Protein AF-0000000079915679 (afdb_homodimer)

Radius of gyration: 26.75 Å; Cα contacts (8 Å, |Δi|>4): 1419; chains: 2; bounding box: 52×82×60 Å

Secondary structure (DSSP, 8-state):
--EE--TT--EEGGG--EEESS--SEE--HHHHHH-TTTT--HHHHHHHHHHHHHHHHHTTEEEEEE---BTTT--HHHHHHHHTT-TT-EEEEEEEB--SS---GGGTBSGGGGHHHHTSPPPPHHHHHHHHHHHT-STTS-----EEEEE--TT-S-HHHHHHHHHHHHHHHHH---EEEE--GGGTTHHHHIIIIIIIT---GGGEEEETGGG---HHHHHHHHHTTPEEEE--TT--SSS-HHHHHHHHHHHHHTT-GGGEEE-----SEETTB-GGGGGG-TT-STTHIIIIIHHHHHTTT--HHHHHIIIIIHHHHHHH-----/--EE--TT--EEGGG--EEESS--SEE--HHHHHH-TTTT--HHHHHHHHHHHHHHHHHTTEEEEEE---BTTT--HHHHHHHHTT-TT-EEEEEEEB--SS---GGGTBSGGGGHHHHTSPPPPHHHHHHHHHHHT-STTS-----EEEEE--TT-S-HHHHHHHHHHHHHHHHH---EEEE--GGGTTHHHHIIIIIIIT---GGGEEEETGGG---HHHHHHHHHTTPEEEE--TT--SSS-HHHHHHHHHHHHHTT-GGGEEE-----SEETTB-GGGGGG-TT-STTHIIIIIHHHHHTTT--HHHHHIIIIIHHHHHHH-----

Organism: NCBI:txid1990687

InterPro domains:
  IPR001559 Phosphotriesterase [PF02126] (3-324)
  IPR001559 Phosphotriesterase [PS51347] (2-329)
  IPR001559 Phosphotriesterase [PTHR10819] (2-325)
  IPR032466 Metal-dependent hydrolase [SSF51556] (2-325)

Foldseek 3Di:
DDWFFFLVGTDALQQQWFEQEFAAAEFDDQVCCVVPVVVVPDLVVSLVLSLVQVVVLVVLVGQEYEHAQEAVGPDDSVSVSSNCVSPVRHTYAYEYFYEDAAADPPVQCCHFQNCCVVVVHHGHRVSLVQRLCLAPQRDDPSRGHHQAYEYEHEDVADYVRRLVRLLSRLNSCLVRVRAYEYHYYVVNPNVVVNCVRNPVPSNDQQLRYEHAPQLVDLPLVSVVVSVVSNHAYELAAQLPDDSHHNCSSLVSVLVCVVVPRLLRYAYHNRAYSYHPPDDPVCVVVRVQRGGCNCVPPSVVVSVVVPQDPVSVCSHRRVSSSCSSPVSPND/DDWFFFLVGTDALQQQWFEQEFAAAEFDDQVCCVVPVVVVPDLVVSLVLSLVQVVVLVVLVGQEYEHAQEAVGPDDSVSVSSNCVSPVRHTYAYEYFYEDAAADPPVQCCHFQNCCVVVVHHGHRVSLVQRLCQAPQRDDPSRGHHQAYEYEHEDVADHVRRLVRLLSRLNSCLVRLRAYEYEYYVVNPNVVVNCVRNPVPSNDQQLRYEHAPQLVDLPLVSVVVSVVSNHAYELAAQLPDDSHHNCSSLVSVLVCVVVPRLLRYAYHNRAYSYHPPDDPVCVVVRVQRGGCNCVPPSVVVSVVVPCDPVSVCSHRRVSSSCSSPVSPND

Solvent-accessible surface area (backbone atoms only — not comparable to full-atom values): 33092 Å² total; per-residue (Å²): 132,39,77,40,35,14,58,90,45,71,40,51,42,83,66,35,50,38,33,33,71,32,31,38,61,58,38,37,45,44,43,53,45,69,44,54,42,69,84,75,61,49,70,67,58,50,41,51,50,37,42,54,56,50,49,56,37,39,75,72,57,37,24,23,38,25,27,68,42,17,39,67,29,32,45,55,64,74,62,51,41,60,33,44,73,73,33,87,70,44,46,43,26,34,30,31,46,45,49,38,59,44,60,65,61,59,49,51,61,51,33,28,58,62,38,19,78,84,68,74,43,90,37,71,52,62,61,25,59,52,38,41,38,21,44,76,66,17,41,56,90,70,61,34,24,30,40,32,34,32,33,34,33,35,83,79,32,85,33,73,32,24,45,52,47,45,51,30,48,40,53,28,24,66,74,68,38,43,28,38,39,32,43,40,24,51,91,70,52,36,61,59,55,49,46,46,52,32,26,71,68,63,62,44,61,40,62,40,30,34,40,29,35,45,41,73,45,74,54,59,66,60,52,45,54,46,43,72,65,38,27,26,37,18,40,21,43,48,36,64,57,80,93,42,48,67,64,54,40,49,48,40,52,43,51,43,41,74,73,65,41,29,73,35,29,36,43,25,31,55,22,53,68,39,56,52,37,46,43,74,86,53,49,73,77,37,80,45,46,36,85,56,33,50,74,72,49,48,49,60,54,36,44,78,65,69,49,44,71,68,43,50,43,22,19,26,29,49,33,58,36,50,45,69,45,64,46,72,71,121,135,39,77,39,35,14,58,89,46,70,40,51,42,85,67,37,48,40,33,33,70,31,31,38,60,58,38,37,45,46,43,53,46,68,44,53,42,71,83,74,61,49,68,67,57,53,41,53,50,38,40,55,56,51,48,56,37,40,73,73,57,35,24,23,38,25,26,68,40,17,39,68,29,34,44,56,63,74,60,52,41,61,35,45,72,74,33,87,70,44,46,42,27,34,30,31,47,44,49,39,60,43,59,65,62,60,50,51,59,50,33,28,58,63,39,19,80,83,69,73,44,92,38,72,52,62,60,26,60,52,39,40,38,20,44,76,65,16,42,56,90,71,60,36,23,28,40,31,34,30,33,33,33,35,84,79,31,83,33,71,33,23,45,52,48,45,51,33,48,40,54,28,26,68,73,67,40,45,29,38,40,33,42,40,23,50,91,70,49,36,61,60,55,49,44,46,52,33,27,72,69,62,63,45,62,39,61,42,30,33,40,29,36,46,42,72,44,72,53,59,69,59,53,47,54,46,42,74,66,38,26,26,35,17,41,21,44,49,34,66,57,79,91,43,48,67,63,54,41,49,49,39,53,41,51,41,40,74,73,66,41,27,72,37,28,36,42,27,31,54,23,53,69,40,56,51,36,46,44,74,85,53,51,73,78,36,80,46,46,35,83,56,34,51,73,71,49,49,48,60,55,37,44,78,64,69,50,44,71,67,43,50,42,22,20,27,30,50,32,58,34,48,44,69,46,65,45,72,74,123

Nearest PDB structures (foldseek):
  4if2-assembly1_A  TM=9.763E-01  e=5.817E-46  Mycobacterium tuberculosis
  4re0-assembly1_A  TM=9.669E-01  e=1.046E-35  Vulcanisaeta moutnovskia 768-28
  6bhk-assembly1_A  TM=9.326E-01  e=3.306E-31  Brevundimonas diminuta
  4xd4-assembly1_G  TM=9.064E-01  e=1.103E-30  Brevundimonas diminuta
  4pbe-assembly1_G  TM=9.039E-01  e=1.897E-30  Brevundimonas diminuta

Sequence (660 aa):
MTQINTVRGPVDSADLGRTYMHEHVFVLTADVQQNYPDEWGSEDERVADAVAKLRALTQQGVRTIVDPTVVGLGRYIPRIRRVAEQLPDLNIVAATGLYTYDDVPFFFHYRGPALDAMVGAEVPDPMVDMFVKDIEVGIADTGVRAGLLKCAIDEPGLTPGVERVMRAVAKAHRRTGVPITVHTHPGSAAGVHVKRVMCDEEGVRPDRIVLGHSGDTTDVEHLTSLAEQGFILGMDRFGINLDTTFEARADTLVEMCRRGFAGQMVLSQDASCYIDWIDPNLMAALPQWHYLHIENDVLPYVRERGVTENMISEMLVEVPRRYFENASAYMTQINTVRGPVDSADLGRTYMHEHVFVLTADVQQNYPDEWGSEDERVADAVAKLRALTQQGVRTIVDPTVVGLGRYIPRIRRVAEQLPDLNIVAATGLYTYDDVPFFFHYRGPALDAMVGAEVPDPMVDMFVKDIEVGIADTGVRAGLLKCAIDEPGLTPGVERVMRAVAKAHRRTGVPITVHTHPGSAAGVHVKRVMCDEEGVRPDRIVLGHSGDTTDVEHLTSLAEQGFILGMDRFGINLDTTFEARADTLVEMCRRGFAGQMVLSQDASCYIDWIDPNLMAALPQWHYL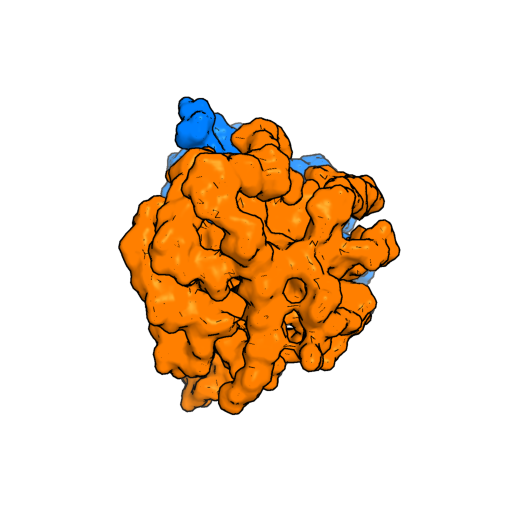HIENDVLPYVRERGVTENMISEMLVEVPRRYFENASAY

Structure (mmCIF, N/CA/C/O backbone):
data_AF-0000000079915679-model_v1
#
loop_
_entity.id
_entity.type
_entity.pdbx_description
1 polymer 'Phosphotriesterase-related protein'
#
loop_
_atom_site.group_PDB
_atom_site.id
_atom_site.type_symbol
_atom_site.label_atom_id
_atom_site.label_alt_id
_atom_site.label_comp_id
_atom_site.label_asym_id
_atom_site.label_entity_id
_atom_site.label_seq_id
_atom_site.pdbx_PDB_ins_code
_atom_site.Cartn_x
_atom_site.Cartn_y
_atom_site.Cartn_z
_atom_site.occupancy
_atom_site.B_iso_or_equiv
_atom_site.auth_seq_id
_atom_site.auth_comp_id
_atom_site.auth_asym_id
_atom_site.auth_atom_id
_atom_site.pdbx_PDB_model_num
ATOM 1 N N . MET A 1 1 ? 21.25 -32.156 -9.883 1 77.94 1 MET A N 1
ATOM 2 C CA . MET A 1 1 ? 19.953 -31.531 -9.617 1 77.94 1 MET A CA 1
ATOM 3 C C . MET A 1 1 ? 20.125 -30.266 -8.797 1 77.94 1 MET A C 1
ATOM 5 O O . MET A 1 1 ? 21.188 -30.031 -8.203 1 77.94 1 MET A O 1
ATOM 9 N N . THR A 1 2 ? 19.234 -29.312 -8.984 1 88.06 2 THR A N 1
ATOM 10 C CA . THR A 1 2 ? 19.344 -27.969 -8.445 1 88.06 2 THR A CA 1
ATOM 11 C C . THR A 1 2 ? 18.609 -27.844 -7.121 1 88.06 2 THR A C 1
ATOM 13 O O . THR A 1 2 ? 17.594 -28.516 -6.914 1 88.06 2 THR A O 1
ATOM 16 N N . GLN A 1 3 ? 19.188 -27.156 -6.176 1 94.88 3 GLN A N 1
ATOM 17 C CA . GLN A 1 3 ? 18.531 -26.875 -4.902 1 94.88 3 GLN A CA 1
ATOM 18 C C . GLN A 1 3 ? 17.562 -25.703 -5.039 1 94.88 3 GLN A C 1
ATOM 20 O O . GLN A 1 3 ? 17.891 -24.672 -5.617 1 94.88 3 GLN A O 1
ATOM 25 N N . ILE A 1 4 ? 16.359 -25.953 -4.547 1 96.94 4 ILE A N 1
ATOM 26 C CA . ILE A 1 4 ? 15.312 -24.953 -4.602 1 96.94 4 ILE A CA 1
ATOM 27 C C . ILE A 1 4 ? 14.977 -24.484 -3.189 1 96.94 4 ILE A C 1
ATOM 29 O O . ILE A 1 4 ? 14.672 -25.297 -2.314 1 96.94 4 ILE A O 1
ATOM 33 N N . ASN A 1 5 ? 14.992 -23.172 -2.977 1 97.81 5 ASN A N 1
ATOM 34 C CA . ASN A 1 5 ? 14.648 -22.609 -1.673 1 97.81 5 ASN A CA 1
ATOM 35 C C . ASN A 1 5 ? 13.164 -22.781 -1.362 1 97.81 5 ASN A C 1
ATOM 37 O O . ASN A 1 5 ? 12.312 -22.516 -2.211 1 97.81 5 ASN A O 1
ATOM 41 N N . THR A 1 6 ? 12.867 -23.297 -0.166 1 98.38 6 THR A N 1
ATOM 42 C CA . THR A 1 6 ? 11.508 -23.344 0.359 1 98.38 6 THR A CA 1
ATOM 43 C C . THR A 1 6 ? 11.445 -22.766 1.771 1 98.38 6 THR A C 1
ATOM 45 O O . THR A 1 6 ? 12.477 -22.453 2.357 1 98.38 6 THR A O 1
ATOM 48 N N . VAL A 1 7 ? 10.305 -22.656 2.314 1 98.69 7 VAL A N 1
ATOM 49 C CA . VAL A 1 7 ? 10.086 -22.047 3.623 1 98.69 7 VAL A CA 1
ATOM 50 C C . VAL A 1 7 ? 10.75 -22.891 4.703 1 98.69 7 VAL A C 1
ATOM 52 O O . VAL A 1 7 ? 11.234 -22.359 5.707 1 98.69 7 VAL A O 1
ATOM 55 N N . ARG A 1 8 ? 10.875 -24.188 4.477 1 97.88 8 ARG A N 1
ATOM 56 C CA . ARG A 1 8 ? 11.469 -25.078 5.473 1 97.88 8 ARG A CA 1
ATOM 57 C C . ARG A 1 8 ? 12.898 -25.453 5.09 1 97.88 8 ARG A C 1
ATOM 59 O O . ARG A 1 8 ? 13.461 -26.406 5.617 1 97.88 8 ARG A O 1
ATOM 66 N N . GLY A 1 9 ? 13.484 -24.734 4.156 1 97 9 GLY A N 1
ATOM 67 C CA . GLY A 1 9 ? 14.836 -25 3.703 1 97 9 GLY A CA 1
ATOM 68 C C . GLY A 1 9 ? 14.898 -25.516 2.275 1 97 9 GLY A C 1
ATOM 69 O O . GLY A 1 9 ? 13.859 -25.781 1.66 1 97 9 GLY A O 1
ATOM 70 N N . PRO A 1 10 ? 16.156 -25.656 1.738 1 97 10 PRO A N 1
ATOM 71 C CA . PRO A 1 10 ? 16.297 -26.078 0.342 1 97 10 PRO A CA 1
ATOM 72 C C . PRO A 1 10 ? 15.898 -27.531 0.122 1 97 10 PRO A C 1
ATOM 74 O O . PRO A 1 10 ? 16.094 -28.375 1.007 1 97 10 PRO A O 1
ATOM 77 N N . VAL A 1 11 ? 15.359 -27.766 -1.031 1 97.44 11 VAL A N 1
ATOM 78 C CA . VAL A 1 11 ? 15.039 -29.125 -1.445 1 97.44 11 VAL A CA 1
ATOM 79 C C . VAL A 1 11 ? 15.602 -29.391 -2.84 1 97.44 11 VAL A C 1
ATOM 81 O O . VAL A 1 11 ? 15.812 -28.453 -3.617 1 97.44 11 VAL A O 1
ATOM 84 N N . ASP A 1 12 ? 15.828 -30.641 -3.121 1 96.94 12 ASP A N 1
ATOM 85 C CA . ASP A 1 12 ? 16.25 -31.016 -4.465 1 96.94 12 ASP A CA 1
ATOM 86 C C . ASP A 1 12 ? 15.125 -30.844 -5.473 1 96.94 12 ASP A C 1
ATOM 88 O O . ASP A 1 12 ? 13.969 -31.156 -5.18 1 96.94 12 ASP A O 1
ATOM 92 N N . SER A 1 13 ? 15.453 -30.344 -6.648 1 96.19 13 SER A N 1
ATOM 93 C CA . SER A 1 13 ? 14.438 -30.156 -7.68 1 96.19 13 SER A CA 1
ATOM 94 C C . SER A 1 13 ? 13.695 -31.453 -7.98 1 96.19 13 SER A C 1
ATOM 96 O O . SER A 1 13 ? 12.516 -31.438 -8.328 1 96.19 13 SER A O 1
ATOM 98 N N . ALA A 1 14 ? 14.32 -32.562 -7.777 1 95.06 14 ALA A N 1
ATOM 99 C CA . ALA A 1 14 ? 13.711 -33.875 -8.008 1 95.06 14 ALA A CA 1
ATOM 100 C C . ALA A 1 14 ? 12.625 -34.156 -6.977 1 95.06 14 ALA A C 1
ATOM 102 O O . ALA A 1 14 ? 11.781 -35.031 -7.184 1 95.06 14 ALA A O 1
ATOM 103 N N . ASP A 1 15 ? 12.617 -33.375 -5.957 1 95.81 15 ASP A N 1
ATOM 104 C CA . ASP A 1 15 ? 11.703 -33.625 -4.852 1 95.81 15 ASP A CA 1
ATOM 105 C C . ASP A 1 15 ? 10.492 -32.688 -4.91 1 95.81 15 ASP A C 1
ATOM 107 O O . ASP A 1 15 ? 9.633 -32.719 -4.027 1 95.81 15 ASP A O 1
ATOM 111 N N . LEU A 1 16 ? 10.375 -31.891 -5.895 1 97.81 16 LEU A N 1
ATOM 112 C CA . LEU A 1 16 ? 9.242 -30.984 -6 1 97.81 16 LEU A CA 1
ATOM 113 C C . LEU A 1 16 ? 7.941 -31.734 -6.215 1 97.81 16 LEU A C 1
ATOM 115 O O . LEU A 1 16 ? 6.898 -31.344 -5.688 1 97.81 16 LEU A O 1
ATOM 119 N N . GLY A 1 17 ? 8.023 -32.844 -7.074 1 98.25 17 GLY A N 1
ATOM 120 C CA . GLY A 1 17 ? 6.816 -33.625 -7.367 1 98.25 17 GLY A CA 1
ATOM 121 C C . GLY A 1 17 ? 5.738 -32.781 -8.031 1 98.25 17 GLY A C 1
ATOM 122 O O . GLY A 1 17 ? 6.039 -31.859 -8.797 1 98.25 17 GLY A O 1
ATOM 123 N N . ARG A 1 18 ? 4.445 -33.25 -7.855 1 98.62 18 ARG A N 1
ATOM 124 C CA . ARG A 1 18 ? 3.316 -32.469 -8.367 1 98.62 18 ARG A CA 1
ATOM 125 C C . ARG A 1 18 ? 3.273 -31.094 -7.734 1 98.62 18 ARG A C 1
ATOM 127 O O . ARG A 1 18 ? 3.199 -30.969 -6.508 1 98.62 18 ARG A O 1
ATOM 134 N N . THR A 1 19 ? 3.396 -30.078 -8.594 1 98.88 19 THR A N 1
ATOM 135 C CA . THR A 1 19 ? 3.566 -28.703 -8.133 1 98.88 19 THR A CA 1
ATOM 136 C C . THR A 1 19 ? 2.459 -27.797 -8.688 1 98.88 19 THR A C 1
ATOM 138 O O . THR A 1 19 ? 2.189 -27.812 -9.891 1 98.88 19 THR A O 1
ATOM 141 N N . TYR A 1 20 ? 1.763 -27.062 -7.762 1 98.88 20 TYR A N 1
ATOM 142 C CA . TYR A 1 20 ? 0.942 -25.922 -8.18 1 98.88 20 TYR A CA 1
ATOM 143 C C . TYR A 1 20 ? 1.751 -24.641 -8.172 1 98.88 20 TYR A C 1
ATOM 145 O O . TYR A 1 20 ? 2.156 -24.156 -7.113 1 98.88 20 TYR A O 1
ATOM 153 N N . MET A 1 21 ? 1.934 -24.062 -9.336 1 98.81 21 MET A N 1
ATOM 154 C CA . MET A 1 21 ? 2.953 -23.047 -9.57 1 98.81 21 MET A CA 1
ATOM 155 C C . MET A 1 21 ? 2.453 -21.656 -9.148 1 98.81 21 MET A C 1
ATOM 157 O O . MET A 1 21 ? 3.205 -20.688 -9.188 1 98.81 21 MET A O 1
ATOM 161 N N . HIS A 1 22 ? 1.221 -21.484 -8.742 1 98.94 22 HIS A N 1
ATOM 162 C CA . HIS A 1 22 ? 0.649 -20.188 -8.383 1 98.94 22 HIS A CA 1
ATOM 163 C C . HIS A 1 22 ? -0.475 -20.359 -7.363 1 98.94 22 HIS A C 1
ATOM 165 O O . HIS A 1 22 ? -1.653 -20.344 -7.73 1 98.94 22 HIS A O 1
ATOM 171 N N . GLU A 1 23 ? -0.13 -20.422 -6.133 1 98.88 23 GLU A N 1
ATOM 172 C CA . GLU A 1 23 ? -1.078 -20.438 -5.023 1 98.88 23 GLU A CA 1
ATOM 173 C C . GLU A 1 23 ? -0.668 -19.453 -3.932 1 98.88 23 GLU A C 1
ATOM 175 O O . GLU A 1 23 ? 0.486 -19.016 -3.877 1 98.88 23 GLU A O 1
ATOM 180 N N . HIS A 1 24 ? -1.615 -19.062 -3.158 1 98.88 24 HIS A N 1
ATOM 181 C CA . HIS A 1 24 ? -1.339 -18.219 -1.994 1 98.88 24 HIS A CA 1
ATOM 182 C C . HIS A 1 24 ? -1.825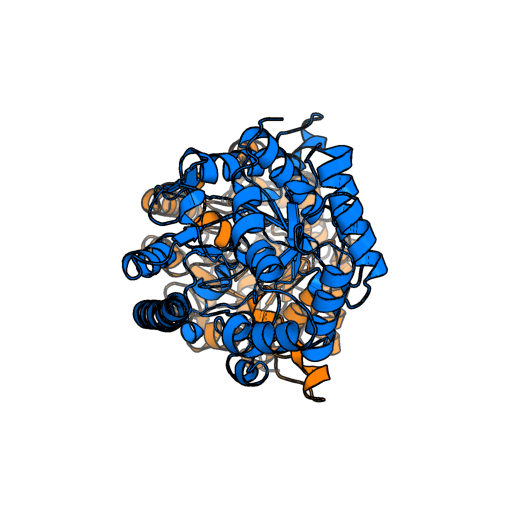 -18.891 -0.711 1 98.88 24 HIS A C 1
ATOM 184 O O . HIS A 1 24 ? -2.832 -19.609 -0.719 1 98.88 24 HIS A O 1
ATOM 190 N N . VAL A 1 25 ? -1.065 -18.688 0.38 1 98.88 25 VAL A N 1
ATOM 191 C CA . VAL A 1 25 ? -1.603 -19.078 1.681 1 98.88 25 VAL A CA 1
ATOM 192 C C . VAL A 1 25 ? -2.463 -17.938 2.24 1 98.88 25 VAL A C 1
ATOM 194 O O . VAL A 1 25 ? -3.668 -18.109 2.436 1 98.88 25 VAL A O 1
ATOM 197 N N . PHE A 1 26 ? -1.809 -16.812 2.412 1 98.75 26 PHE A N 1
ATOM 198 C CA . PHE A 1 26 ? -2.523 -15.633 2.883 1 98.75 26 PHE A CA 1
ATOM 199 C C . PHE A 1 26 ? -2.215 -14.43 2.002 1 98.75 26 PHE A C 1
ATOM 201 O O . PHE A 1 26 ? -1.052 -14.148 1.71 1 98.75 26 PHE A O 1
ATOM 208 N N . VAL A 1 27 ? -3.227 -13.711 1.528 1 98.56 27 VAL A N 1
ATOM 209 C CA . VAL A 1 27 ? -3.107 -12.43 0.843 1 98.56 27 VAL A CA 1
ATOM 210 C C . VAL A 1 27 ? -3.76 -11.328 1.681 1 98.56 27 VAL A C 1
ATOM 212 O O . VAL A 1 27 ? -4.957 -11.391 1.972 1 98.56 27 VAL A O 1
ATOM 215 N N . LEU A 1 28 ? -2.973 -10.422 2.096 1 98.19 28 LEU A N 1
ATOM 216 C CA . LEU A 1 28 ? -3.445 -9.398 3.023 1 98.19 28 LEU A CA 1
ATOM 217 C C . LEU A 1 28 ? -2.98 -8.016 2.588 1 98.19 28 LEU A C 1
ATOM 219 O O . LEU A 1 28 ? -2.049 -7.887 1.791 1 98.19 28 LEU A O 1
ATOM 223 N N . THR A 1 29 ? -3.652 -7.039 3.064 1 97.94 29 THR A N 1
ATOM 224 C CA . THR A 1 29 ? -3.258 -5.641 2.938 1 97.94 29 THR A CA 1
ATOM 225 C C . THR A 1 29 ? -2.682 -5.121 4.25 1 97.94 29 THR A C 1
ATOM 227 O O . THR A 1 29 ? -3.43 -4.727 5.148 1 97.94 29 THR A O 1
ATOM 230 N N . ALA A 1 30 ? -1.382 -5.031 4.27 1 96.25 30 ALA A N 1
ATOM 231 C CA . ALA A 1 30 ? -0.655 -4.902 5.531 1 96.25 30 ALA A CA 1
ATOM 232 C C . ALA A 1 30 ? -1.127 -3.682 6.316 1 96.25 30 ALA A C 1
ATOM 234 O O . ALA A 1 30 ? -1.429 -3.779 7.508 1 96.25 30 ALA A O 1
ATOM 235 N N . ASP A 1 31 ? -1.267 -2.535 5.652 1 96.75 31 ASP A N 1
ATOM 236 C CA . ASP A 1 31 ? -1.609 -1.289 6.332 1 96.75 31 ASP A CA 1
ATOM 237 C C . ASP A 1 31 ? -3.045 -1.323 6.852 1 96.75 31 ASP A C 1
ATOM 239 O O . ASP A 1 31 ? -3.332 -0.801 7.93 1 96.75 31 ASP A O 1
ATOM 243 N N . VAL A 1 32 ? -3.922 -1.96 6.102 1 97.75 32 VAL A N 1
ATOM 244 C CA . VAL A 1 32 ? -5.312 -2.086 6.527 1 97.75 32 VAL A CA 1
ATOM 245 C C . VAL A 1 32 ? -5.402 -3.045 7.711 1 97.75 32 VAL A C 1
ATOM 247 O O . VAL A 1 32 ? -6.094 -2.764 8.695 1 97.75 32 VAL A O 1
ATOM 250 N N . GLN A 1 33 ? -4.648 -4.121 7.664 1 96.5 33 GLN A N 1
ATOM 251 C CA . GLN A 1 33 ? -4.703 -5.109 8.734 1 96.5 33 GLN A CA 1
ATOM 252 C C . GLN A 1 33 ? -4.156 -4.539 10.039 1 96.5 33 GLN A C 1
ATOM 254 O O . GLN A 1 33 ? -4.625 -4.891 11.125 1 96.5 33 GLN A O 1
ATOM 259 N N . GLN A 1 34 ? -3.203 -3.654 9.953 1 94.75 34 GLN A N 1
ATOM 260 C CA . GLN A 1 34 ? -2.629 -3.002 11.125 1 94.75 34 GLN A CA 1
ATOM 261 C C . GLN A 1 34 ? -3.652 -2.102 11.812 1 94.75 34 GLN A C 1
ATOM 263 O O . GLN A 1 34 ? -3.623 -1.938 13.031 1 94.75 34 GLN A O 1
ATOM 268 N N . ASN A 1 35 ? -4.594 -1.567 11.078 1 97.38 35 ASN A N 1
ATOM 269 C CA . ASN A 1 35 ? -5.516 -0.557 11.594 1 97.38 35 ASN A CA 1
ATOM 270 C C . ASN A 1 35 ? -6.91 -1.129 11.812 1 97.38 35 ASN A C 1
ATOM 272 O O . ASN A 1 35 ? -7.652 -0.651 12.672 1 97.38 35 ASN A O 1
ATOM 276 N N . TYR A 1 36 ? -7.25 -2.123 11.008 1 97.5 36 TYR A N 1
ATOM 277 C CA . TYR A 1 36 ? -8.562 -2.758 11.062 1 97.5 36 TYR A CA 1
ATOM 278 C C . TYR A 1 36 ? -8.438 -4.277 11.062 1 97.5 36 TYR A C 1
ATOM 280 O O . TYR A 1 36 ? -8.844 -4.938 10.102 1 97.5 36 TYR A O 1
ATOM 288 N N . PRO A 1 37 ? -8.047 -4.852 12.172 1 94.62 37 PRO A N 1
ATOM 289 C CA . PRO A 1 37 ? -7.727 -6.281 12.211 1 94.62 37 PRO A CA 1
ATOM 290 C C . PRO A 1 37 ? -8.961 -7.156 12.406 1 94.62 37 PRO A C 1
ATOM 292 O O . PRO A 1 37 ? -8.859 -8.383 12.391 1 94.62 37 PRO A O 1
ATOM 295 N N . ASP A 1 38 ? -10.117 -6.605 12.469 1 93.69 38 ASP A N 1
ATOM 296 C CA . ASP A 1 38 ? -11.297 -7.336 12.945 1 93.69 38 ASP A CA 1
ATOM 297 C C . ASP A 1 38 ? -11.648 -8.484 12 1 93.69 38 ASP A C 1
ATOM 299 O O . ASP A 1 38 ? -11.953 -9.586 12.445 1 93.69 38 ASP A O 1
ATOM 303 N N . GLU A 1 39 ? -11.555 -8.242 10.75 1 93.5 39 GLU A N 1
ATOM 304 C CA . GLU A 1 39 ? -11.977 -9.258 9.789 1 93.5 39 GLU A CA 1
ATOM 305 C C . GLU A 1 39 ? -11.023 -10.453 9.797 1 93.5 39 GLU A C 1
ATOM 307 O O . GLU A 1 39 ? -11.453 -11.594 9.633 1 93.5 39 GLU A O 1
ATOM 312 N N . TRP A 1 40 ? -9.719 -10.242 9.945 1 95.38 40 TRP A N 1
ATOM 313 C CA . TRP A 1 40 ? -8.727 -11.312 10.031 1 95.38 40 TRP A CA 1
ATOM 314 C C . TRP A 1 40 ? -9.031 -12.25 11.195 1 95.38 40 TRP A C 1
ATOM 316 O O . TRP A 1 40 ? -8.969 -13.469 11.047 1 95.38 40 TRP A O 1
ATOM 326 N N . GLY A 1 41 ? -9.344 -11.641 12.352 1 93.94 41 GLY A N 1
ATOM 327 C CA . GLY A 1 41 ? -9.688 -12.414 13.523 1 93.94 41 GLY A CA 1
ATOM 328 C C . GLY A 1 41 ? -8.477 -12.992 14.234 1 93.94 41 GLY A C 1
ATOM 329 O O . GLY A 1 41 ? -7.52 -12.273 14.523 1 93.94 41 GLY A O 1
ATOM 330 N N . SER A 1 42 ? -8.469 -14.289 14.438 1 96.12 42 SER A N 1
ATOM 331 C CA . SER A 1 42 ? -7.441 -14.953 15.234 1 96.12 42 SER A CA 1
ATOM 332 C C . SER A 1 42 ? -6.348 -15.531 14.344 1 96.12 42 SER A C 1
ATOM 334 O O . SER A 1 42 ? -6.621 -16.344 13.461 1 96.12 42 SER A O 1
ATOM 336 N N . GLU A 1 43 ? -5.133 -15.156 14.68 1 97 43 GLU A N 1
ATOM 337 C CA . GLU A 1 43 ? -3.969 -15.695 13.977 1 97 43 GLU A CA 1
ATOM 338 C C . GLU A 1 43 ? -3.928 -17.219 14.078 1 97 43 GLU A C 1
ATOM 340 O O . GLU A 1 43 ? -3.703 -17.906 13.078 1 97 43 GLU A O 1
ATOM 345 N N . ASP A 1 44 ? -4.215 -17.734 15.227 1 98.12 44 ASP A N 1
ATOM 346 C CA . ASP A 1 44 ? -4.168 -19.188 15.445 1 98.12 44 ASP A CA 1
ATOM 347 C C . ASP A 1 44 ? -5.242 -19.906 14.633 1 98.12 44 ASP A C 1
ATOM 349 O O . ASP A 1 44 ? -4.996 -20.969 14.078 1 98.12 44 ASP A O 1
ATOM 353 N N . GLU A 1 45 ? -6.406 -19.266 14.547 1 98.12 45 GLU A N 1
ATOM 354 C CA . GLU A 1 45 ? -7.488 -19.875 13.781 1 98.12 45 GLU A CA 1
ATOM 355 C C . GLU A 1 45 ? -7.188 -19.844 12.289 1 98.12 45 GLU A C 1
ATOM 357 O O . GLU A 1 45 ? -7.508 -20.781 11.562 1 98.12 45 GLU A O 1
ATOM 362 N N . ARG A 1 46 ? -6.578 -18.75 11.867 1 98.38 46 ARG A N 1
ATOM 363 C CA . ARG A 1 46 ? -6.203 -18.625 10.461 1 98.38 46 ARG A CA 1
ATOM 364 C C . ARG A 1 46 ? -5.137 -19.656 10.086 1 98.38 46 ARG A C 1
ATOM 366 O O . ARG A 1 46 ? -5.219 -20.281 9.031 1 98.38 46 ARG A O 1
ATOM 373 N N . VAL A 1 47 ? -4.188 -19.844 10.953 1 98.75 47 VAL A N 1
ATOM 374 C CA . VAL A 1 47 ? -3.125 -20.812 10.711 1 98.75 47 VAL A CA 1
ATOM 375 C C . VAL A 1 47 ? -3.709 -22.219 10.711 1 98.75 47 VAL A C 1
ATOM 377 O O . VAL A 1 47 ? -3.406 -23.031 9.82 1 98.75 47 VAL A O 1
ATOM 380 N N . ALA A 1 48 ? -4.586 -22.516 11.664 1 98.75 48 ALA A N 1
ATOM 381 C CA . ALA A 1 48 ? -5.207 -23.828 11.734 1 98.75 48 ALA A CA 1
ATOM 382 C C . ALA A 1 48 ? -6.027 -24.125 10.484 1 98.75 48 ALA A C 1
ATOM 384 O O . ALA A 1 48 ? -5.996 -25.234 9.961 1 98.75 48 ALA A O 1
ATOM 385 N N . ASP A 1 49 ? -6.703 -23.141 10.031 1 98.62 49 ASP A N 1
ATOM 386 C CA . ASP A 1 49 ? -7.5 -23.281 8.812 1 98.62 49 ASP A CA 1
ATOM 387 C C . ASP A 1 49 ? -6.609 -23.547 7.605 1 98.62 49 ASP A C 1
ATOM 389 O O . ASP A 1 49 ? -6.922 -24.406 6.77 1 98.62 49 ASP A O 1
ATOM 393 N N . ALA A 1 50 ? -5.52 -22.844 7.523 1 98.88 50 ALA A N 1
ATOM 394 C CA . ALA A 1 50 ? -4.582 -23.016 6.418 1 98.88 50 ALA A CA 1
ATOM 395 C C . ALA A 1 50 ? -3.979 -24.422 6.434 1 98.88 50 ALA A C 1
ATOM 397 O O . ALA A 1 50 ? -3.883 -25.078 5.391 1 98.88 50 ALA A O 1
ATOM 398 N N . VAL A 1 51 ? -3.617 -24.844 7.598 1 98.88 51 VAL A N 1
ATOM 399 C CA . VAL A 1 51 ? -3.039 -26.188 7.734 1 98.88 51 VAL A CA 1
ATOM 400 C C . VAL A 1 51 ? -4.047 -27.234 7.27 1 98.88 51 VAL A C 1
ATOM 402 O O . VAL A 1 51 ? -3.691 -28.156 6.531 1 98.88 51 VAL A O 1
ATOM 405 N N . ALA A 1 52 ? -5.289 -27.078 7.645 1 98.81 52 ALA A N 1
ATOM 406 C CA . ALA A 1 52 ? -6.328 -28.031 7.262 1 98.81 52 ALA A CA 1
ATOM 407 C C . ALA A 1 52 ? -6.516 -28.047 5.746 1 98.81 52 ALA A C 1
ATOM 409 O O . ALA A 1 52 ? -6.574 -29.125 5.141 1 98.81 52 ALA A O 1
ATOM 410 N N . LYS A 1 53 ? -6.59 -26.938 5.125 1 98.69 53 LYS A N 1
ATOM 411 C CA . LYS A 1 53 ? -6.809 -26.828 3.686 1 98.69 53 LYS A CA 1
ATOM 412 C C . LYS A 1 53 ? -5.625 -27.406 2.906 1 98.69 53 LYS A C 1
ATOM 414 O O . LYS A 1 53 ? -5.812 -28.125 1.931 1 98.69 53 LYS A O 1
ATOM 419 N N . LEU A 1 54 ? -4.434 -27.109 3.348 1 98.88 54 LEU A N 1
ATOM 420 C CA . LEU A 1 54 ? -3.24 -27.562 2.637 1 98.88 54 LEU A CA 1
ATOM 421 C C . LEU A 1 54 ? -2.982 -29.047 2.879 1 98.88 54 LEU A C 1
ATOM 423 O O . LEU A 1 54 ? -2.428 -29.734 2.018 1 98.88 54 LEU A O 1
ATOM 427 N N . ARG A 1 55 ? -3.375 -29.516 4.062 1 98.69 55 ARG A N 1
ATOM 428 C CA . ARG A 1 55 ? -3.305 -30.953 4.293 1 98.69 55 ARG A CA 1
ATOM 429 C C . ARG A 1 55 ? -4.191 -31.703 3.305 1 98.69 55 ARG A C 1
ATOM 431 O O . ARG A 1 55 ? -3.801 -32.75 2.789 1 98.69 55 ARG A O 1
ATOM 438 N N . ALA A 1 56 ? -5.383 -31.203 3.096 1 98.62 56 ALA A N 1
ATOM 439 C CA . ALA A 1 56 ? -6.262 -31.797 2.096 1 98.62 56 ALA A CA 1
ATOM 440 C C . ALA A 1 56 ? -5.605 -31.797 0.719 1 98.62 56 ALA A C 1
ATOM 442 O O . ALA A 1 56 ? -5.773 -32.75 -0.05 1 98.62 56 ALA A O 1
ATOM 443 N N . LEU A 1 57 ? -4.902 -30.812 0.418 1 98.69 57 LEU A N 1
ATOM 444 C CA . LEU A 1 57 ? -4.203 -30.703 -0.858 1 98.69 57 LEU A CA 1
ATOM 445 C C . LEU A 1 57 ? -3.125 -31.781 -0.97 1 98.69 57 LEU A C 1
ATOM 447 O O . LEU A 1 57 ? -2.967 -32.406 -2.025 1 98.69 57 LEU A O 1
ATOM 451 N N . THR A 1 58 ? -2.357 -32.031 0.115 1 98.19 58 THR A N 1
ATOM 452 C CA . THR A 1 58 ? -1.321 -33.062 0.111 1 98.19 58 THR A CA 1
ATOM 453 C C . THR A 1 58 ? -1.932 -34.438 -0.088 1 98.19 58 THR A C 1
ATOM 455 O O . THR A 1 58 ? -1.316 -35.312 -0.705 1 98.19 58 THR A O 1
ATOM 458 N N . GLN A 1 59 ? -3.113 -34.594 0.354 1 97.94 59 GLN A N 1
ATOM 459 C CA . GLN A 1 59 ? -3.805 -35.875 0.192 1 97.94 59 GLN A CA 1
ATOM 460 C C . GLN A 1 59 ? -4.156 -36.125 -1.271 1 97.94 59 GLN A C 1
ATOM 462 O O . GLN A 1 59 ? -4.375 -37.281 -1.675 1 97.94 59 GLN A O 1
ATOM 467 N N . GLN A 1 60 ? -4.133 -35.031 -2.059 1 97.62 60 GLN A N 1
ATOM 468 C CA . GLN A 1 60 ? -4.352 -35.188 -3.494 1 97.62 60 GLN A CA 1
ATOM 469 C C . GLN A 1 60 ? -3.037 -35.438 -4.227 1 97.62 60 GLN A C 1
ATOM 471 O O . GLN A 1 60 ? -3.014 -35.531 -5.457 1 97.62 60 GLN A O 1
ATOM 476 N N . GLY A 1 61 ? -1.987 -35.5 -3.473 1 97.56 61 GLY A N 1
ATOM 477 C CA . GLY A 1 61 ? -0.71 -35.875 -4.062 1 97.56 61 GLY A CA 1
ATOM 478 C C . GLY A 1 61 ? 0.159 -34.656 -4.398 1 97.56 61 GLY A C 1
ATOM 479 O O . GLY A 1 61 ? 1.241 -34.812 -4.973 1 97.56 61 GLY A O 1
ATOM 480 N N . VAL A 1 62 ? -0.312 -33.5 -4.121 1 98.75 62 VAL A N 1
ATOM 481 C CA . VAL A 1 62 ? 0.496 -32.312 -4.352 1 98.75 62 VAL A CA 1
ATOM 482 C C . VAL A 1 62 ? 1.631 -32.25 -3.334 1 98.75 62 VAL A C 1
ATOM 484 O O . VAL A 1 62 ? 1.405 -32.438 -2.133 1 98.75 62 VAL A O 1
ATOM 487 N N . ARG A 1 63 ? 2.822 -32 -3.795 1 98.62 63 ARG A N 1
ATOM 488 C CA . ARG A 1 63 ? 3.996 -32 -2.928 1 98.62 63 ARG A CA 1
ATOM 489 C C . ARG A 1 63 ? 4.574 -30.609 -2.768 1 98.62 63 ARG A C 1
ATOM 491 O O . ARG A 1 63 ? 5.332 -30.344 -1.83 1 98.62 63 ARG A O 1
ATOM 498 N N . THR A 1 64 ? 4.234 -29.703 -3.695 1 98.88 64 THR A N 1
ATOM 499 C CA . THR A 1 64 ? 4.812 -28.375 -3.672 1 98.88 64 THR A CA 1
ATOM 500 C C . THR A 1 64 ? 3.789 -27.328 -4.117 1 98.88 64 THR A C 1
ATOM 502 O O . THR A 1 64 ? 3.043 -27.562 -5.074 1 98.88 64 THR A O 1
ATOM 505 N N . ILE A 1 65 ? 3.705 -26.25 -3.4 1 98.94 65 ILE A N 1
ATOM 506 C CA . ILE A 1 65 ? 3.045 -25.062 -3.928 1 98.94 65 ILE A CA 1
ATOM 507 C C . ILE A 1 65 ? 4.047 -23.906 -4.012 1 98.94 65 ILE A C 1
ATOM 509 O O . ILE A 1 65 ? 4.934 -23.781 -3.16 1 98.94 65 ILE A O 1
ATOM 513 N N . VAL A 1 66 ? 3.928 -23.125 -5.078 1 98.88 66 VAL A N 1
ATOM 514 C CA . VAL A 1 66 ? 4.641 -21.859 -5.215 1 98.88 66 VAL A CA 1
ATOM 515 C C . VAL A 1 66 ? 3.738 -20.719 -4.781 1 98.88 66 VAL A C 1
ATOM 517 O O . VAL A 1 66 ? 2.611 -20.578 -5.266 1 98.88 66 VAL A O 1
ATOM 520 N N . ASP A 1 67 ? 4.184 -19.953 -3.809 1 98.94 67 ASP A N 1
ATOM 521 C CA . ASP A 1 67 ? 3.439 -18.828 -3.236 1 98.94 67 ASP A CA 1
ATOM 522 C C . ASP A 1 67 ? 4.07 -17.5 -3.619 1 98.94 67 ASP A C 1
ATOM 524 O O . ASP A 1 67 ? 4.934 -16.984 -2.902 1 98.94 67 ASP A O 1
ATOM 528 N N . PRO A 1 68 ? 3.572 -16.891 -4.719 1 98.81 68 PRO A N 1
ATOM 529 C CA . PRO A 1 68 ? 4.188 -15.641 -5.184 1 98.81 68 PRO A CA 1
ATOM 530 C C . PRO A 1 68 ? 3.682 -14.414 -4.422 1 98.81 68 PRO A C 1
ATOM 532 O O . PRO A 1 68 ? 3.475 -13.352 -5.02 1 98.81 68 PRO A O 1
ATOM 535 N N . THR A 1 69 ? 3.371 -14.586 -3.115 1 98.88 69 THR A N 1
ATOM 536 C CA . THR A 1 69 ? 3.008 -13.453 -2.264 1 98.88 69 THR A CA 1
ATOM 537 C C . THR A 1 69 ? 4.238 -12.625 -1.912 1 98.88 69 THR A C 1
ATOM 539 O O . THR A 1 69 ? 5.188 -13.133 -1.309 1 98.88 69 THR A O 1
ATOM 542 N N . VAL A 1 70 ? 4.242 -11.391 -2.293 1 98.88 70 VAL A N 1
ATOM 543 C CA . VAL A 1 70 ? 5.391 -10.516 -2.105 1 98.88 70 VAL A CA 1
ATOM 544 C C . VAL A 1 70 ? 4.938 -9.188 -1.492 1 98.88 70 VAL A C 1
ATOM 546 O O . VAL A 1 70 ? 3.795 -9.062 -1.046 1 98.88 70 VAL A O 1
ATOM 549 N N . VAL A 1 71 ? 5.875 -8.227 -1.325 1 98.62 71 VAL A N 1
ATOM 550 C CA . VAL A 1 71 ? 5.512 -6.875 -0.926 1 98.62 71 VAL A CA 1
ATOM 551 C C . VAL A 1 71 ? 4.395 -6.352 -1.828 1 98.62 71 VAL A C 1
ATOM 553 O O . VAL A 1 71 ? 4.469 -6.477 -3.053 1 98.62 71 VAL A O 1
ATOM 556 N N . GLY A 1 72 ? 3.439 -5.832 -1.225 1 98.06 72 GLY A N 1
ATOM 557 C CA . GLY A 1 72 ? 2.244 -5.426 -1.949 1 98.06 72 GLY A CA 1
ATOM 558 C C . GLY A 1 72 ? 1.093 -6.402 -1.791 1 98.06 72 GLY A C 1
ATOM 559 O O . GLY A 1 72 ? -0.058 -6.062 -2.076 1 98.06 72 GLY A O 1
ATOM 560 N N . LEU A 1 73 ? 1.425 -7.629 -1.286 1 98.62 73 LEU A N 1
ATOM 561 C CA . LEU A 1 73 ? 0.4 -8.656 -1.139 1 98.62 73 LEU A CA 1
ATOM 562 C C . LEU A 1 73 ? 0.342 -9.164 0.298 1 98.62 73 LEU A C 1
ATOM 564 O O . LEU A 1 73 ? -0.272 -10.195 0.572 1 98.62 73 LEU A O 1
ATOM 568 N N . GLY A 1 74 ? 1.025 -8.5 1.177 1 98.19 74 GLY A N 1
ATOM 569 C CA . GLY A 1 74 ? 0.947 -8.852 2.586 1 98.19 74 GLY A CA 1
ATOM 570 C C . GLY A 1 74 ? 1.86 -10.008 2.965 1 98.19 74 GLY A C 1
ATOM 571 O O . GLY A 1 74 ? 1.54 -10.789 3.859 1 98.19 74 GLY A O 1
ATOM 572 N N . ARG A 1 75 ? 2.988 -10.148 2.283 1 98.69 75 ARG A N 1
ATOM 573 C CA . ARG A 1 75 ? 3.953 -11.188 2.629 1 98.69 75 ARG A CA 1
ATOM 574 C C . ARG A 1 75 ? 4.363 -11.094 4.094 1 98.69 75 ARG A C 1
ATOM 576 O O . ARG A 1 75 ? 4.715 -10.016 4.574 1 98.69 75 ARG A O 1
ATOM 583 N N . TYR A 1 76 ? 4.297 -12.172 4.828 1 98.25 76 TYR A N 1
ATOM 584 C CA . TYR A 1 76 ? 4.738 -12.305 6.211 1 98.25 76 TYR A CA 1
ATOM 585 C C . TYR A 1 76 ? 5.207 -13.719 6.504 1 98.25 76 TYR A C 1
ATOM 587 O O . TYR A 1 76 ? 4.418 -14.57 6.934 1 98.25 76 TYR A O 1
ATOM 595 N N . ILE A 1 77 ? 6.508 -13.945 6.445 1 98.62 77 ILE A N 1
ATOM 596 C CA . ILE A 1 77 ? 7.113 -15.273 6.375 1 98.62 77 ILE A CA 1
ATOM 597 C C . ILE A 1 77 ? 6.953 -15.984 7.715 1 98.62 77 ILE A C 1
ATOM 599 O O . ILE A 1 77 ? 6.738 -17.203 7.762 1 98.62 77 ILE A O 1
ATOM 603 N N . PRO A 1 78 ? 7.035 -15.281 8.922 1 98.12 78 PRO A N 1
ATOM 604 C CA . PRO A 1 78 ? 6.832 -15.992 10.188 1 98.12 78 PRO A CA 1
ATOM 605 C C . PRO A 1 78 ? 5.508 -16.75 10.227 1 98.12 78 PRO A C 1
ATOM 607 O O . PRO A 1 78 ? 5.449 -17.875 10.75 1 98.12 78 PRO A O 1
ATOM 610 N N . ARG A 1 79 ? 4.477 -16.203 9.695 1 98.19 79 ARG A N 1
ATOM 611 C CA . ARG A 1 79 ? 3.168 -16.859 9.641 1 98.19 79 ARG A CA 1
ATOM 612 C C . ARG A 1 79 ? 3.193 -18.062 8.703 1 98.19 79 ARG A C 1
ATOM 614 O O . ARG A 1 79 ? 2.629 -19.109 9.016 1 98.19 79 ARG A O 1
ATOM 621 N N . ILE A 1 80 ? 3.828 -17.938 7.539 1 98.81 80 ILE A N 1
ATOM 622 C CA . ILE A 1 80 ? 3.922 -19.016 6.566 1 98.81 80 ILE A CA 1
ATOM 623 C C . ILE A 1 80 ? 4.742 -20.172 7.152 1 98.81 80 ILE A C 1
ATOM 625 O O . ILE A 1 80 ? 4.426 -21.344 6.93 1 98.81 80 ILE A O 1
ATOM 629 N N . ARG A 1 81 ? 5.785 -19.781 7.891 1 98.44 81 ARG A N 1
ATOM 630 C CA . ARG A 1 81 ? 6.605 -20.797 8.547 1 98.44 81 ARG A CA 1
ATOM 631 C C . ARG A 1 81 ? 5.789 -21.594 9.547 1 98.44 81 ARG A C 1
ATOM 633 O O . ARG A 1 81 ? 5.945 -22.828 9.641 1 98.44 81 ARG A O 1
ATOM 640 N N . ARG A 1 82 ? 4.922 -20.953 10.297 1 98.56 82 ARG A N 1
ATOM 641 C CA . ARG A 1 82 ? 4.051 -21.625 11.25 1 98.56 82 ARG A CA 1
ATOM 642 C C . ARG A 1 82 ? 3.178 -22.672 10.547 1 98.56 82 ARG A C 1
ATOM 644 O O . ARG A 1 82 ? 2.957 -23.766 11.07 1 98.56 82 ARG A O 1
ATOM 651 N N . VAL A 1 83 ? 2.717 -22.297 9.367 1 98.88 83 VAL A N 1
ATOM 652 C CA . VAL A 1 83 ? 1.891 -23.203 8.586 1 98.88 83 VAL A CA 1
ATOM 653 C C . VAL A 1 83 ? 2.746 -24.359 8.055 1 98.88 83 VAL A C 1
ATOM 655 O O . VAL A 1 83 ? 2.408 -25.531 8.242 1 98.88 83 VAL A O 1
ATOM 658 N N . ALA A 1 84 ? 3.879 -24.062 7.484 1 98.69 84 ALA A N 1
ATOM 659 C CA . ALA A 1 84 ? 4.75 -25.031 6.82 1 98.69 84 ALA A CA 1
ATOM 660 C C . ALA A 1 84 ? 5.27 -26.062 7.812 1 98.69 84 ALA A C 1
ATOM 662 O O . ALA A 1 84 ? 5.422 -27.234 7.469 1 98.69 84 ALA A O 1
ATOM 663 N N . GLU A 1 85 ? 5.555 -25.656 9.016 1 98.06 85 GLU A N 1
ATOM 664 C CA . GLU A 1 85 ? 6.105 -26.531 10.039 1 98.06 85 GLU A CA 1
ATOM 665 C C . GLU A 1 85 ? 5.117 -27.641 10.398 1 98.06 85 GLU A C 1
ATOM 667 O O . GLU A 1 85 ? 5.516 -28.719 10.859 1 98.06 85 GLU A O 1
ATOM 672 N N . GLN A 1 86 ? 3.895 -27.406 10.133 1 98.56 86 GLN A N 1
ATOM 673 C CA . GLN A 1 86 ? 2.867 -28.375 10.477 1 98.56 86 GLN A CA 1
ATOM 674 C C . GLN A 1 86 ? 2.527 -29.266 9.289 1 98.56 86 GLN A C 1
ATOM 676 O O . GLN A 1 86 ? 1.692 -30.172 9.398 1 98.56 86 GLN A O 1
ATOM 681 N N . LEU A 1 87 ? 3.162 -29.031 8.188 1 98.44 87 LEU A N 1
ATOM 682 C CA . LEU A 1 87 ? 2.914 -29.781 6.961 1 98.44 87 LEU A CA 1
ATOM 683 C C . LEU A 1 87 ? 4.215 -30.328 6.387 1 98.44 87 LEU A C 1
ATOM 685 O O . LEU A 1 87 ? 4.676 -29.875 5.336 1 98.44 87 LEU A O 1
ATOM 689 N N . PRO A 1 88 ? 4.758 -31.359 6.961 1 96.06 88 PRO A N 1
ATOM 690 C CA . PRO A 1 88 ? 6.066 -31.859 6.543 1 96.06 88 PRO A CA 1
ATOM 691 C C . PRO A 1 88 ? 6.059 -32.406 5.125 1 96.06 88 PRO A C 1
ATOM 693 O O . PRO A 1 88 ? 7.113 -32.531 4.488 1 96.06 88 PRO A O 1
ATOM 696 N N . ASP A 1 89 ? 4.914 -32.688 4.59 1 96.69 89 ASP A N 1
ATOM 697 C CA . ASP A 1 89 ? 4.832 -33.344 3.281 1 96.69 89 ASP A CA 1
ATOM 698 C C . ASP A 1 89 ? 4.594 -32.312 2.176 1 96.69 89 ASP A C 1
ATOM 700 O O . ASP A 1 89 ? 4.422 -32.688 1.011 1 96.69 89 ASP A O 1
ATOM 704 N N . LEU A 1 90 ? 4.578 -31.078 2.52 1 98.75 90 LEU A N 1
ATOM 705 C CA . LEU A 1 90 ? 4.309 -30.031 1.542 1 98.75 90 LEU A CA 1
ATOM 706 C C . LEU A 1 90 ? 5.438 -29 1.513 1 98.75 90 LEU A C 1
ATOM 708 O O . LEU A 1 90 ? 5.738 -28.375 2.529 1 98.75 90 LEU A O 1
ATOM 712 N N . ASN A 1 91 ? 6.078 -28.859 0.344 1 98.75 91 ASN A N 1
ATOM 713 C CA . ASN A 1 91 ? 7.02 -27.766 0.133 1 98.75 91 ASN A CA 1
ATOM 714 C C . ASN A 1 91 ? 6.297 -26.469 -0.238 1 98.75 91 ASN A C 1
ATOM 716 O O . ASN A 1 91 ? 5.375 -26.484 -1.055 1 98.75 91 ASN A O 1
ATOM 720 N N . ILE A 1 92 ? 6.656 -25.406 0.392 1 98.94 92 ILE A N 1
ATOM 721 C CA . ILE A 1 92 ? 6.172 -24.078 0.011 1 98.94 92 ILE A CA 1
ATOM 722 C C . ILE A 1 92 ? 7.34 -23.219 -0.47 1 98.94 92 ILE A C 1
ATOM 724 O O . ILE A 1 92 ? 8.273 -22.953 0.29 1 98.94 92 ILE A O 1
ATOM 728 N N . VAL A 1 93 ? 7.344 -22.844 -1.724 1 98.88 93 VAL A N 1
ATOM 729 C CA . VAL A 1 93 ? 8.352 -21.938 -2.275 1 98.88 93 VAL A CA 1
ATOM 730 C C . VAL A 1 93 ? 7.891 -20.484 -2.133 1 98.88 93 VAL A C 1
ATOM 732 O O . VAL A 1 93 ? 6.895 -20.094 -2.736 1 98.88 93 VAL A O 1
ATOM 735 N N . ALA A 1 94 ? 8.594 -19.734 -1.309 1 98.88 94 ALA A N 1
ATOM 736 C CA . ALA A 1 94 ? 8.266 -18.312 -1.117 1 98.88 94 ALA A CA 1
ATOM 737 C C . ALA A 1 94 ? 8.914 -17.453 -2.197 1 98.88 94 ALA A C 1
ATOM 739 O O . ALA A 1 94 ? 9.914 -17.859 -2.803 1 98.88 94 ALA A O 1
ATOM 740 N N . ALA A 1 95 ? 8.352 -16.281 -2.404 1 98.94 95 ALA A N 1
ATOM 741 C CA . ALA A 1 95 ? 8.812 -15.398 -3.469 1 98.94 95 ALA A CA 1
ATOM 742 C C . ALA A 1 95 ? 9.312 -14.07 -2.898 1 98.94 95 ALA A C 1
ATOM 744 O O . ALA A 1 95 ? 9.086 -13.766 -1.728 1 98.94 95 ALA A O 1
ATOM 745 N N . THR A 1 96 ? 10.094 -13.367 -3.67 1 98.94 96 THR A N 1
ATOM 746 C CA . THR A 1 96 ? 10.414 -11.961 -3.465 1 98.94 96 THR A CA 1
ATOM 747 C C . THR A 1 96 ? 10.055 -11.141 -4.703 1 98.94 96 THR A C 1
ATOM 749 O O . THR A 1 96 ? 9.758 -11.703 -5.758 1 98.94 96 THR A O 1
ATOM 752 N N . GLY A 1 97 ? 10.016 -9.883 -4.574 1 98.88 97 GLY A N 1
ATOM 753 C CA . GLY A 1 97 ? 9.539 -8.953 -5.586 1 98.88 97 GLY A CA 1
ATOM 754 C C . GLY A 1 97 ? 8.586 -7.91 -5.039 1 98.88 97 GLY A C 1
ATOM 755 O O . GLY A 1 97 ? 8.578 -7.633 -3.84 1 98.88 97 GLY A O 1
ATOM 756 N N . LEU A 1 98 ? 7.867 -7.305 -5.93 1 98.88 98 LEU A N 1
ATOM 757 C CA . LEU A 1 98 ? 6.906 -6.266 -5.578 1 98.88 98 LEU A CA 1
ATOM 758 C C . LEU A 1 98 ? 5.695 -6.312 -6.504 1 98.88 98 LEU A C 1
ATOM 760 O O . LEU A 1 98 ? 5.844 -6.477 -7.715 1 98.88 98 LEU A O 1
ATOM 764 N N . TYR A 1 99 ? 4.586 -6.258 -5.879 1 98.69 99 TYR A N 1
ATOM 765 C CA . TYR A 1 99 ? 3.314 -6.336 -6.594 1 98.69 99 TYR A CA 1
ATOM 766 C C . TYR A 1 99 ? 2.615 -4.98 -6.609 1 98.69 99 TYR A C 1
ATOM 768 O O . TYR A 1 99 ? 2.242 -4.457 -5.559 1 98.69 99 TYR A O 1
ATOM 776 N N . THR A 1 100 ? 2.449 -4.371 -7.777 1 97.81 100 THR A N 1
ATOM 777 C CA . THR A 1 100 ? 1.717 -3.127 -7.973 1 97.81 100 THR A CA 1
ATOM 778 C C . THR A 1 100 ? 1.096 -3.076 -9.367 1 97.81 100 THR A C 1
ATOM 780 O O . THR A 1 100 ? 1.657 -3.617 -10.32 1 97.81 100 THR A O 1
ATOM 783 N N . TYR A 1 101 ? -0.052 -2.383 -9.477 1 96.62 101 TYR A N 1
ATOM 784 C CA . TYR A 1 101 ? -0.677 -2.172 -10.781 1 96.62 101 TYR A CA 1
ATOM 785 C C . TYR A 1 101 ? -0.316 -0.803 -11.344 1 96.62 101 TYR A C 1
ATOM 787 O O . TYR A 1 101 ? -0.587 -0.513 -12.508 1 96.62 101 TYR A O 1
ATOM 795 N N . ASP A 1 102 ? 0.288 0.044 -10.484 1 94.62 102 ASP A N 1
ATOM 796 C CA . ASP A 1 102 ? 0.444 1.429 -10.914 1 94.62 102 ASP A CA 1
ATOM 797 C C . ASP A 1 102 ? 1.796 1.991 -10.484 1 94.62 102 ASP A C 1
ATOM 799 O O . ASP A 1 102 ? 2.756 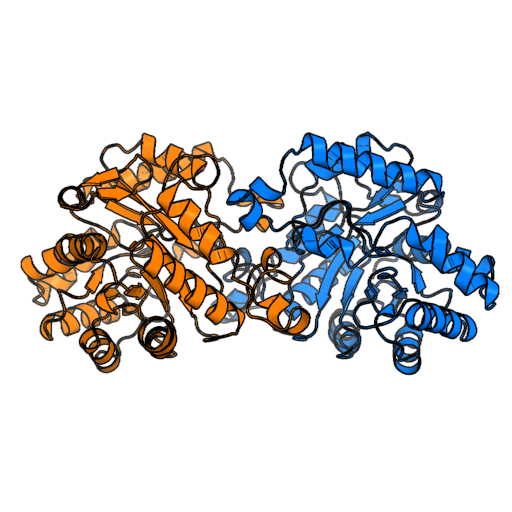1.982 -11.258 1 94.62 102 ASP A O 1
ATOM 803 N N . ASP A 1 103 ? 1.887 2.326 -9.195 1 95 103 ASP A N 1
ATOM 804 C CA . ASP A 1 103 ? 3.104 2.98 -8.727 1 95 103 ASP A CA 1
ATOM 805 C C . ASP A 1 103 ? 3.777 2.166 -7.621 1 95 103 ASP A C 1
ATOM 807 O O . ASP A 1 103 ? 3.15 1.293 -7.016 1 95 103 ASP A O 1
ATOM 811 N N . VAL A 1 104 ? 5.059 2.447 -7.406 1 97.25 104 VAL A N 1
ATOM 812 C CA . VAL A 1 104 ? 5.801 1.803 -6.328 1 97.25 104 VAL A CA 1
ATOM 813 C C . VAL A 1 104 ? 5.348 2.365 -4.98 1 97.25 104 VAL A C 1
ATOM 815 O O . VAL A 1 104 ? 4.832 3.482 -4.91 1 97.25 104 VAL A O 1
ATOM 818 N N . PRO A 1 105 ? 5.52 1.584 -3.873 1 97.12 105 PRO A N 1
ATOM 819 C CA . PRO A 1 105 ? 5.25 2.123 -2.537 1 97.12 105 PRO A CA 1
ATOM 820 C C . PRO A 1 105 ? 6.047 3.393 -2.242 1 97.12 105 PRO A C 1
ATOM 822 O O . PRO A 1 105 ? 7.129 3.588 -2.797 1 97.12 105 PRO A O 1
ATOM 825 N N . PHE A 1 106 ? 5.555 4.199 -1.32 1 96.81 106 PHE A N 1
ATOM 826 C CA . PHE A 1 106 ? 6.145 5.492 -0.995 1 96.81 106 PHE A CA 1
ATOM 827 C C . PHE A 1 106 ? 7.582 5.328 -0.522 1 96.81 106 PHE A C 1
ATOM 829 O O . PHE A 1 106 ? 8.422 6.199 -0.758 1 96.81 106 PHE A O 1
ATOM 836 N N . PHE A 1 107 ? 7.969 4.23 0.029 1 97.88 107 PHE A N 1
ATOM 837 C CA . PHE A 1 107 ? 9.32 3.924 0.472 1 97.88 107 PHE A CA 1
ATOM 838 C C . PHE A 1 107 ? 10.328 4.156 -0.653 1 97.88 107 PHE A C 1
ATOM 840 O O . PHE A 1 107 ? 11.469 4.535 -0.402 1 97.88 107 PHE A O 1
ATOM 847 N N . PHE A 1 108 ? 9.844 4.035 -1.918 1 97.5 108 PHE A N 1
ATOM 848 C CA . PHE A 1 108 ? 10.766 4.043 -3.049 1 97.5 108 PHE A CA 1
ATOM 849 C C . PHE A 1 108 ? 10.688 5.363 -3.807 1 97.5 108 PHE A C 1
ATOM 851 O O . PHE A 1 108 ? 11.359 5.547 -4.82 1 97.5 108 PHE A O 1
ATOM 858 N N . HIS A 1 109 ? 9.898 6.316 -3.369 1 93.62 109 HIS A N 1
ATOM 859 C CA . HIS A 1 109 ? 9.609 7.527 -4.129 1 93.62 109 HIS A CA 1
ATOM 860 C C . HIS A 1 109 ? 10.844 8.422 -4.23 1 93.62 109 HIS A C 1
ATOM 862 O O . HIS A 1 109 ? 11.047 9.086 -5.242 1 93.62 109 HIS A O 1
ATOM 868 N N . TYR A 1 110 ? 11.617 8.516 -3.25 1 93.06 110 TYR A N 1
ATOM 869 C CA . TYR A 1 110 ? 12.789 9.383 -3.27 1 93.06 110 TYR A CA 1
ATOM 870 C C . TYR A 1 110 ? 14.062 8.586 -3.002 1 93.06 110 TYR A C 1
ATOM 872 O O . TYR A 1 110 ? 14.898 8.984 -2.189 1 93.06 110 TYR A O 1
ATOM 880 N N . ARG A 1 111 ? 14.102 7.418 -3.693 1 94.69 111 ARG A N 1
ATOM 881 C CA . ARG A 1 111 ? 15.25 6.523 -3.658 1 94.69 111 ARG A CA 1
ATOM 882 C C . ARG A 1 111 ? 15.586 6.004 -5.051 1 94.69 111 ARG A C 1
ATOM 884 O O . ARG A 1 111 ? 14.695 5.863 -5.895 1 94.69 111 ARG A O 1
ATOM 891 N N . GLY A 1 112 ? 16.859 5.676 -5.266 1 94.69 112 GLY A N 1
ATOM 892 C CA . GLY A 1 112 ? 17.266 5.016 -6.496 1 94.69 112 GLY A CA 1
ATOM 893 C C . GLY A 1 112 ? 17 5.852 -7.734 1 94.69 112 GLY A C 1
ATOM 894 O O . GLY A 1 112 ? 17.375 7.023 -7.793 1 94.69 112 GLY A O 1
ATOM 895 N N . PRO A 1 113 ? 16.344 5.215 -8.734 1 93.5 113 PRO A N 1
ATOM 896 C CA . PRO A 1 113 ? 16.141 5.871 -10.031 1 93.5 113 PRO A CA 1
ATOM 897 C C . PRO A 1 113 ? 15.398 7.199 -9.906 1 93.5 113 PRO A C 1
ATOM 899 O O . PRO A 1 113 ? 15.523 8.062 -10.773 1 93.5 113 PRO A O 1
ATOM 902 N N . ALA A 1 114 ? 14.648 7.359 -8.859 1 88.94 114 ALA A N 1
ATOM 903 C CA . ALA A 1 114 ? 13.93 8.609 -8.648 1 88.94 114 ALA A CA 1
ATOM 904 C C . ALA A 1 114 ? 14.898 9.773 -8.484 1 88.94 114 ALA A C 1
ATOM 906 O O . ALA A 1 114 ? 14.508 10.938 -8.625 1 88.94 114 ALA A O 1
ATOM 907 N N . LEU A 1 115 ? 16.109 9.555 -8.188 1 90.56 115 LEU A N 1
ATOM 908 C CA . LEU A 1 115 ? 17.125 10.57 -7.91 1 90.56 115 LEU A CA 1
ATOM 909 C C . LEU A 1 115 ? 17.984 10.828 -9.141 1 90.56 115 LEU A C 1
ATOM 911 O O . LEU A 1 115 ? 18.875 11.68 -9.117 1 90.56 115 LEU A O 1
ATOM 915 N N . ASP A 1 116 ? 17.719 10.094 -10.219 1 91.56 116 ASP A N 1
ATOM 916 C CA . ASP A 1 116 ? 18.578 10.164 -11.398 1 91.56 116 ASP A CA 1
ATOM 917 C C . ASP A 1 116 ? 18.766 11.609 -11.852 1 91.56 116 ASP A C 1
ATOM 919 O O . ASP A 1 116 ? 19.891 12.055 -12.094 1 91.56 116 ASP A O 1
ATOM 923 N N . ALA A 1 117 ? 17.625 12.391 -11.906 1 87.44 117 ALA A N 1
ATOM 924 C CA . ALA A 1 117 ? 17.688 13.766 -12.406 1 87.44 117 ALA A CA 1
ATOM 925 C C . ALA A 1 117 ? 18.469 14.664 -11.453 1 87.44 117 ALA A C 1
ATOM 927 O O . ALA A 1 117 ? 19.25 15.508 -11.891 1 87.44 117 ALA A O 1
ATOM 928 N N . MET A 1 118 ? 18.312 14.492 -10.227 1 82.94 118 MET A N 1
ATOM 929 C CA . MET A 1 118 ? 18.953 15.305 -9.211 1 82.94 118 MET A CA 1
ATOM 930 C C . MET A 1 118 ? 20.453 15.039 -9.172 1 82.94 118 MET A C 1
ATOM 932 O O . MET A 1 118 ? 21.25 15.969 -9.023 1 82.94 118 MET A O 1
ATOM 936 N N . VAL A 1 119 ? 20.797 13.734 -9.375 1 86.56 119 VAL A N 1
ATOM 937 C CA . VAL A 1 119 ? 22.188 13.312 -9.242 1 86.56 119 VAL A CA 1
ATOM 938 C C . VAL A 1 119 ? 22.906 13.438 -10.594 1 86.56 119 VAL A C 1
ATOM 940 O O . VAL A 1 119 ? 24.125 13.508 -10.656 1 86.56 119 VAL A O 1
ATOM 943 N N . GLY A 1 120 ? 22.234 13.477 -11.695 1 89.44 120 GLY A N 1
ATOM 944 C CA . GLY A 1 120 ? 22.781 13.539 -13.039 1 89.44 120 GLY A CA 1
ATOM 945 C C . GLY A 1 120 ? 23.406 12.234 -13.484 1 89.44 120 GLY A C 1
ATOM 946 O O . GLY A 1 120 ? 24.328 12.234 -14.312 1 89.44 120 GLY A O 1
ATOM 947 N N . ALA A 1 121 ? 23.109 11.18 -12.789 1 92.38 121 ALA A N 1
ATOM 948 C CA . ALA A 1 121 ? 23.609 9.844 -13.086 1 92.38 121 ALA A CA 1
ATOM 949 C C . ALA A 1 121 ? 22.578 8.773 -12.734 1 92.38 121 ALA A C 1
ATOM 951 O O . ALA A 1 121 ? 21.562 9.07 -12.102 1 92.38 121 ALA A O 1
ATOM 952 N N . GLU A 1 122 ? 22.734 7.617 -13.336 1 92.56 122 GLU A N 1
ATOM 953 C CA . GLU A 1 122 ? 21.891 6.492 -12.969 1 92.56 122 GLU A CA 1
ATOM 954 C C . GLU A 1 122 ? 22.188 6 -11.555 1 92.56 122 GLU A C 1
ATOM 956 O O . GLU A 1 122 ? 23.312 5.582 -11.266 1 92.56 122 GLU A O 1
ATOM 961 N N . VAL A 1 123 ? 21.172 6.133 -10.719 1 93.25 123 VAL A N 1
ATOM 962 C CA . VAL A 1 123 ? 21.297 5.633 -9.359 1 93.25 123 VAL A CA 1
ATOM 963 C C . VAL A 1 123 ? 20.703 4.234 -9.258 1 93.25 123 VAL A C 1
ATOM 965 O O . VAL A 1 123 ? 19.547 4.016 -9.656 1 93.25 123 VAL A O 1
ATOM 968 N N . PRO A 1 124 ? 21.422 3.285 -8.766 1 95.31 124 PRO A N 1
ATOM 969 C CA . PRO A 1 124 ? 20.906 1.915 -8.68 1 95.31 124 PRO A CA 1
ATOM 970 C C . PRO A 1 124 ? 19.625 1.815 -7.855 1 95.31 124 PRO A C 1
ATOM 972 O O . PRO A 1 124 ? 19.484 2.502 -6.844 1 95.31 124 PRO A O 1
ATOM 975 N N . ASP A 1 125 ? 18.75 1.03 -8.32 1 97.38 125 ASP A N 1
ATOM 976 C CA . ASP A 1 125 ? 17.5 0.815 -7.609 1 97.38 125 ASP A CA 1
ATOM 977 C C . ASP A 1 125 ? 17.703 -0.066 -6.379 1 97.38 125 ASP A C 1
ATOM 979 O O . ASP A 1 125 ? 18.172 -1.204 -6.496 1 97.38 125 ASP A O 1
ATOM 983 N N . PRO A 1 126 ? 17.344 0.388 -5.211 1 97.38 126 PRO A N 1
ATOM 984 C CA . PRO A 1 126 ? 17.547 -0.423 -4.008 1 97.38 126 PRO A CA 1
ATOM 985 C C . PRO A 1 126 ? 16.734 -1.722 -4.027 1 97.38 126 PRO A C 1
ATOM 987 O O . PRO A 1 126 ? 17.078 -2.672 -3.316 1 97.38 126 PRO A O 1
ATOM 990 N N . MET A 1 127 ? 15.695 -1.819 -4.836 1 98.56 127 MET A N 1
ATOM 991 C CA . MET A 1 127 ? 14.875 -3.025 -4.914 1 98.56 127 MET A CA 1
ATOM 992 C C . MET A 1 127 ? 15.719 -4.23 -5.312 1 98.56 127 MET A C 1
ATOM 994 O O . MET A 1 127 ? 15.484 -5.344 -4.836 1 98.56 127 MET A O 1
ATOM 998 N N . VAL A 1 128 ? 16.672 -4.02 -6.219 1 98.69 128 VAL A N 1
ATOM 999 C CA . VAL A 1 128 ? 17.484 -5.125 -6.711 1 98.69 128 VAL A CA 1
ATOM 1000 C C . VAL A 1 128 ? 18.219 -5.777 -5.547 1 98.69 128 VAL A C 1
ATOM 1002 O O . VAL A 1 128 ? 18.141 -6.992 -5.355 1 98.69 128 VAL A O 1
ATOM 1005 N N . ASP A 1 129 ? 18.891 -4.938 -4.75 1 98.44 129 ASP A N 1
ATOM 1006 C CA . ASP A 1 129 ? 19.641 -5.461 -3.607 1 98.44 129 ASP A CA 1
ATOM 1007 C C . ASP A 1 129 ? 18.703 -6.082 -2.578 1 98.44 129 ASP A C 1
ATOM 1009 O O . ASP A 1 129 ? 19.047 -7.07 -1.931 1 98.44 129 ASP A O 1
ATOM 1013 N N . MET A 1 130 ? 17.594 -5.512 -2.41 1 98.62 130 MET A N 1
ATOM 1014 C CA . MET A 1 130 ? 16.594 -6.043 -1.482 1 98.62 130 MET A CA 1
ATOM 1015 C C . MET A 1 130 ? 16.141 -7.434 -1.907 1 98.62 130 MET A C 1
ATOM 1017 O O . MET A 1 130 ? 16.109 -8.359 -1.091 1 98.62 130 MET A O 1
ATOM 1021 N N . PHE A 1 131 ? 15.844 -7.602 -3.174 1 98.88 131 PHE A N 1
ATOM 1022 C CA . PHE A 1 131 ? 15.398 -8.891 -3.691 1 98.88 131 PHE A CA 1
ATOM 1023 C C . PHE A 1 131 ? 16.531 -9.914 -3.629 1 98.88 131 PHE A C 1
ATOM 1025 O O . PHE A 1 131 ? 16.312 -11.062 -3.242 1 98.88 131 PHE A O 1
ATOM 1032 N N . VAL A 1 132 ? 17.688 -9.5 -3.998 1 98.69 132 VAL A N 1
ATOM 1033 C CA . VAL A 1 132 ? 18.844 -10.391 -3.973 1 98.69 132 VAL A CA 1
ATOM 1034 C C . VAL A 1 132 ? 19.094 -10.867 -2.543 1 98.69 132 VAL A C 1
ATOM 1036 O O . VAL A 1 132 ? 19.375 -12.047 -2.316 1 98.69 132 VAL A O 1
ATOM 1039 N N . LYS A 1 133 ? 18.984 -9.945 -1.583 1 98.62 133 LYS A N 1
ATOM 1040 C CA . LYS A 1 133 ? 19.172 -10.32 -0.183 1 98.62 133 LYS A CA 1
ATOM 1041 C C . LYS A 1 133 ? 18.141 -11.375 0.239 1 98.62 133 LYS A C 1
ATOM 1043 O O . LYS A 1 133 ? 18.484 -12.328 0.939 1 98.62 133 LYS A O 1
ATOM 1048 N N . ASP A 1 134 ? 16.891 -11.203 -0.17 1 98.88 134 ASP A N 1
ATOM 1049 C CA . ASP A 1 134 ? 15.836 -12.172 0.129 1 98.88 134 ASP A CA 1
ATOM 1050 C C . ASP A 1 134 ? 16.219 -13.562 -0.373 1 98.88 134 ASP A C 1
ATOM 1052 O O . ASP A 1 134 ? 15.844 -14.57 0.234 1 98.88 134 ASP A O 1
ATOM 1056 N N . ILE A 1 135 ? 16.938 -13.625 -1.487 1 98.25 135 ILE A N 1
ATOM 1057 C CA . ILE A 1 135 ? 17.234 -14.875 -2.178 1 98.25 135 ILE A CA 1
ATOM 1058 C C . ILE A 1 135 ? 18.5 -15.5 -1.597 1 98.25 135 ILE A C 1
ATOM 1060 O O . ILE A 1 135 ? 18.547 -16.703 -1.347 1 98.25 135 ILE A O 1
ATOM 1064 N N . GLU A 1 136 ? 19.5 -14.719 -1.332 1 97.94 136 GLU A N 1
ATOM 1065 C CA . GLU A 1 136 ? 20.828 -15.242 -1.011 1 97.94 136 GLU A CA 1
ATOM 1066 C C . GLU A 1 136 ? 21.031 -15.328 0.499 1 97.94 136 GLU A C 1
ATOM 1068 O O . GLU A 1 136 ? 21.781 -16.172 0.977 1 97.94 136 GLU A O 1
ATOM 1073 N N . VAL A 1 137 ? 20.422 -14.414 1.251 1 98.06 137 VAL A N 1
ATOM 1074 C CA . VAL A 1 137 ? 20.641 -14.352 2.691 1 98.06 137 VAL A CA 1
ATOM 1075 C C . VAL A 1 137 ? 19.375 -14.805 3.426 1 98.06 137 VAL A C 1
ATOM 1077 O O . VAL A 1 137 ? 19.438 -15.703 4.27 1 98.06 137 VAL A O 1
ATOM 1080 N N . GLY A 1 138 ? 18.219 -14.188 3.09 1 98.38 138 GLY A N 1
ATOM 1081 C CA . GLY A 1 138 ? 16.953 -14.508 3.74 1 98.38 138 GLY A CA 1
ATOM 1082 C C . GLY A 1 138 ? 16.016 -13.328 3.83 1 98.38 138 GLY A C 1
ATOM 1083 O O . GLY A 1 138 ? 16.453 -12.172 3.83 1 98.38 138 GLY A O 1
ATOM 1084 N N . ILE A 1 139 ? 14.773 -13.617 3.957 1 98.38 139 ILE A N 1
ATOM 1085 C CA . ILE A 1 139 ? 13.734 -12.602 4.062 1 98.38 139 ILE A CA 1
ATOM 1086 C C . ILE A 1 139 ? 13.656 -12.094 5.504 1 98.38 139 ILE A C 1
ATOM 1088 O O . ILE A 1 139 ? 13.43 -12.875 6.43 1 98.38 139 ILE A O 1
ATOM 1092 N N . ALA A 1 140 ? 13.797 -10.789 5.613 1 95.81 140 ALA A N 1
ATOM 1093 C CA . ALA A 1 140 ? 13.828 -10.18 6.941 1 95.81 140 ALA A CA 1
ATOM 1094 C C . ALA A 1 140 ? 14.82 -10.906 7.852 1 95.81 140 ALA A C 1
ATOM 1096 O O . ALA A 1 140 ? 15.984 -11.078 7.496 1 95.81 140 ALA A O 1
ATOM 1097 N N . ASP A 1 141 ? 14.367 -11.391 9.031 1 94.69 141 ASP A N 1
ATOM 1098 C CA . ASP A 1 141 ? 15.266 -12.078 9.953 1 94.69 141 ASP A CA 1
ATOM 1099 C C . ASP A 1 141 ? 14.836 -13.531 10.148 1 94.69 141 ASP A C 1
ATOM 1101 O O . ASP A 1 141 ? 15.156 -14.141 11.172 1 94.69 141 ASP A O 1
ATOM 1105 N N . THR A 1 142 ? 14.195 -14.094 9.125 1 97.25 142 THR A N 1
ATOM 1106 C CA . THR A 1 142 ? 13.617 -15.422 9.305 1 97.25 142 THR A CA 1
ATOM 1107 C C . THR A 1 142 ? 14.602 -16.5 8.883 1 97.25 142 THR A C 1
ATOM 1109 O O . THR A 1 142 ? 14.438 -17.672 9.25 1 97.25 142 THR A O 1
ATOM 1112 N N . GLY A 1 143 ? 15.57 -16.141 7.988 1 97.12 143 GLY A N 1
ATOM 1113 C CA . GLY A 1 143 ? 16.469 -17.109 7.395 1 97.12 143 GLY A CA 1
ATOM 1114 C C . GLY A 1 143 ? 15.844 -17.859 6.219 1 97.12 143 GLY A C 1
ATOM 1115 O O . GLY A 1 143 ? 16.531 -18.578 5.496 1 97.12 143 GLY A O 1
ATOM 1116 N N . VAL A 1 144 ? 14.594 -17.734 6.02 1 98.62 144 VAL A N 1
ATOM 1117 C CA . VAL A 1 144 ? 13.93 -18.328 4.855 1 98.62 144 VAL A CA 1
ATOM 1118 C C . VAL A 1 144 ? 14.328 -17.547 3.598 1 98.62 144 VAL A C 1
ATOM 1120 O O . VAL A 1 144 ? 14.273 -16.328 3.57 1 98.62 144 VAL A O 1
ATOM 1123 N N . ARG A 1 145 ? 14.734 -18.297 2.57 1 98.5 145 ARG A N 1
ATOM 1124 C CA . ARG A 1 145 ? 15.18 -17.672 1.328 1 98.5 145 ARG A CA 1
ATOM 1125 C C . ARG A 1 145 ? 14.125 -17.828 0.232 1 98.5 145 ARG A C 1
ATOM 1127 O O . ARG A 1 145 ? 13.477 -18.875 0.137 1 98.5 145 ARG A O 1
ATOM 1134 N N . ALA A 1 146 ? 13.945 -16.797 -0.572 1 98.81 146 ALA A N 1
ATOM 1135 C CA . ALA A 1 146 ? 12.984 -16.828 -1.677 1 98.81 146 ALA A CA 1
ATOM 1136 C C . ALA A 1 146 ? 13.469 -17.75 -2.795 1 98.81 146 ALA A C 1
ATOM 1138 O O . ALA A 1 146 ? 14.664 -17.812 -3.082 1 98.81 146 ALA A O 1
ATOM 1139 N N . GLY A 1 147 ? 12.516 -18.391 -3.447 1 98.38 147 GLY A N 1
ATOM 1140 C CA . GLY A 1 147 ? 12.859 -19.297 -4.527 1 98.38 147 GLY A CA 1
ATOM 1141 C C . GLY A 1 147 ? 12.461 -18.781 -5.895 1 98.38 147 GLY A C 1
ATOM 1142 O O . GLY A 1 147 ? 12.766 -19.391 -6.914 1 98.38 147 GLY A O 1
ATOM 1143 N N . LEU A 1 148 ? 11.781 -17.656 -5.953 1 98.44 148 LEU A N 1
ATOM 1144 C CA . LEU A 1 148 ? 11.398 -17.062 -7.227 1 98.44 148 LEU A CA 1
ATOM 1145 C C . LEU A 1 148 ? 11.172 -15.562 -7.074 1 98.44 148 LEU A C 1
ATOM 1147 O O . LEU A 1 148 ? 11.094 -15.055 -5.953 1 98.44 148 LEU A O 1
ATOM 1151 N N . LEU A 1 149 ? 11.07 -14.875 -8.227 1 98.88 149 LEU A N 1
ATOM 1152 C CA . LEU A 1 149 ? 10.789 -13.445 -8.305 1 98.88 149 LEU A CA 1
ATOM 1153 C C . LEU A 1 149 ? 9.398 -13.195 -8.883 1 98.88 149 LEU A C 1
ATOM 1155 O O . LEU A 1 149 ? 8.969 -13.906 -9.797 1 98.88 149 LEU A O 1
ATOM 1159 N N . LYS A 1 150 ? 8.703 -12.156 -8.344 1 98.94 150 LYS A N 1
ATOM 1160 C CA . LYS A 1 150 ? 7.34 -11.836 -8.766 1 98.94 150 LYS A CA 1
ATOM 1161 C C . LYS A 1 150 ? 7.184 -10.344 -9.039 1 98.94 150 LYS A C 1
ATOM 1163 O O . LYS A 1 150 ? 7.691 -9.516 -8.273 1 98.94 150 LYS A O 1
ATOM 1168 N N . CYS A 1 151 ? 6.57 -9.969 -10.125 1 98.88 151 CYS A N 1
ATOM 1169 C CA . CYS A 1 151 ? 6.047 -8.633 -10.383 1 98.88 151 CYS A CA 1
ATOM 1170 C C . CYS A 1 151 ? 4.734 -8.703 -11.156 1 98.88 151 CYS A C 1
ATOM 1172 O O . CYS A 1 151 ? 4.199 -9.789 -11.391 1 98.88 151 CYS A O 1
ATOM 1174 N N . ALA A 1 152 ? 4.164 -7.57 -11.461 1 98.81 152 ALA A N 1
ATOM 1175 C CA . ALA A 1 152 ? 2.844 -7.57 -12.086 1 98.81 152 ALA A CA 1
ATOM 1176 C C . ALA A 1 152 ? 2.75 -6.5 -13.164 1 98.81 152 ALA A C 1
ATOM 1178 O O . ALA A 1 152 ? 3.359 -5.434 -13.055 1 98.81 152 ALA A O 1
ATOM 1179 N N . ILE A 1 153 ? 2.072 -6.77 -14.203 1 98.69 153 ILE A N 1
ATOM 1180 C CA . ILE A 1 153 ? 1.552 -5.816 -15.18 1 98.69 153 ILE A CA 1
ATOM 1181 C C . ILE A 1 153 ? 0.09 -6.137 -15.484 1 98.69 153 ILE A C 1
ATOM 1183 O O . ILE A 1 153 ? -0.217 -7.191 -16.047 1 98.69 153 ILE A O 1
ATOM 1187 N N . ASP A 1 154 ? -0.769 -5.285 -15.039 1 97.5 154 ASP A N 1
ATOM 1188 C CA . ASP A 1 154 ? -2.205 -5.504 -15.188 1 97.5 154 ASP A CA 1
ATOM 1189 C C . ASP A 1 154 ? -2.805 -4.539 -16.203 1 97.5 154 ASP A C 1
ATOM 1191 O O . ASP A 1 154 ? -2.107 -4.07 -17.109 1 97.5 154 ASP A O 1
ATOM 1195 N N . GLU A 1 155 ? -4.043 -4.32 -16.141 1 95.06 155 GLU A N 1
ATOM 1196 C CA . GLU A 1 155 ? -4.844 -3.613 -17.141 1 95.06 155 GLU A CA 1
ATOM 1197 C C . GLU A 1 155 ? -4.301 -2.209 -17.391 1 95.06 155 GLU A C 1
ATOM 1199 O O . GLU A 1 155 ? -4.273 -1.741 -18.531 1 95.06 155 GLU A O 1
ATOM 1204 N N . PRO A 1 156 ? -3.766 -1.479 -16.375 1 94.25 156 PRO A N 1
ATOM 1205 C CA . PRO A 1 156 ? -3.258 -0.127 -16.625 1 94.25 156 PRO A CA 1
ATOM 1206 C C . PRO A 1 156 ? -2.01 -0.117 -17.5 1 94.25 156 PRO A C 1
ATOM 1208 O O . PRO A 1 156 ? -1.645 0.927 -18.047 1 94.25 156 PRO A O 1
ATOM 1211 N N . GLY A 1 157 ? -1.383 -1.267 -17.578 1 96.69 157 GLY A N 1
ATOM 1212 C CA . GLY A 1 157 ? -0.261 -1.382 -18.5 1 96.69 157 GLY A CA 1
ATOM 1213 C C . GLY A 1 157 ? 1.063 -0.984 -17.875 1 96.69 157 GLY A C 1
ATOM 1214 O O . GLY A 1 157 ? 1.25 -1.113 -16.656 1 96.69 157 GLY A O 1
ATOM 1215 N N . LEU A 1 158 ? 1.983 -0.663 -18.734 1 97.94 158 LEU A N 1
ATOM 1216 C CA . LEU A 1 158 ? 3.363 -0.438 -18.312 1 97.94 158 LEU A CA 1
ATOM 1217 C C . LEU A 1 158 ? 3.545 0.98 -17.781 1 97.94 158 LEU A C 1
ATOM 1219 O O . LEU A 1 158 ? 4.25 1.788 -18.391 1 97.94 158 LEU A O 1
ATOM 1223 N N . THR A 1 159 ? 2.945 1.319 -16.625 1 96.5 159 THR A N 1
ATOM 1224 C CA . THR A 1 159 ? 3.199 2.592 -15.953 1 96.5 159 THR A CA 1
ATOM 1225 C C . THR A 1 159 ? 4.656 2.689 -15.508 1 96.5 159 THR A C 1
ATOM 1227 O O . THR A 1 159 ? 5.359 1.68 -15.445 1 96.5 159 THR A O 1
ATOM 1230 N N . PRO A 1 160 ? 5.141 3.881 -15.164 1 96.12 160 PRO A N 1
ATOM 1231 C CA . PRO A 1 160 ? 6.531 4.016 -14.727 1 96.12 160 PRO A CA 1
ATOM 1232 C C . PRO A 1 160 ? 6.855 3.162 -13.5 1 96.12 160 PRO A C 1
ATOM 1234 O O . PRO A 1 160 ? 7.934 2.566 -13.43 1 96.12 160 PRO A O 1
ATOM 1237 N N . GLY A 1 161 ? 5.902 3.113 -12.562 1 97.25 161 GLY A N 1
ATOM 1238 C CA . GLY A 1 161 ? 6.113 2.277 -11.391 1 97.25 161 GLY A CA 1
ATOM 1239 C C . GLY A 1 161 ? 6.199 0.799 -11.719 1 97.25 161 GLY A C 1
ATOM 1240 O O . GLY A 1 161 ? 7.066 0.093 -11.211 1 97.25 161 GLY A O 1
ATOM 1241 N N . VAL A 1 162 ? 5.352 0.349 -12.602 1 98.44 162 VAL A N 1
ATOM 1242 C CA . VAL A 1 162 ? 5.332 -1.047 -13.023 1 98.44 162 VAL A CA 1
ATOM 1243 C C . VAL A 1 162 ? 6.633 -1.384 -13.75 1 98.44 162 VAL A C 1
ATOM 1245 O O . VAL A 1 162 ? 7.254 -2.414 -13.477 1 98.44 162 VAL A O 1
ATOM 1248 N N . GLU A 1 163 ? 7.027 -0.509 -14.633 1 98.5 163 GLU A N 1
ATOM 1249 C CA . GLU A 1 163 ? 8.273 -0.738 -15.359 1 98.5 163 GLU A CA 1
ATOM 1250 C C . GLU A 1 163 ? 9.469 -0.797 -14.414 1 98.5 163 GLU A C 1
ATOM 1252 O O . GLU A 1 163 ? 10.359 -1.634 -14.586 1 98.5 163 GLU A O 1
ATOM 1257 N N . ARG A 1 164 ? 9.492 0.133 -13.461 1 98.31 164 ARG A N 1
ATOM 1258 C CA . ARG A 1 164 ? 10.578 0.163 -12.492 1 98.31 164 ARG A CA 1
ATOM 1259 C C . ARG A 1 164 ? 10.695 -1.171 -11.758 1 98.31 164 ARG A C 1
ATOM 1261 O O . ARG A 1 164 ? 11.797 -1.71 -11.617 1 98.31 164 ARG A O 1
ATOM 1268 N N . VAL A 1 165 ? 9.602 -1.732 -11.344 1 98.88 165 VAL A N 1
ATOM 1269 C CA . VAL A 1 165 ? 9.602 -3 -10.625 1 98.88 165 VAL A CA 1
ATOM 1270 C C . VAL A 1 165 ? 10.047 -4.125 -11.555 1 98.88 165 VAL A C 1
ATOM 1272 O O . VAL A 1 165 ? 10.844 -4.98 -11.172 1 98.88 165 VAL A O 1
ATOM 1275 N N . MET A 1 166 ? 9.516 -4.117 -12.789 1 98.81 166 MET A N 1
ATOM 1276 C CA . MET A 1 166 ? 9.852 -5.156 -13.758 1 98.81 166 MET A CA 1
ATOM 1277 C C . MET A 1 166 ? 11.352 -5.199 -14.016 1 98.81 166 MET A C 1
ATOM 1279 O O . MET A 1 166 ? 11.945 -6.277 -14.07 1 98.81 166 MET A O 1
ATOM 1283 N N . ARG A 1 167 ? 11.953 -4.078 -14.148 1 98.69 167 ARG A N 1
ATOM 1284 C CA . ARG A 1 167 ? 13.383 -4.004 -14.398 1 98.69 167 ARG A CA 1
ATOM 1285 C C . ARG A 1 167 ? 14.18 -4.473 -13.18 1 98.69 167 ARG A C 1
ATOM 1287 O O . ARG A 1 167 ? 15.195 -5.156 -13.32 1 98.69 167 ARG A O 1
ATOM 1294 N N . ALA A 1 168 ? 13.734 -4.078 -11.984 1 98.88 168 ALA A N 1
ATOM 1295 C CA . ALA A 1 168 ? 14.406 -4.523 -10.766 1 98.88 168 ALA A CA 1
ATOM 1296 C C . ALA A 1 168 ? 14.352 -6.043 -10.633 1 98.88 168 ALA A C 1
ATOM 1298 O O . ALA A 1 168 ? 15.336 -6.676 -10.258 1 98.88 168 ALA A O 1
ATOM 1299 N N . VAL A 1 169 ? 13.234 -6.625 -10.953 1 98.88 169 VAL A N 1
ATOM 1300 C CA . VAL A 1 169 ? 13.047 -8.07 -10.906 1 98.88 169 VAL A CA 1
ATOM 1301 C C . VAL A 1 169 ? 13.969 -8.742 -11.914 1 98.88 169 VAL A C 1
ATOM 1303 O O . VAL A 1 169 ? 14.633 -9.734 -11.594 1 98.88 169 VAL A O 1
ATOM 1306 N N . ALA A 1 170 ? 14 -8.18 -13.117 1 98.75 170 ALA A N 1
ATOM 1307 C CA . ALA A 1 170 ? 14.867 -8.727 -14.156 1 98.75 170 ALA A CA 1
ATOM 1308 C C . ALA A 1 170 ? 16.328 -8.695 -13.727 1 98.75 170 ALA A C 1
ATOM 1310 O O . ALA A 1 170 ? 17.062 -9.68 -13.891 1 98.75 170 ALA A O 1
ATOM 1311 N N . LYS A 1 171 ? 16.766 -7.617 -13.172 1 98.31 171 LYS A N 1
ATOM 1312 C CA . LYS A 1 171 ? 18.141 -7.465 -12.727 1 98.31 171 LYS A CA 1
ATOM 1313 C C . LYS A 1 171 ? 18.469 -8.43 -11.586 1 98.31 171 LYS A C 1
ATOM 1315 O O . LYS A 1 171 ? 19.562 -8.992 -11.539 1 98.31 171 LYS A O 1
ATOM 1320 N N . ALA A 1 172 ? 17.547 -8.578 -10.656 1 98.5 172 ALA A N 1
ATOM 1321 C CA . ALA A 1 172 ? 17.734 -9.539 -9.57 1 98.5 172 ALA A CA 1
ATOM 1322 C C . ALA A 1 172 ? 17.859 -10.961 -10.109 1 98.5 172 ALA A C 1
ATOM 1324 O O . ALA A 1 172 ? 18.688 -11.742 -9.633 1 98.5 172 ALA A O 1
ATOM 1325 N N . HIS A 1 173 ? 17.078 -11.281 -11.102 1 98.38 173 HIS A N 1
ATOM 1326 C CA . HIS A 1 173 ? 17.172 -12.578 -11.766 1 98.38 173 HIS A CA 1
ATOM 1327 C C . HIS A 1 173 ? 18.547 -12.781 -12.383 1 98.38 173 HIS A C 1
ATOM 1329 O O . HIS A 1 173 ? 19.156 -13.844 -12.219 1 98.38 173 HIS A O 1
ATOM 1335 N N . ARG A 1 174 ? 19 -11.82 -13.055 1 97 174 ARG A N 1
ATOM 1336 C CA . ARG A 1 174 ? 20.281 -11.938 -13.734 1 97 174 ARG A CA 1
ATOM 1337 C C . ARG A 1 174 ? 21.406 -12.172 -12.727 1 97 174 ARG A C 1
ATOM 1339 O O . ARG A 1 174 ? 22.375 -12.867 -13.031 1 97 174 ARG A O 1
ATOM 1346 N N . ARG A 1 175 ? 21.234 -11.68 -11.57 1 96.31 175 ARG A N 1
ATOM 1347 C CA . ARG A 1 175 ? 22.266 -11.789 -10.547 1 96.31 175 ARG A CA 1
ATOM 1348 C C . ARG A 1 175 ? 22.156 -13.125 -9.812 1 96.31 175 ARG A C 1
ATOM 1350 O O . ARG A 1 175 ? 23.172 -13.664 -9.352 1 96.31 175 ARG A O 1
ATOM 1357 N N . THR A 1 176 ? 20.969 -13.633 -9.68 1 96.44 176 THR A N 1
ATOM 1358 C CA . THR A 1 176 ? 20.781 -14.734 -8.742 1 96.44 176 THR A CA 1
ATOM 1359 C C . THR A 1 176 ? 20.406 -16.016 -9.484 1 96.44 176 THR A C 1
ATOM 1361 O O . THR A 1 176 ? 20.531 -17.109 -8.93 1 96.44 176 THR A O 1
ATOM 1364 N N . GLY A 1 177 ? 19.781 -15.859 -10.719 1 95.56 177 GLY A N 1
ATOM 1365 C CA . GLY A 1 177 ? 19.359 -17 -11.508 1 95.56 177 GLY A CA 1
ATOM 1366 C C . GLY A 1 177 ? 17.984 -17.516 -11.125 1 95.56 177 GLY A C 1
ATOM 1367 O O . GLY A 1 177 ? 17.422 -18.391 -11.805 1 95.56 177 GLY A O 1
ATOM 1368 N N . VAL A 1 178 ? 17.469 -17.047 -10.023 1 96.25 178 VAL A N 1
ATOM 1369 C CA . VAL A 1 178 ? 16.141 -17.5 -9.609 1 96.25 178 VAL A CA 1
ATOM 1370 C C . VAL A 1 178 ? 15.094 -17.078 -10.641 1 96.25 178 VAL A C 1
ATOM 1372 O O . VAL A 1 178 ? 15.156 -15.961 -11.164 1 96.25 178 VAL A O 1
ATOM 1375 N N . PRO A 1 179 ? 14.133 -17.938 -10.977 1 98 179 PRO A N 1
ATOM 1376 C CA . PRO A 1 179 ? 13.211 -17.641 -12.078 1 98 179 PRO A CA 1
ATOM 1377 C C . PRO A 1 179 ? 12.141 -16.625 -11.703 1 98 179 PRO A C 1
ATOM 1379 O O . PRO A 1 179 ? 12.086 -16.172 -10.555 1 98 179 PRO A O 1
ATOM 1382 N N . ILE A 1 180 ? 11.32 -16.219 -12.734 1 98.75 180 ILE A N 1
ATOM 1383 C CA . ILE A 1 180 ? 10.406 -15.094 -12.578 1 98.75 180 ILE A CA 1
ATOM 1384 C C . ILE A 1 180 ? 8.977 -15.547 -12.883 1 98.75 180 ILE A C 1
ATOM 1386 O O . ILE A 1 180 ? 8.75 -16.312 -13.812 1 98.75 180 ILE A O 1
ATOM 1390 N N . THR A 1 181 ? 8.031 -15.109 -12.094 1 98.88 181 THR A N 1
ATOM 1391 C CA . THR A 1 181 ? 6.617 -15.125 -12.438 1 98.88 181 THR A CA 1
ATOM 1392 C C . THR A 1 181 ? 6.074 -13.703 -12.57 1 98.88 181 THR A C 1
ATOM 1394 O O . THR A 1 181 ? 6.297 -12.867 -11.688 1 98.88 181 THR A O 1
ATOM 1397 N N . VAL A 1 182 ? 5.398 -13.422 -13.68 1 98.94 182 VAL A N 1
ATOM 1398 C CA . VAL A 1 182 ? 4.801 -12.117 -13.898 1 98.94 182 VAL A CA 1
ATOM 1399 C C . VAL A 1 182 ? 3.277 -12.242 -13.938 1 98.94 182 VAL A C 1
ATOM 1401 O O . VAL A 1 182 ? 2.732 -12.992 -14.75 1 98.94 182 VAL A O 1
ATOM 1404 N N . HIS A 1 183 ? 2.596 -11.602 -13.031 1 98.88 183 HIS A N 1
ATOM 1405 C CA . HIS A 1 183 ? 1.162 -11.398 -13.203 1 98.88 183 HIS A CA 1
ATOM 1406 C C . HIS A 1 183 ? 0.869 -10.586 -14.461 1 98.88 183 HIS A C 1
ATOM 1408 O O . HIS A 1 183 ? 1.381 -9.477 -14.625 1 98.88 183 HIS A O 1
ATOM 1414 N N . THR A 1 184 ? 0.046 -11.133 -15.328 1 98.31 184 THR A N 1
ATOM 1415 C CA . THR A 1 184 ? -0.27 -10.422 -16.562 1 98.31 184 THR A CA 1
ATOM 1416 C C . THR A 1 184 ? -1.779 -10.266 -16.734 1 98.31 184 THR A C 1
ATOM 1418 O O . THR A 1 184 ? -2.555 -10.914 -16.016 1 98.31 184 THR A O 1
ATOM 1421 N N . HIS A 1 185 ? -2.127 -9.375 -17.625 1 97.25 185 HIS A N 1
ATOM 1422 C CA . HIS A 1 185 ? -3.494 -9.164 -18.078 1 97.25 185 HIS A CA 1
ATOM 1423 C C . HIS A 1 185 ? -3.643 -9.539 -19.562 1 97.25 185 HIS A C 1
ATOM 1425 O O . HIS A 1 185 ? -3.521 -8.688 -20.438 1 97.25 185 HIS A O 1
ATOM 1431 N N . PRO A 1 186 ? -4.027 -10.742 -19.828 1 94.88 186 PRO A N 1
ATOM 1432 C CA . PRO A 1 186 ? -4.078 -11.203 -21.203 1 94.88 186 PRO A CA 1
ATOM 1433 C C . PRO A 1 186 ? -5.039 -10.383 -22.062 1 94.88 186 PRO A C 1
ATOM 1435 O O . PRO A 1 186 ? -4.812 -10.219 -23.266 1 94.88 186 PRO A O 1
ATOM 1438 N N . GLY A 1 187 ? -6.062 -9.812 -21.438 1 92.81 187 GLY A N 1
ATOM 1439 C CA . GLY A 1 187 ? -7.031 -9.008 -22.172 1 92.81 187 GLY A CA 1
ATOM 1440 C C . GLY A 1 187 ? -6.414 -7.797 -22.844 1 92.81 187 GLY A C 1
ATOM 1441 O O . GLY A 1 187 ? -6.887 -7.359 -23.891 1 92.81 187 GLY A O 1
ATOM 1442 N N . SER A 1 188 ? -5.336 -7.262 -22.281 1 94.06 188 SER A N 1
ATOM 1443 C CA . SER A 1 188 ? -4.645 -6.109 -22.859 1 94.06 188 SER A CA 1
ATOM 1444 C C . SER A 1 188 ? -3.33 -6.523 -23.516 1 94.06 188 SER A C 1
ATOM 1446 O O . SER A 1 188 ? -2.486 -5.676 -23.812 1 94.06 188 SER A O 1
ATOM 1448 N N . ALA A 1 189 ? -3.102 -7.812 -23.656 1 93.81 189 ALA A N 1
ATOM 1449 C CA . ALA A 1 189 ? -1.885 -8.367 -24.25 1 93.81 189 ALA A CA 1
ATOM 1450 C C . ALA A 1 189 ? -0.642 -7.84 -23.531 1 93.81 189 ALA A C 1
ATOM 1452 O O . ALA A 1 189 ? 0.333 -7.453 -24.172 1 93.81 189 ALA A O 1
ATOM 1453 N N . ALA A 1 190 ? -0.696 -7.816 -22.234 1 92.56 190 ALA A N 1
ATOM 1454 C CA . ALA A 1 190 ? 0.375 -7.238 -21.422 1 92.56 190 ALA A CA 1
ATOM 1455 C C . ALA A 1 190 ? 1.674 -8.023 -21.594 1 92.56 190 ALA A C 1
ATOM 1457 O O . ALA A 1 190 ? 2.76 -7.496 -21.344 1 92.56 190 ALA A O 1
ATOM 1458 N N . GLY A 1 191 ? 1.622 -9.266 -22.094 1 93.25 191 GLY A N 1
ATOM 1459 C CA . GLY A 1 191 ? 2.797 -10.094 -22.312 1 93.25 191 GLY A CA 1
ATOM 1460 C C . GLY A 1 191 ? 3.797 -9.461 -23.266 1 93.25 191 GLY A C 1
ATOM 1461 O O . GLY A 1 191 ? 5 -9.719 -23.172 1 93.25 191 GLY A O 1
ATOM 1462 N N . VAL A 1 192 ? 3.334 -8.648 -24.141 1 94.81 192 VAL A N 1
ATOM 1463 C CA . VAL A 1 192 ? 4.199 -7.992 -25.109 1 94.81 192 VAL A CA 1
ATOM 1464 C C . VAL A 1 192 ? 5.164 -7.047 -24.391 1 94.81 192 VAL A C 1
ATOM 1466 O O . VAL A 1 192 ? 6.316 -6.898 -24.812 1 94.81 192 VAL A O 1
ATOM 1469 N N . HIS A 1 193 ? 4.668 -6.434 -23.328 1 97.56 193 HIS A N 1
ATOM 1470 C CA . HIS A 1 193 ? 5.516 -5.539 -22.547 1 97.56 193 HIS A CA 1
ATOM 1471 C C . HIS A 1 193 ? 6.562 -6.32 -21.766 1 97.56 193 HIS A C 1
ATOM 1473 O O . HIS A 1 193 ? 7.684 -5.848 -21.578 1 97.56 193 HIS A O 1
ATOM 1479 N N . VAL A 1 194 ? 6.172 -7.496 -21.281 1 98.62 194 VAL A N 1
ATOM 1480 C CA . VAL A 1 194 ? 7.117 -8.359 -20.594 1 98.62 194 VAL A CA 1
ATOM 1481 C C . VAL A 1 194 ? 8.25 -8.75 -21.531 1 98.62 194 VAL A C 1
ATOM 1483 O O . VAL A 1 194 ? 9.43 -8.656 -21.172 1 98.62 194 VAL A O 1
ATOM 1486 N N . LYS A 1 195 ? 7.922 -9.133 -22.766 1 98.25 195 LYS A N 1
ATOM 1487 C CA . LYS A 1 195 ? 8.914 -9.484 -23.766 1 98.25 195 LYS A CA 1
ATOM 1488 C C . LYS A 1 195 ? 9.867 -8.32 -24.031 1 98.25 195 LYS A C 1
ATOM 1490 O O . LYS A 1 195 ? 11.094 -8.492 -24.016 1 98.25 195 LYS A O 1
ATOM 1495 N N . ARG A 1 196 ? 9.359 -7.207 -24.203 1 98.38 196 ARG A N 1
ATOM 1496 C CA . ARG A 1 196 ? 10.18 -6.047 -24.531 1 98.38 196 ARG A CA 1
ATOM 1497 C C . ARG A 1 196 ? 11.094 -5.672 -23.375 1 98.38 196 ARG A C 1
ATOM 1499 O O . ARG A 1 196 ? 12.312 -5.598 -23.531 1 98.38 196 ARG A O 1
ATOM 1506 N N . VAL A 1 197 ? 10.523 -5.523 -22.188 1 98.69 197 VAL A N 1
ATOM 1507 C CA . VAL A 1 197 ? 11.266 -4.949 -21.062 1 98.69 197 VAL A CA 1
ATOM 1508 C C . VAL A 1 197 ? 12.195 -6.004 -20.469 1 98.69 197 VAL A C 1
ATOM 1510 O O . VAL A 1 197 ? 13.398 -5.773 -20.328 1 98.69 197 VAL A O 1
ATOM 1513 N N . MET A 1 198 ? 11.703 -7.188 -20.219 1 98.69 198 MET A N 1
ATOM 1514 C CA . MET A 1 198 ? 12.492 -8.164 -19.453 1 98.69 198 MET A CA 1
ATOM 1515 C C . MET A 1 198 ? 13.398 -8.961 -20.391 1 98.69 198 MET A C 1
ATOM 1517 O O . MET A 1 198 ? 14.547 -9.234 -20.047 1 98.69 198 MET A O 1
ATOM 1521 N N . CYS A 1 199 ? 12.883 -9.258 -21.562 1 98.19 199 CYS A N 1
ATOM 1522 C CA . CYS A 1 199 ? 13.664 -10.109 -22.438 1 98.19 199 CYS A CA 1
ATOM 1523 C C . CYS A 1 199 ? 14.547 -9.281 -23.359 1 98.19 199 CYS A C 1
ATOM 1525 O O . CYS A 1 199 ? 15.773 -9.375 -23.312 1 98.19 199 CYS A O 1
ATOM 1527 N N . ASP A 1 200 ? 13.945 -8.406 -24.172 1 98.5 200 ASP A N 1
ATOM 1528 C CA . ASP A 1 200 ? 14.68 -7.684 -25.203 1 98.5 200 ASP A CA 1
ATOM 1529 C C . ASP A 1 200 ? 15.633 -6.66 -24.594 1 98.5 200 ASP A C 1
ATOM 1531 O O . ASP A 1 200 ? 16.766 -6.496 -25.062 1 98.5 200 ASP A O 1
ATOM 1535 N N . GLU A 1 201 ? 15.234 -5.992 -23.547 1 98.5 201 GLU A N 1
ATOM 1536 C CA . GLU A 1 201 ? 16.031 -4.891 -23.016 1 98.5 201 GLU A CA 1
ATOM 1537 C C . GLU A 1 201 ? 16.891 -5.348 -21.844 1 98.5 201 GLU A C 1
ATOM 1539 O O . GLU A 1 201 ? 18.047 -4.965 -21.734 1 98.5 201 GLU A O 1
ATOM 1544 N N . GLU A 1 202 ? 16.359 -6.219 -20.969 1 98.06 202 GLU A N 1
ATOM 1545 C CA . GLU A 1 202 ? 17.094 -6.598 -19.766 1 98.06 202 GLU A CA 1
ATOM 1546 C C . GLU A 1 202 ? 17.781 -7.949 -19.938 1 98.06 202 GLU A C 1
ATOM 1548 O O . GLU A 1 202 ? 18.547 -8.383 -19.078 1 98.06 202 GLU A O 1
ATOM 1553 N N . GLY A 1 203 ? 17.406 -8.703 -20.953 1 97.38 203 GLY A N 1
ATOM 1554 C CA . GLY A 1 203 ? 18.188 -9.875 -21.328 1 97.38 203 GLY A CA 1
ATOM 1555 C C . GLY A 1 203 ? 17.719 -11.148 -20.641 1 97.38 203 GLY A C 1
ATOM 1556 O O . GLY A 1 203 ? 18.438 -12.141 -20.594 1 97.38 203 GLY A O 1
ATOM 1557 N N . VAL A 1 204 ? 16.547 -11.172 -20.125 1 98 204 VAL A N 1
ATOM 1558 C CA . VAL A 1 204 ? 16.016 -12.375 -19.484 1 98 204 VAL A CA 1
ATOM 1559 C C . VAL A 1 204 ? 15.523 -13.352 -20.547 1 98 204 VAL A C 1
ATOM 1561 O O . VAL A 1 204 ? 14.836 -12.953 -21.484 1 98 204 VAL A O 1
ATOM 1564 N N . ARG A 1 205 ? 15.898 -14.617 -20.438 1 97.38 205 ARG A N 1
ATOM 1565 C CA . ARG A 1 205 ? 15.359 -15.633 -21.344 1 97.38 205 ARG A CA 1
ATOM 1566 C C . ARG A 1 205 ? 13.875 -15.859 -21.078 1 97.38 205 ARG A C 1
ATOM 1568 O O . ARG A 1 205 ? 13.453 -15.984 -19.938 1 97.38 205 ARG A O 1
ATOM 1575 N N . PRO A 1 206 ? 13.141 -16 -22.109 1 97.56 206 PRO A N 1
ATOM 1576 C CA . PRO A 1 206 ? 11.695 -16.172 -21.938 1 97.56 206 PRO A CA 1
ATOM 1577 C C . PRO A 1 206 ? 11.344 -17.453 -21.172 1 97.56 206 PRO A C 1
ATOM 1579 O O . PRO A 1 206 ? 10.352 -17.484 -20.438 1 97.56 206 PRO A O 1
ATOM 1582 N N . ASP A 1 207 ? 12.141 -18.5 -21.281 1 96.69 207 ASP A N 1
ATOM 1583 C CA . ASP A 1 207 ? 11.82 -19.781 -20.656 1 96.69 207 ASP A CA 1
ATOM 1584 C C . ASP A 1 207 ? 12.047 -19.719 -19.141 1 96.69 207 ASP A C 1
ATOM 1586 O O . ASP A 1 207 ? 11.758 -20.703 -18.438 1 96.69 207 ASP A O 1
ATOM 1590 N N . ARG A 1 208 ? 12.477 -18.562 -18.656 1 97.62 208 ARG A N 1
ATOM 1591 C CA . ARG A 1 208 ? 12.656 -18.359 -17.219 1 97.62 208 ARG A CA 1
ATOM 1592 C C . ARG A 1 208 ? 11.5 -17.562 -16.625 1 97.62 208 ARG A C 1
ATOM 1594 O O . ARG A 1 208 ? 11.508 -17.219 -15.445 1 97.62 208 ARG A O 1
ATOM 1601 N N . ILE A 1 209 ? 10.547 -17.266 -17.453 1 98.62 209 ILE A N 1
ATOM 1602 C CA . ILE A 1 209 ? 9.43 -16.422 -17.031 1 98.62 209 ILE A CA 1
ATOM 1603 C C . ILE A 1 209 ? 8.117 -17.188 -17.219 1 98.62 209 ILE A C 1
ATOM 1605 O O . ILE A 1 209 ? 7.812 -17.641 -18.312 1 98.62 209 ILE A O 1
ATOM 1609 N N . VAL A 1 210 ? 7.395 -17.359 -16.141 1 98.81 210 VAL A N 1
ATOM 1610 C CA . VAL A 1 210 ? 5.988 -17.734 -16.25 1 98.81 210 VAL A CA 1
ATOM 1611 C C . VAL A 1 210 ? 5.133 -16.484 -16.438 1 98.81 210 VAL A C 1
ATOM 1613 O O . VAL A 1 210 ? 5.184 -15.555 -15.633 1 98.81 210 VAL A O 1
ATOM 1616 N N . LEU A 1 211 ? 4.414 -16.422 -17.578 1 98.81 211 LEU A N 1
ATOM 1617 C CA . LEU A 1 211 ? 3.391 -15.398 -17.75 1 98.81 211 LEU A CA 1
ATOM 1618 C C . LEU A 1 211 ? 2.092 -15.812 -17.062 1 98.81 211 LEU A C 1
ATOM 1620 O O . LEU A 1 211 ? 1.287 -16.547 -17.641 1 98.81 211 LEU A O 1
ATOM 1624 N N . GLY A 1 212 ? 1.938 -15.281 -15.859 1 98.69 212 GLY A N 1
ATOM 1625 C CA . GLY A 1 212 ? 0.769 -15.633 -15.07 1 98.69 212 GLY A CA 1
ATOM 1626 C C . GLY A 1 212 ? -0.537 -15.211 -15.719 1 98.69 212 GLY A C 1
ATOM 1627 O O . GLY A 1 212 ? -0.579 -14.227 -16.469 1 98.69 212 GLY A O 1
ATOM 1628 N N . HIS A 1 213 ? -1.558 -15.992 -15.531 1 98 213 HIS A N 1
ATOM 1629 C CA . HIS A 1 213 ? -2.951 -15.758 -15.883 1 98 213 HIS A CA 1
ATOM 1630 C C . HIS A 1 213 ? -3.148 -15.797 -17.391 1 98 213 HIS A C 1
ATOM 1632 O O . HIS A 1 213 ? -4.117 -15.242 -17.922 1 98 213 HIS A O 1
ATOM 1638 N N . SER A 1 214 ? -2.238 -16.422 -18.062 1 97.5 214 SER A N 1
ATOM 1639 C CA . SER A 1 214 ? -2.398 -16.625 -19.5 1 97.5 214 SER A CA 1
ATOM 1640 C C . SER A 1 214 ? -3.721 -17.312 -19.812 1 97.5 214 SER A C 1
ATOM 1642 O O . SER A 1 214 ? -4.332 -17.047 -20.844 1 97.5 214 SER A O 1
ATOM 1644 N N . GLY A 1 215 ? -4.148 -18.109 -18.922 1 95.81 215 GLY A N 1
ATOM 1645 C CA . GLY A 1 215 ? -5.367 -18.875 -19.109 1 95.81 215 GLY A CA 1
ATOM 1646 C C . GLY A 1 215 ? -6.629 -18.047 -18.969 1 95.81 215 GLY A C 1
ATOM 1647 O O . GLY A 1 215 ? -7.738 -18.562 -19.109 1 95.81 215 GLY A O 1
ATOM 1648 N N . ASP A 1 216 ? -6.496 -16.75 -18.734 1 96.75 216 ASP A N 1
ATOM 1649 C CA . ASP A 1 216 ? -7.664 -15.891 -18.594 1 96.75 216 ASP A CA 1
ATOM 1650 C C . ASP A 1 216 ? -8.188 -15.438 -19.953 1 96.75 216 ASP A C 1
ATOM 1652 O O . ASP A 1 216 ? -9.188 -14.719 -20.031 1 96.75 216 ASP A O 1
ATOM 1656 N N . THR A 1 217 ? -7.594 -15.844 -21.047 1 96.44 217 THR A N 1
ATOM 1657 C CA . THR A 1 217 ? -8.078 -15.562 -22.391 1 96.44 217 THR A CA 1
ATOM 1658 C C . THR A 1 217 ? -8.297 -16.859 -23.172 1 96.44 217 THR A C 1
ATOM 1660 O O . THR A 1 217 ? -7.684 -17.875 -22.859 1 96.44 217 THR A O 1
ATOM 1663 N N . THR A 1 218 ? -9.188 -16.766 -24.094 1 97 218 THR A N 1
ATOM 1664 C CA . THR A 1 218 ? -9.422 -17.906 -24.984 1 97 218 THR A CA 1
ATOM 1665 C C . THR A 1 218 ? -8.711 -17.703 -26.328 1 97 218 THR A C 1
ATOM 1667 O O . THR A 1 218 ? -8.891 -18.484 -27.25 1 97 218 THR A O 1
ATOM 1670 N N . ASP A 1 219 ? -7.926 -16.656 -26.406 1 97.19 219 ASP A N 1
ATOM 1671 C CA . ASP A 1 219 ? -7.203 -16.328 -27.625 1 97.19 219 ASP A CA 1
ATOM 1672 C C . ASP A 1 219 ? -5.996 -17.25 -27.812 1 97.19 219 ASP A C 1
ATOM 1674 O O . ASP A 1 219 ? -4.867 -16.859 -27.5 1 97.19 219 ASP A O 1
ATOM 1678 N N . VAL A 1 220 ? -6.207 -18.375 -28.406 1 97.81 220 VAL A N 1
ATOM 1679 C CA . VAL A 1 220 ? -5.18 -19.406 -28.516 1 97.81 220 VAL A CA 1
ATOM 1680 C C . VAL A 1 220 ? -4.078 -18.938 -29.453 1 97.81 220 VAL A C 1
ATOM 1682 O O . VAL A 1 220 ? -2.932 -19.391 -29.359 1 97.81 220 VAL A O 1
ATOM 1685 N N . GLU A 1 221 ? -4.441 -18.031 -30.406 1 97.94 221 GLU A N 1
ATOM 1686 C CA . GLU A 1 221 ? -3.402 -17.484 -31.281 1 97.94 221 GLU A CA 1
ATOM 1687 C C . GLU A 1 221 ? -2.412 -16.625 -30.5 1 97.94 221 GLU A C 1
ATOM 1689 O O . GLU A 1 221 ? -1.201 -16.734 -30.703 1 97.94 221 GLU A O 1
ATOM 1694 N N . HIS A 1 222 ? -2.992 -15.852 -29.625 1 97.44 222 HIS A N 1
ATOM 1695 C CA . HIS A 1 222 ? -2.146 -15.039 -28.766 1 97.44 222 HIS A CA 1
ATOM 1696 C C . HIS A 1 222 ? -1.278 -15.914 -27.859 1 97.44 222 HIS A C 1
ATOM 1698 O O . HIS A 1 222 ? -0.069 -15.695 -27.766 1 97.44 222 HIS A O 1
ATOM 1704 N N . LEU A 1 223 ? -1.849 -16.891 -27.266 1 98.25 223 LEU A N 1
ATOM 1705 C CA . LEU A 1 223 ? -1.127 -17.781 -26.375 1 98.25 223 LEU A CA 1
ATOM 1706 C C . LEU A 1 223 ? -0.048 -18.547 -27.141 1 98.25 223 LEU A C 1
ATOM 1708 O O . LEU A 1 223 ? 1.064 -18.719 -26.641 1 98.25 223 LEU A O 1
ATOM 1712 N N . THR A 1 224 ? -0.385 -18.938 -28.344 1 98.44 224 THR A N 1
ATOM 1713 C CA . THR A 1 224 ? 0.575 -19.641 -29.188 1 98.44 224 THR A CA 1
ATOM 1714 C C . THR A 1 224 ? 1.782 -18.766 -29.484 1 98.44 224 THR A C 1
ATOM 1716 O O . THR A 1 224 ? 2.926 -19.219 -29.406 1 98.44 224 THR A O 1
ATOM 1719 N N . SER A 1 225 ? 1.487 -17.547 -29.797 1 97.94 225 SER A N 1
ATOM 1720 C CA . SER A 1 225 ? 2.57 -16.609 -30.094 1 97.94 225 SER A CA 1
ATOM 1721 C C . SER A 1 225 ? 3.512 -16.438 -28.906 1 97.94 225 SER A C 1
ATOM 1723 O O . SER A 1 225 ? 4.73 -16.391 -29.078 1 97.94 225 SER A O 1
ATOM 1725 N N . LEU A 1 226 ? 3.031 -16.391 -27.703 1 98 226 LEU A N 1
ATOM 1726 C CA . LEU A 1 226 ? 3.838 -16.266 -26.5 1 98 226 LEU A CA 1
ATOM 1727 C C . LEU A 1 226 ? 4.645 -17.531 -26.25 1 98 226 LEU A C 1
ATOM 1729 O O . LEU A 1 226 ? 5.824 -17.469 -25.906 1 98 226 LEU A O 1
ATOM 1733 N N . ALA A 1 227 ? 4.023 -18.641 -26.453 1 98.19 227 ALA A N 1
ATOM 1734 C CA . ALA A 1 227 ? 4.707 -19.922 -26.281 1 98.19 227 ALA A CA 1
ATOM 1735 C C . ALA A 1 227 ? 5.848 -20.062 -27.281 1 98.19 227 ALA A C 1
ATOM 1737 O O . ALA A 1 227 ? 6.93 -20.547 -26.938 1 98.19 227 ALA A O 1
ATOM 1738 N N . GLU A 1 228 ? 5.57 -19.672 -28.484 1 98.19 228 GLU A N 1
ATOM 1739 C CA . GLU A 1 228 ? 6.574 -19.781 -29.531 1 98.19 228 GLU A CA 1
ATOM 1740 C C . GLU A 1 228 ? 7.777 -18.891 -29.234 1 98.19 228 GLU A C 1
ATOM 1742 O O . GLU A 1 228 ? 8.891 -19.172 -29.672 1 98.19 228 GLU A O 1
ATOM 1747 N N . GLN A 1 229 ? 7.547 -17.859 -28.484 1 97.62 229 GLN A N 1
ATOM 1748 C CA . GLN A 1 229 ? 8.633 -16.984 -28.078 1 97.62 229 GLN A CA 1
ATOM 1749 C C . GLN A 1 229 ? 9.43 -17.578 -26.922 1 97.62 229 GLN A C 1
ATOM 1751 O O . GLN A 1 229 ? 10.461 -17.031 -26.531 1 97.62 229 GLN A O 1
ATOM 1756 N N . GLY A 1 230 ? 8.938 -18.609 -26.328 1 97.62 230 GLY A N 1
ATOM 1757 C CA . GLY A 1 230 ? 9.703 -19.359 -25.344 1 97.62 230 GLY A CA 1
ATOM 1758 C C . GLY A 1 230 ? 9.156 -19.219 -23.938 1 97.62 230 GLY A C 1
ATOM 1759 O O . GLY A 1 230 ? 9.641 -19.875 -23.016 1 97.62 230 GLY A O 1
ATOM 1760 N N . PHE A 1 231 ? 8.078 -18.438 -23.766 1 98.56 231 PHE A N 1
ATOM 1761 C CA . PHE A 1 231 ? 7.535 -18.203 -22.438 1 98.56 231 PHE A CA 1
ATOM 1762 C C . PHE A 1 231 ? 6.832 -19.453 -21.922 1 98.56 231 PHE A C 1
ATOM 1764 O O . PHE A 1 231 ? 6.387 -20.297 -22.703 1 98.56 231 PHE A O 1
ATOM 1771 N N . ILE A 1 232 ? 6.809 -19.594 -20.609 1 98.75 232 ILE A N 1
ATOM 1772 C CA . ILE A 1 232 ? 5.918 -20.547 -19.969 1 98.75 232 ILE A CA 1
ATOM 1773 C C . ILE A 1 232 ? 4.574 -19.891 -19.672 1 98.75 232 ILE A C 1
ATOM 1775 O O . ILE A 1 232 ? 4.527 -18.766 -19.141 1 98.75 232 ILE A O 1
ATOM 1779 N N . LEU A 1 233 ? 3.5 -20.562 -20.062 1 98.81 233 LEU A N 1
ATOM 1780 C CA . LEU A 1 233 ? 2.168 -20 -19.875 1 98.81 233 LEU A CA 1
ATOM 1781 C C . LEU A 1 233 ? 1.546 -20.484 -18.578 1 98.81 233 LEU A C 1
ATOM 1783 O O . LEU A 1 233 ? 1.44 -21.688 -18.344 1 98.81 233 LEU A O 1
ATOM 1787 N N . GLY A 1 234 ? 1.14 -19.5 -17.734 1 98.81 234 GLY A N 1
ATOM 1788 C CA . GLY A 1 234 ? 0.425 -19.828 -16.516 1 98.81 234 GLY A CA 1
ATOM 1789 C C . GLY A 1 234 ? -1.062 -20.047 -16.734 1 98.81 234 GLY A C 1
ATOM 1790 O O . GLY A 1 234 ? -1.823 -19.078 -16.797 1 98.81 234 GLY A O 1
ATOM 1791 N N . MET A 1 235 ? -1.447 -21.281 -16.875 1 98.69 235 MET A N 1
ATOM 1792 C CA . MET A 1 235 ? -2.859 -21.641 -16.797 1 98.69 235 MET A CA 1
ATOM 1793 C C . MET A 1 235 ? -3.287 -21.844 -15.344 1 98.69 235 MET A C 1
ATOM 1795 O O . MET A 1 235 ? -3.562 -22.969 -14.922 1 98.69 235 MET A O 1
ATOM 1799 N N . ASP A 1 236 ? -3.373 -20.656 -14.648 1 98.62 236 ASP A N 1
ATOM 1800 C CA . ASP A 1 236 ? -3.178 -20.766 -13.203 1 98.62 236 ASP A CA 1
ATOM 1801 C C . ASP A 1 236 ? -4.297 -20.062 -12.445 1 98.62 236 ASP A C 1
ATOM 1803 O O . ASP A 1 236 ? -4.113 -19.656 -11.297 1 98.62 236 ASP A O 1
ATOM 1807 N N . ARG A 1 237 ? -5.496 -19.906 -13.039 1 98.19 237 ARG A N 1
ATOM 1808 C CA . ARG A 1 237 ? -6.621 -19.328 -12.312 1 98.19 237 ARG A CA 1
ATOM 1809 C C . ARG A 1 237 ? -7.871 -20.188 -12.461 1 98.19 237 ARG A C 1
ATOM 1811 O O . ARG A 1 237 ? -8.984 -19.672 -12.547 1 98.19 237 ARG A O 1
ATOM 1818 N N . PHE A 1 238 ? -7.609 -21.453 -12.555 1 98.19 238 PHE A N 1
ATOM 1819 C CA . PHE A 1 238 ? -8.773 -22.328 -12.555 1 98.19 238 PHE A CA 1
ATOM 1820 C C . PHE A 1 238 ? -9.609 -22.109 -11.297 1 98.19 238 PHE A C 1
ATOM 1822 O O . PHE A 1 238 ? -9.07 -22.062 -10.188 1 98.19 238 PHE A O 1
ATOM 1829 N N . GLY A 1 239 ? -10.891 -22.016 -11.445 1 97.06 239 GLY A N 1
ATOM 1830 C CA . GLY A 1 239 ? -11.797 -21.781 -10.344 1 97.06 239 GLY A CA 1
ATOM 1831 C C . GLY A 1 239 ? -12.297 -20.344 -10.273 1 97.06 239 GLY A C 1
ATOM 1832 O O . GLY A 1 239 ? -13.305 -20.062 -9.617 1 97.06 239 GLY A O 1
ATOM 1833 N N . ILE A 1 240 ? -11.547 -19.422 -10.883 1 95.38 240 ILE A N 1
ATOM 1834 C CA . ILE A 1 240 ? -12.008 -18.031 -10.992 1 95.38 240 ILE A CA 1
ATOM 1835 C C . ILE A 1 240 ? -12.734 -17.828 -12.32 1 95.38 240 ILE A C 1
ATOM 1837 O O . ILE A 1 240 ? -12.117 -17.438 -13.312 1 95.38 240 ILE A O 1
ATOM 1841 N N . ASN A 1 241 ? -14.031 -18.078 -12.32 1 91 241 ASN A N 1
ATOM 1842 C CA . ASN A 1 241 ? -14.836 -18.047 -13.539 1 91 241 ASN A CA 1
ATOM 1843 C C . ASN A 1 241 ? -15.648 -16.766 -13.648 1 91 241 ASN A C 1
ATOM 1845 O O . ASN A 1 241 ? -16.875 -16.812 -13.711 1 91 241 ASN A O 1
ATOM 1849 N N . LEU A 1 242 ? -15.016 -15.625 -13.609 1 81.5 242 LEU A N 1
ATOM 1850 C CA . LEU A 1 242 ? -15.703 -14.336 -13.68 1 81.5 242 LEU A CA 1
ATOM 1851 C C . LEU A 1 242 ? -15.789 -13.844 -15.117 1 81.5 242 LEU A C 1
ATOM 1853 O O . LEU A 1 242 ? -16.891 -13.633 -15.641 1 81.5 242 LEU A O 1
ATOM 1857 N N . ASP A 1 243 ? -14.703 -13.75 -15.797 1 80.25 243 ASP A N 1
ATOM 1858 C CA . ASP A 1 243 ? -14.672 -13.242 -17.172 1 80.25 243 ASP A CA 1
ATOM 1859 C C . ASP A 1 243 ? -14.602 -14.383 -18.172 1 80.25 243 ASP A C 1
ATOM 1861 O O . ASP A 1 243 ? -14.633 -14.156 -19.391 1 80.25 243 ASP A O 1
ATOM 1865 N N . THR A 1 244 ? -14.438 -15.547 -17.672 1 88.75 244 THR A N 1
ATOM 1866 C CA . THR A 1 244 ? -14.398 -16.781 -18.469 1 88.75 244 THR A CA 1
ATOM 1867 C C . THR A 1 244 ? -15.078 -17.922 -17.719 1 88.75 244 THR A C 1
ATOM 1869 O O . THR A 1 244 ? -15.266 -17.844 -16.5 1 88.75 244 THR A O 1
ATOM 1872 N N . THR A 1 245 ? -15.555 -18.891 -18.453 1 94.56 245 THR A N 1
ATOM 1873 C CA . THR A 1 245 ? -16.188 -20.031 -17.828 1 94.56 245 THR A CA 1
ATOM 1874 C C . THR A 1 245 ? -15.172 -21.156 -17.594 1 94.56 245 THR A C 1
ATOM 1876 O O . THR A 1 245 ? -14.07 -21.125 -18.156 1 94.56 245 THR A O 1
ATOM 1879 N N . PHE A 1 246 ? -15.594 -22.094 -16.766 1 96.94 246 PHE A N 1
ATOM 1880 C CA . PHE A 1 246 ? -14.773 -23.281 -16.547 1 96.94 246 PHE A CA 1
ATOM 1881 C C . PHE A 1 246 ? -14.469 -23.984 -17.859 1 96.94 246 PHE A C 1
ATOM 1883 O O . PHE A 1 246 ? -13.312 -24.281 -18.156 1 96.94 246 PHE A O 1
ATOM 1890 N N . GLU A 1 247 ? -15.5 -24.141 -18.609 1 97.81 247 GLU A N 1
ATOM 1891 C CA . GLU A 1 247 ? -15.375 -24.891 -19.859 1 97.81 247 GLU A CA 1
ATOM 1892 C C . GLU A 1 247 ? -14.453 -24.156 -20.844 1 97.81 247 GLU A C 1
ATOM 1894 O O . GLU A 1 247 ? -13.594 -24.781 -21.453 1 97.81 247 GLU A O 1
ATOM 1899 N N . ALA A 1 248 ? -14.617 -22.875 -20.969 1 97.69 248 ALA A N 1
ATOM 1900 C CA . ALA A 1 248 ? -13.812 -22.094 -21.906 1 97.69 248 ALA A CA 1
ATOM 1901 C C . ALA A 1 248 ? -12.336 -22.141 -21.516 1 97.69 248 ALA A C 1
ATOM 1903 O O . ALA A 1 248 ? -11.461 -22.297 -22.391 1 97.69 248 ALA A O 1
ATOM 1904 N N . ARG A 1 249 ? -12.062 -21.984 -20.25 1 97.56 249 ARG A N 1
ATOM 1905 C CA . ARG A 1 249 ? -10.695 -22.047 -19.75 1 97.56 249 ARG A CA 1
ATOM 1906 C C . ARG A 1 249 ? -10.086 -23.422 -19.984 1 97.56 249 ARG A C 1
ATOM 1908 O O . ARG A 1 249 ? -8.953 -23.531 -20.469 1 97.56 249 ARG A O 1
ATOM 1915 N N . ALA A 1 250 ? -10.852 -24.438 -19.641 1 98.5 250 ALA A N 1
ATOM 1916 C CA . ALA A 1 250 ? -10.375 -25.812 -19.797 1 98.5 250 ALA A CA 1
ATOM 1917 C C . ALA A 1 250 ? -10.188 -26.172 -21.266 1 98.5 250 ALA A C 1
ATOM 1919 O O . ALA A 1 250 ? -9.227 -26.859 -21.625 1 98.5 250 ALA A O 1
ATOM 1920 N N . ASP A 1 251 ? -11.117 -25.719 -22.094 1 98.69 251 ASP A N 1
ATOM 1921 C CA . ASP A 1 251 ? -11.016 -25.984 -23.516 1 98.69 251 ASP A CA 1
ATOM 1922 C C . ASP A 1 251 ? -9.789 -25.297 -24.125 1 98.69 251 ASP A C 1
ATOM 1924 O O . ASP A 1 251 ? -9.172 -25.812 -25.047 1 98.69 251 ASP A O 1
ATOM 1928 N N . THR A 1 252 ? -9.484 -24.125 -23.656 1 98.56 252 THR A N 1
ATOM 1929 C CA . THR A 1 252 ? -8.273 -23.438 -24.078 1 98.56 252 THR A CA 1
ATOM 1930 C C . THR A 1 252 ? -7.035 -24.25 -23.734 1 98.56 252 THR A C 1
ATOM 1932 O O . THR A 1 252 ? -6.121 -24.375 -24.547 1 98.56 252 THR A O 1
ATOM 1935 N N . LEU A 1 253 ? -7.008 -24.797 -22.562 1 98.81 253 LEU A N 1
ATOM 1936 C CA . LEU A 1 253 ? -5.918 -25.672 -22.156 1 98.81 253 LEU A CA 1
ATOM 1937 C C . LEU A 1 253 ? -5.816 -26.875 -23.094 1 98.81 253 LEU A C 1
ATOM 1939 O O . LEU A 1 253 ? -4.719 -27.234 -23.531 1 98.81 253 LEU A O 1
ATOM 1943 N N . VAL A 1 254 ? -6.957 -27.5 -23.391 1 98.88 254 VAL A N 1
ATOM 1944 C CA . VAL A 1 254 ? -7.008 -28.656 -24.281 1 98.88 254 VAL A CA 1
ATOM 1945 C C . VAL A 1 254 ? -6.43 -28.281 -25.641 1 98.88 254 VAL A C 1
ATOM 1947 O O . VAL A 1 254 ? -5.613 -29.031 -26.203 1 98.88 254 VAL A O 1
ATOM 1950 N N . GLU A 1 255 ? -6.84 -27.156 -26.141 1 98.88 255 GLU A N 1
ATOM 1951 C CA . GLU A 1 255 ? -6.379 -26.719 -27.453 1 98.88 255 GLU A CA 1
ATOM 1952 C C . GLU A 1 255 ? -4.871 -26.469 -27.453 1 98.88 255 GLU A C 1
ATOM 1954 O O . GLU A 1 255 ? -4.18 -26.828 -28.406 1 98.88 255 GLU A O 1
ATOM 1959 N N . MET A 1 256 ? -4.367 -25.844 -26.422 1 98.88 256 MET A N 1
ATOM 1960 C CA . MET A 1 256 ? -2.934 -25.594 -26.344 1 98.88 256 MET A CA 1
ATOM 1961 C C . MET A 1 256 ? -2.154 -26.906 -26.25 1 98.88 256 MET A C 1
ATOM 1963 O O . MET A 1 256 ? -1.05 -27 -26.781 1 98.88 256 MET A O 1
ATOM 1967 N N . CYS A 1 257 ? -2.707 -27.891 -25.562 1 98.81 257 CYS A N 1
ATOM 1968 C CA . CYS A 1 257 ? -2.104 -29.219 -25.547 1 98.81 257 CYS A CA 1
ATOM 1969 C C . CYS A 1 257 ? -2.084 -29.828 -26.953 1 98.81 257 CYS A C 1
ATOM 1971 O O . CYS A 1 257 ? -1.069 -30.391 -27.375 1 98.81 257 CYS A O 1
ATOM 1973 N N . ARG A 1 258 ? -3.203 -29.719 -27.609 1 98.56 258 ARG A N 1
ATOM 1974 C CA . ARG A 1 258 ? -3.299 -30.25 -28.969 1 98.56 258 ARG A CA 1
ATOM 1975 C C . ARG A 1 258 ? -2.236 -29.625 -29.859 1 98.56 258 ARG A C 1
ATOM 1977 O O . ARG A 1 258 ? -1.694 -30.297 -30.75 1 98.56 258 ARG A O 1
ATOM 1984 N N . ARG A 1 259 ? -1.928 -28.391 -29.578 1 98.38 259 ARG A N 1
ATOM 1985 C CA . ARG A 1 259 ? -0.963 -27.656 -30.391 1 98.38 259 ARG A CA 1
ATOM 1986 C C . ARG A 1 259 ? 0.467 -27.984 -29.969 1 98.38 259 ARG A C 1
ATOM 1988 O O . ARG A 1 259 ? 1.423 -27.469 -30.547 1 98.38 259 ARG A O 1
ATOM 1995 N N . GLY A 1 260 ? 0.648 -28.75 -28.938 1 98.44 260 GLY A N 1
ATOM 1996 C CA . GLY A 1 260 ? 1.96 -29.266 -28.578 1 98.44 260 GLY A CA 1
ATOM 1997 C C . GLY A 1 260 ? 2.645 -28.469 -27.484 1 98.44 260 GLY A C 1
ATOM 1998 O O . GLY A 1 260 ? 3.863 -28.562 -27.312 1 98.44 260 GLY A O 1
ATOM 1999 N N . PHE A 1 261 ? 1.876 -27.719 -26.719 1 98.75 261 PHE A N 1
ATOM 2000 C CA . PHE A 1 261 ? 2.516 -26.781 -25.797 1 98.75 261 PHE A CA 1
ATOM 2001 C C . PHE A 1 261 ? 2.393 -27.266 -24.359 1 98.75 261 PHE A C 1
ATOM 2003 O O . PHE A 1 261 ? 2.602 -26.5 -23.406 1 98.75 261 PHE A O 1
ATOM 2010 N N . ALA A 1 262 ? 2.062 -28.531 -24.109 1 98.69 262 ALA A N 1
ATOM 2011 C CA . ALA A 1 262 ? 1.96 -29.062 -22.75 1 98.69 262 ALA A CA 1
ATOM 2012 C C . ALA A 1 262 ? 3.266 -28.875 -21.984 1 98.69 262 ALA A C 1
ATOM 2014 O O . ALA A 1 262 ? 3.254 -28.656 -20.781 1 98.69 262 ALA A O 1
ATOM 2015 N N . GLY A 1 263 ? 4.371 -28.922 -22.734 1 98.44 263 GLY A N 1
ATOM 2016 C CA . GLY A 1 263 ? 5.68 -28.781 -22.109 1 98.44 263 GLY A CA 1
ATOM 2017 C C . GLY A 1 263 ? 6.051 -27.328 -21.812 1 98.44 263 GLY A C 1
ATOM 2018 O O . GLY A 1 263 ? 7.176 -27.047 -21.406 1 98.44 263 GLY A O 1
ATOM 2019 N N . GLN A 1 264 ? 5.09 -26.406 -22 1 98.5 264 GLN A N 1
ATOM 2020 C CA . GLN A 1 264 ? 5.336 -24.984 -21.766 1 98.5 264 GLN A CA 1
ATOM 2021 C C . GLN A 1 264 ? 4.176 -24.344 -21 1 98.5 264 GLN A C 1
ATOM 2023 O O . GLN A 1 264 ? 3.91 -23.156 -21.141 1 98.5 264 GLN A O 1
ATOM 2028 N N . MET A 1 265 ? 3.445 -25.156 -20.234 1 98.88 265 MET A N 1
ATOM 2029 C CA . MET A 1 265 ? 2.344 -24.641 -19.422 1 98.88 265 MET A CA 1
ATOM 2030 C C . MET A 1 265 ? 2.438 -25.156 -17.984 1 98.88 265 MET A C 1
ATOM 2032 O O . MET A 1 265 ? 2.965 -26.25 -17.75 1 98.88 265 MET A O 1
ATOM 2036 N N . VAL A 1 266 ? 1.986 -24.375 -17.078 1 98.94 266 VAL A N 1
ATOM 2037 C CA . VAL A 1 266 ? 1.821 -24.797 -15.695 1 98.94 266 VAL A CA 1
ATOM 2038 C C . VAL A 1 266 ? 0.368 -24.594 -15.266 1 98.94 266 VAL A C 1
ATOM 2040 O O . VAL A 1 266 ? -0.33 -23.734 -15.797 1 98.94 266 VAL A O 1
ATOM 2043 N N . LEU A 1 267 ? -0.076 -25.406 -14.336 1 98.75 267 LEU A N 1
ATOM 2044 C CA . LEU A 1 267 ? -1.453 -25.375 -13.852 1 98.75 267 LEU A CA 1
ATOM 2045 C C . LEU A 1 267 ? -1.51 -24.953 -12.391 1 98.75 267 LEU A C 1
ATOM 2047 O O . LEU A 1 267 ? -0.662 -25.359 -11.594 1 98.75 267 LEU A O 1
ATOM 2051 N N . SER A 1 268 ? -2.422 -24.125 -12.102 1 98.81 268 SER A N 1
ATOM 2052 C CA . SER A 1 268 ? -2.717 -23.734 -10.727 1 98.81 268 SER A CA 1
ATOM 2053 C C . SER A 1 268 ? -4.082 -23.078 -10.617 1 98.81 268 SER A C 1
ATOM 2055 O O . SER A 1 268 ? -4.875 -23.109 -11.562 1 98.81 268 SER A O 1
ATOM 2057 N N . GLN A 1 269 ? -4.449 -22.641 -9.43 1 98.38 269 GLN A N 1
ATOM 2058 C CA . GLN A 1 269 ? -5.77 -22.062 -9.188 1 98.38 269 GLN A CA 1
ATOM 2059 C C . GLN A 1 269 ? -5.664 -20.609 -8.75 1 98.38 269 GLN A C 1
ATOM 2061 O O . GLN A 1 269 ? -6.652 -19.875 -8.773 1 98.38 269 GLN A O 1
ATOM 2066 N N . ASP A 1 270 ? -4.477 -20.172 -8.383 1 98.5 270 ASP A N 1
ATOM 2067 C CA . ASP A 1 270 ? -4.324 -18.875 -7.727 1 98.5 270 ASP A CA 1
ATOM 2068 C C . ASP A 1 270 ? -5.27 -18.766 -6.531 1 98.5 270 ASP A C 1
ATOM 2070 O O . ASP A 1 270 ? -5.852 -17.703 -6.301 1 98.5 270 ASP A O 1
ATOM 2074 N N . ALA A 1 271 ? -5.484 -19.812 -5.844 1 98.06 271 ALA A N 1
ATOM 2075 C CA . ALA A 1 271 ? -6.336 -19.859 -4.656 1 98.06 271 ALA A CA 1
ATOM 2076 C C . ALA A 1 271 ? -5.559 -19.453 -3.41 1 98.06 271 ALA A C 1
ATOM 2078 O O . ALA A 1 271 ? -4.332 -19.344 -3.443 1 98.06 271 ALA A O 1
ATOM 2079 N N . SER A 1 272 ? -6.23 -19.188 -2.35 1 98.19 272 SER A N 1
ATOM 2080 C CA . SER A 1 272 ? -5.656 -18.844 -1.055 1 98.19 272 SER A CA 1
ATOM 2081 C C . SER A 1 272 ? -6.488 -19.406 0.09 1 98.19 272 SER A C 1
ATOM 2083 O O . SER A 1 272 ? -7.668 -19.719 -0.09 1 98.19 272 SER A O 1
ATOM 2085 N N . CYS A 1 273 ? -5.82 -19.609 1.193 1 97.69 273 CYS A N 1
ATOM 2086 C CA . CYS A 1 273 ? -6.566 -19.953 2.398 1 97.69 273 CYS A CA 1
ATOM 2087 C C . CYS A 1 273 ? -7.367 -18.75 2.902 1 97.69 273 CYS A C 1
ATOM 2089 O O . CYS A 1 273 ? -8.438 -18.922 3.492 1 97.69 273 CYS A O 1
ATOM 2091 N N . TYR A 1 274 ? -6.805 -17.625 2.689 1 97.25 274 TYR A N 1
ATOM 2092 C CA . TYR A 1 274 ? -7.473 -16.375 3.049 1 97.25 274 TYR A CA 1
ATOM 2093 C C . TYR A 1 274 ? -6.988 -15.227 2.174 1 97.25 274 TYR A C 1
ATOM 2095 O O . TYR A 1 274 ? -5.793 -15.117 1.893 1 97.25 274 TYR A O 1
ATOM 2103 N N . ILE A 1 275 ? -7.875 -14.422 1.687 1 97.38 275 ILE A N 1
ATOM 2104 C CA . ILE A 1 275 ? -7.586 -13.219 0.918 1 97.38 275 ILE A CA 1
ATOM 2105 C C . ILE A 1 275 ? -8.508 -12.086 1.375 1 97.38 275 ILE A C 1
ATOM 2107 O O . ILE A 1 275 ? -9.727 -12.25 1.431 1 97.38 275 ILE A O 1
ATOM 2111 N N . ASP A 1 276 ? -7.938 -10.906 1.709 1 97.12 276 ASP A N 1
ATOM 2112 C CA . ASP A 1 276 ? -8.758 -9.859 2.301 1 97.12 276 ASP A CA 1
ATOM 2113 C C . ASP A 1 276 ? -9.25 -8.883 1.238 1 97.12 276 ASP A C 1
ATOM 2115 O O . ASP A 1 276 ? -9.883 -7.871 1.56 1 97.12 276 ASP A O 1
ATOM 2119 N N . TRP A 1 277 ? -9 -9.219 -0.061 1 95.69 277 TRP A N 1
ATOM 2120 C CA . TRP A 1 277 ? -9.438 -8.359 -1.156 1 95.69 277 TRP A CA 1
ATOM 2121 C C . TRP A 1 277 ? -10.953 -8.422 -1.332 1 95.69 277 TRP A C 1
ATOM 2123 O O . TRP A 1 277 ? -11.555 -7.496 -1.881 1 95.69 277 TRP A O 1
ATOM 2133 N N . ILE A 1 278 ? -11.461 -9.547 -0.91 1 91.75 278 ILE A N 1
ATOM 2134 C CA . ILE A 1 278 ? -12.844 -9.859 -1.258 1 91.75 278 ILE A CA 1
ATOM 2135 C C . ILE A 1 278 ? -13.695 -9.898 0.007 1 91.75 278 ILE A C 1
ATOM 2137 O O . ILE A 1 278 ? -13.32 -10.523 1.001 1 91.75 278 ILE A O 1
ATOM 2141 N N . ASP A 1 279 ? -14.82 -9.25 -0.104 1 89.12 279 ASP A N 1
ATOM 2142 C CA . ASP A 1 279 ? -15.789 -9.398 0.979 1 89.12 279 ASP A CA 1
ATOM 2143 C C . ASP A 1 279 ? -16.094 -10.867 1.245 1 89.12 279 ASP A C 1
ATOM 2145 O O . ASP A 1 279 ? -16.422 -11.617 0.323 1 89.12 279 ASP A O 1
ATOM 2149 N N . PRO A 1 280 ? -15.961 -11.273 2.502 1 87.06 280 PRO A N 1
ATOM 2150 C CA . PRO A 1 280 ? -16.172 -12.688 2.814 1 87.06 280 PRO A CA 1
ATOM 2151 C C . PRO A 1 280 ? -17.547 -13.188 2.352 1 87.06 280 PRO A C 1
ATOM 2153 O O . PRO A 1 280 ? -17.688 -14.367 2.004 1 87.06 280 PRO A O 1
ATOM 2156 N N . ASN A 1 281 ? -18.5 -12.32 2.291 1 83.75 281 ASN A N 1
ATOM 2157 C CA . ASN A 1 281 ? -19.859 -12.695 1.896 1 83.75 281 ASN A CA 1
ATOM 2158 C C . ASN A 1 281 ? -19.938 -12.992 0.402 1 83.75 281 ASN A C 1
ATOM 2160 O O . ASN A 1 281 ? -20.906 -13.602 -0.059 1 83.75 281 ASN A O 1
ATOM 2164 N N . LEU A 1 282 ? -18.859 -12.625 -0.312 1 84.75 282 LEU A N 1
ATOM 2165 C CA . LEU A 1 282 ? -18.859 -12.812 -1.759 1 84.75 282 LEU A CA 1
ATOM 2166 C C . LEU A 1 282 ? -18.094 -14.078 -2.145 1 84.75 282 LEU A C 1
ATOM 2168 O O . LEU A 1 282 ? -18.156 -14.516 -3.295 1 84.75 282 LEU A O 1
ATOM 2172 N N . MET A 1 283 ? -17.453 -14.656 -1.209 1 84.75 283 MET A N 1
ATOM 2173 C CA . MET A 1 283 ? -16.641 -15.828 -1.503 1 84.75 283 MET A CA 1
ATOM 2174 C C . MET A 1 283 ? -17.516 -16.984 -1.965 1 84.75 283 MET A C 1
ATOM 2176 O O . MET A 1 283 ? -17.078 -17.828 -2.764 1 84.75 283 MET A O 1
ATOM 2180 N N . ALA A 1 284 ? -18.734 -16.938 -1.491 1 82.69 284 ALA A N 1
ATOM 2181 C CA . ALA A 1 284 ? -19.672 -18 -1.872 1 82.69 284 ALA A CA 1
ATOM 2182 C C . ALA A 1 284 ? -19.953 -17.969 -3.371 1 82.69 284 ALA A C 1
ATOM 2184 O O . ALA A 1 284 ? -20.359 -18.984 -3.955 1 82.69 284 ALA A O 1
ATOM 2185 N N . ALA A 1 285 ? -19.625 -16.828 -3.973 1 84.88 285 ALA A N 1
ATOM 2186 C CA . ALA A 1 285 ? -19.859 -16.672 -5.406 1 84.88 285 ALA A CA 1
ATOM 2187 C C . ALA A 1 285 ? -18.75 -17.312 -6.227 1 84.88 285 ALA A C 1
ATOM 2189 O O . ALA A 1 285 ? -18.859 -17.406 -7.449 1 84.88 285 ALA A O 1
ATOM 2190 N N . LEU A 1 286 ? -17.688 -17.828 -5.605 1 91.31 286 LEU A N 1
ATOM 2191 C CA . LEU A 1 286 ? -16.562 -18.484 -6.266 1 91.31 286 LEU A CA 1
ATOM 2192 C C . LEU A 1 286 ? -16.375 -19.906 -5.742 1 91.31 286 LEU A C 1
ATOM 2194 O O . LEU A 1 286 ? -15.32 -20.234 -5.207 1 91.31 286 LEU A O 1
ATOM 2198 N N . PRO A 1 287 ? -17.359 -20.734 -5.98 1 91.5 287 PRO A N 1
ATOM 2199 C CA . PRO A 1 287 ? -17.375 -22.047 -5.336 1 91.5 287 PRO A CA 1
ATOM 2200 C C . PRO A 1 287 ? -16.234 -22.953 -5.816 1 91.5 287 PRO A C 1
ATOM 2202 O O . PRO A 1 287 ? -15.828 -23.859 -5.098 1 91.5 287 PRO A O 1
ATOM 2205 N N . GLN A 1 288 ? -15.695 -22.672 -6.98 1 95.75 288 GLN A N 1
ATOM 2206 C CA . GLN A 1 288 ? -14.672 -23.547 -7.523 1 95.75 288 GLN A CA 1
ATOM 2207 C C . GLN A 1 288 ? -13.273 -23.016 -7.238 1 95.75 288 GLN A C 1
ATOM 2209 O O . GLN A 1 288 ? -12.273 -23.641 -7.582 1 95.75 288 GLN A O 1
ATOM 2214 N N . TRP A 1 289 ? -13.219 -21.875 -6.598 1 96.44 289 TRP A N 1
ATOM 2215 C CA . TRP A 1 289 ? -11.922 -21.266 -6.344 1 96.44 289 TRP A CA 1
ATOM 2216 C C . TRP A 1 289 ? -11.32 -21.781 -5.043 1 96.44 289 TRP A C 1
ATOM 2218 O O . TRP A 1 289 ? -11.391 -21.109 -4.012 1 96.44 289 TRP A O 1
ATOM 2228 N N . HIS A 1 290 ? -10.758 -22.906 -5.16 1 97.12 290 HIS A N 1
ATOM 2229 C CA . HIS A 1 290 ? -10.094 -23.562 -4.043 1 97.12 290 HIS A CA 1
ATOM 2230 C C . HIS A 1 290 ? -9 -24.516 -4.535 1 97.12 290 HIS A C 1
ATOM 2232 O O . HIS A 1 290 ? -8.961 -24.859 -5.715 1 97.12 290 HIS A O 1
ATOM 2238 N N . TYR A 1 291 ? -8.18 -25.062 -3.641 1 97.69 291 TYR A N 1
ATOM 2239 C CA . TYR A 1 291 ? -6.953 -25.797 -3.955 1 97.69 291 TYR A CA 1
ATOM 2240 C C . TYR A 1 291 ? -7.266 -27.125 -4.629 1 97.69 291 TYR A C 1
ATOM 2242 O O . TYR A 1 291 ? -6.418 -27.688 -5.324 1 97.69 291 TYR A O 1
ATOM 2250 N N . LEU A 1 292 ? -8.406 -27.625 -4.438 1 98.5 292 LEU A N 1
ATOM 2251 C CA . LEU A 1 292 ? -8.672 -29.016 -4.809 1 98.5 292 LEU A CA 1
ATOM 2252 C C . LEU A 1 292 ? -9.32 -29.094 -6.184 1 98.5 292 LEU A C 1
ATOM 2254 O O . LEU A 1 292 ? -9.57 -30.188 -6.699 1 98.5 292 LEU A O 1
ATOM 2258 N N . HIS A 1 293 ? -9.516 -27.984 -6.777 1 98.62 293 HIS A N 1
ATOM 2259 C CA . HIS A 1 293 ? -10.328 -27.875 -7.98 1 98.62 293 HIS A CA 1
ATOM 2260 C C . HIS A 1 293 ? -9.672 -28.562 -9.164 1 98.62 293 HIS A C 1
ATOM 2262 O O . HIS A 1 293 ? -10.344 -29.219 -9.961 1 98.62 293 HIS A O 1
ATOM 2268 N N . ILE A 1 294 ? -8.367 -28.438 -9.336 1 98.69 294 ILE A N 1
ATOM 2269 C CA . ILE A 1 294 ? -7.668 -29.016 -10.484 1 98.69 294 ILE A CA 1
ATOM 2270 C C . ILE A 1 294 ? -7.867 -30.531 -10.5 1 98.69 294 ILE A C 1
ATOM 2272 O O . ILE A 1 294 ? -8.289 -31.094 -11.508 1 98.69 294 ILE A O 1
ATOM 2276 N N . GLU A 1 295 ? -7.641 -31.188 -9.375 1 98.5 295 GLU A N 1
ATOM 2277 C CA . GLU A 1 295 ? -7.785 -32.625 -9.289 1 98.5 295 GLU A CA 1
ATOM 2278 C C . GLU A 1 295 ? -9.242 -33.062 -9.43 1 98.5 295 GLU A C 1
ATOM 2280 O O . GLU A 1 295 ? -9.555 -34.031 -10.125 1 98.5 295 GLU A O 1
ATOM 2285 N N . ASN A 1 296 ? -10.102 -32.281 -8.812 1 98.44 296 ASN A N 1
ATOM 2286 C CA . ASN A 1 296 ? -11.492 -32.688 -8.703 1 98.44 296 ASN A CA 1
ATOM 2287 C C . ASN A 1 296 ? -12.25 -32.469 -10.008 1 98.44 296 ASN A C 1
ATOM 2289 O O . ASN A 1 296 ? -13.141 -33.25 -10.352 1 98.44 296 ASN A O 1
ATOM 2293 N N . ASP A 1 297 ? -11.867 -31.406 -10.719 1 98.44 297 ASP A N 1
ATOM 2294 C CA . ASP A 1 297 ? -12.758 -31.016 -11.805 1 98.44 297 ASP A CA 1
ATOM 2295 C C . ASP A 1 297 ? -11.977 -30.828 -13.109 1 98.44 297 ASP A C 1
ATOM 2297 O O . ASP A 1 297 ? -12.414 -31.297 -14.164 1 98.44 297 ASP A O 1
ATOM 2301 N N . VAL A 1 298 ? -10.852 -30.219 -13.047 1 98.75 298 VAL A N 1
ATOM 2302 C CA . VAL A 1 298 ? -10.141 -29.828 -14.258 1 98.75 298 VAL A CA 1
ATOM 2303 C C . VAL A 1 298 ? -9.555 -31.062 -14.945 1 98.75 298 VAL A C 1
ATOM 2305 O O . VAL A 1 298 ? -9.766 -31.266 -16.141 1 98.75 298 VAL A O 1
ATOM 2308 N N . LEU A 1 299 ? -8.828 -31.906 -14.164 1 98.75 299 LEU A N 1
ATOM 2309 C CA . LEU A 1 299 ? -8.117 -33.062 -14.75 1 98.75 299 LEU A CA 1
ATOM 2310 C C . LEU A 1 299 ? -9.102 -34.031 -15.352 1 98.75 299 LEU A C 1
ATOM 2312 O O . LEU A 1 299 ? -8.914 -34.5 -16.484 1 98.75 299 LEU A O 1
ATOM 2316 N N . PRO A 1 300 ? -10.219 -34.375 -14.633 1 98.75 300 PRO A N 1
ATOM 2317 C CA . PRO A 1 300 ? -11.203 -35.25 -15.273 1 98.75 300 PRO A CA 1
ATOM 2318 C C . PRO A 1 300 ? -11.734 -34.688 -16.578 1 98.75 300 PRO A C 1
ATOM 2320 O O . PRO A 1 300 ? -11.875 -35.406 -17.578 1 98.75 300 PRO A O 1
ATOM 2323 N N . TYR A 1 301 ? -11.961 -33.406 -16.641 1 98.75 301 TYR A N 1
ATOM 2324 C CA . TYR A 1 301 ? -12.523 -32.719 -17.812 1 98.75 301 TYR A CA 1
ATOM 2325 C C . TYR A 1 301 ? -11.562 -32.812 -19 1 98.75 301 TYR A C 1
ATOM 2327 O O . TYR A 1 301 ? -11.953 -33.188 -20.109 1 98.75 301 TYR A O 1
ATOM 2335 N N . VAL A 1 302 ? -10.336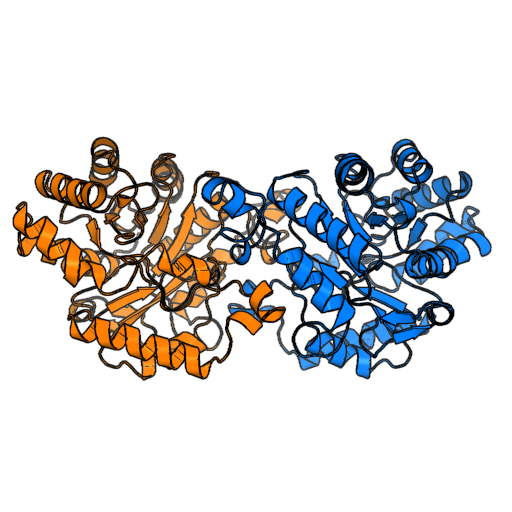 -32.5 -18.766 1 98.81 302 VAL A N 1
ATOM 2336 C CA . VAL A 1 302 ? -9.398 -32.406 -19.891 1 98.81 302 VAL A CA 1
ATOM 2337 C C . VAL A 1 302 ? -8.984 -33.781 -20.344 1 98.81 302 VAL A C 1
ATOM 2339 O O . VAL A 1 302 ? -8.711 -34 -21.531 1 98.81 302 VAL A O 1
ATOM 2342 N N . ARG A 1 303 ? -8.953 -34.812 -19.422 1 98.56 303 ARG A N 1
ATOM 2343 C CA . ARG A 1 303 ? -8.695 -36.219 -19.781 1 98.56 303 ARG A CA 1
ATOM 2344 C C . ARG A 1 303 ? -9.711 -36.719 -20.797 1 98.56 303 ARG A C 1
ATOM 2346 O O . ARG A 1 303 ? -9.352 -37.344 -21.781 1 98.56 303 ARG A O 1
ATOM 2353 N N . GLU A 1 304 ? -10.891 -36.406 -20.547 1 98.56 304 GLU A N 1
ATOM 2354 C CA . GLU A 1 304 ? -11.984 -36.844 -21.406 1 98.56 304 GLU A CA 1
ATOM 2355 C C . GLU A 1 304 ? -11.859 -36.219 -22.797 1 98.56 304 GLU A C 1
ATOM 2357 O O . GLU A 1 304 ? -12.508 -36.656 -23.75 1 98.56 304 GLU A O 1
ATOM 2362 N N . ARG A 1 305 ? -11 -35.25 -22.891 1 98.5 305 ARG A N 1
ATOM 2363 C CA . ARG A 1 305 ? -10.906 -34.5 -24.141 1 98.5 305 ARG A CA 1
ATOM 2364 C C . ARG A 1 305 ? -9.523 -34.656 -24.766 1 98.5 305 ARG A C 1
ATOM 2366 O O . ARG A 1 305 ? -9.102 -33.812 -25.562 1 98.5 305 ARG A O 1
ATOM 2373 N N . GLY A 1 306 ? -8.828 -35.594 -24.312 1 98.12 306 GLY A N 1
ATOM 2374 C CA . GLY A 1 306 ? -7.652 -36 -25.062 1 98.12 306 GLY A CA 1
ATOM 2375 C C . GLY A 1 306 ? -6.352 -35.562 -24.422 1 98.12 306 GLY A C 1
ATOM 2376 O O . GLY A 1 306 ? -5.27 -35.844 -24.953 1 98.12 306 GLY A O 1
ATOM 2377 N N . VAL A 1 307 ? -6.367 -34.906 -23.344 1 98.81 307 VAL A N 1
ATOM 2378 C CA . VAL A 1 307 ? -5.129 -34.562 -22.641 1 98.81 307 VAL A CA 1
ATOM 2379 C C . VAL A 1 307 ? -4.59 -35.812 -21.922 1 98.81 307 VAL A C 1
ATOM 2381 O O . VAL A 1 307 ? -5.242 -36.344 -21.016 1 98.81 307 VAL A O 1
ATOM 2384 N N . THR A 1 308 ? -3.426 -36.219 -22.281 1 98.75 308 THR A N 1
ATOM 2385 C CA . THR A 1 308 ? -2.879 -37.5 -21.797 1 98.75 308 THR A CA 1
ATOM 2386 C C . THR A 1 308 ? -2.225 -37.312 -20.438 1 98.75 308 THR A C 1
ATOM 2388 O O . THR A 1 308 ? -1.921 -36.188 -20.016 1 98.75 308 THR A O 1
ATOM 2391 N N . GLU A 1 309 ? -1.969 -38.469 -19.828 1 98.56 309 GLU A N 1
ATOM 2392 C CA . GLU A 1 309 ? -1.276 -38.469 -18.547 1 98.56 309 GLU A CA 1
ATOM 2393 C C . GLU A 1 309 ? 0.135 -37.906 -18.688 1 98.56 309 GLU A C 1
ATOM 2395 O O . GLU A 1 309 ? 0.642 -37.219 -17.781 1 98.56 309 GLU A O 1
ATOM 2400 N N . ASN A 1 310 ? 0.718 -38.156 -19.812 1 98.69 310 ASN A N 1
ATOM 2401 C CA . ASN A 1 310 ? 2.035 -37.594 -20.062 1 98.69 310 ASN A CA 1
ATOM 2402 C C . ASN A 1 310 ? 1.984 -36.062 -20.125 1 98.69 310 ASN A C 1
ATOM 2404 O O . ASN A 1 310 ? 2.844 -35.406 -19.547 1 98.69 310 ASN A O 1
ATOM 2408 N N . MET A 1 311 ? 1.005 -35.531 -20.812 1 98.81 311 MET A N 1
ATOM 2409 C CA . MET A 1 311 ? 0.834 -34.094 -20.891 1 98.81 311 MET A CA 1
ATOM 2410 C C . MET A 1 311 ? 0.557 -33.469 -19.516 1 98.81 311 MET A C 1
ATOM 2412 O O . MET A 1 311 ? 1.093 -32.438 -19.188 1 98.81 311 MET A O 1
ATOM 2416 N N . ILE A 1 312 ? -0.25 -34.125 -18.766 1 98.88 312 ILE A N 1
ATOM 2417 C CA . ILE A 1 312 ? -0.568 -33.688 -17.406 1 98.88 312 ILE A CA 1
ATOM 2418 C C . ILE A 1 312 ? 0.697 -33.688 -16.547 1 98.88 312 ILE A C 1
ATOM 2420 O O . ILE A 1 312 ? 0.964 -32.75 -15.82 1 98.88 312 ILE A O 1
ATOM 2424 N N . SER A 1 313 ? 1.471 -34.75 -16.688 1 98.75 313 SER A N 1
ATOM 2425 C CA . SER A 1 313 ? 2.736 -34.844 -15.969 1 98.75 313 SER A CA 1
ATOM 2426 C C . SER A 1 313 ? 3.688 -33.719 -16.391 1 98.75 313 SER A C 1
ATOM 2428 O O . SER A 1 313 ? 4.422 -33.188 -15.555 1 98.75 313 SER A O 1
ATOM 2430 N N . GLU A 1 314 ? 3.721 -33.406 -17.625 1 98.69 314 GLU A N 1
ATOM 2431 C CA . GLU A 1 314 ? 4.52 -32.25 -18.078 1 98.69 314 GLU A CA 1
ATOM 2432 C C . GLU A 1 314 ? 4.137 -30.984 -17.344 1 98.69 314 GLU A C 1
ATOM 2434 O O . GLU A 1 314 ? 5 -30.297 -16.781 1 98.69 314 GLU A O 1
ATOM 2439 N N . MET A 1 315 ? 2.895 -30.703 -17.266 1 98.88 315 MET A N 1
ATOM 2440 C CA . MET A 1 315 ? 2.4 -29.422 -16.766 1 98.88 315 MET A CA 1
ATOM 2441 C C . MET A 1 315 ? 2.51 -29.344 -15.242 1 98.88 315 MET A C 1
ATOM 2443 O O . MET A 1 315 ? 2.703 -28.266 -14.68 1 98.88 315 MET A O 1
ATOM 2447 N N . LEU A 1 316 ? 2.49 -30.484 -14.594 1 98.88 316 LEU A N 1
ATOM 2448 C CA . LEU A 1 316 ? 2.395 -30.469 -13.141 1 98.88 316 LEU A CA 1
ATOM 2449 C C . LEU A 1 316 ? 3.723 -30.875 -12.5 1 98.88 316 LEU A C 1
ATOM 2451 O O . LEU A 1 316 ? 3.932 -30.656 -11.305 1 98.88 316 LEU A O 1
ATOM 2455 N N . VAL A 1 317 ? 4.613 -31.469 -13.297 1 98.75 317 VAL A N 1
ATOM 2456 C CA . VAL A 1 317 ? 5.824 -32 -12.672 1 98.75 317 VAL A CA 1
ATOM 2457 C C . VAL A 1 317 ? 7.051 -31.516 -13.445 1 98.75 317 VAL A C 1
ATOM 2459 O O . VAL A 1 317 ? 7.91 -30.828 -12.891 1 98.75 317 VAL A O 1
ATOM 2462 N N . GLU A 1 318 ? 7.07 -31.781 -14.719 1 98.38 318 GLU A N 1
ATOM 2463 C CA . GLU A 1 318 ? 8.305 -31.578 -15.477 1 98.38 318 GLU A CA 1
ATOM 2464 C C . GLU A 1 318 ? 8.555 -30.094 -15.742 1 98.38 318 GLU A C 1
ATOM 2466 O O . GLU A 1 318 ? 9.688 -29.625 -15.586 1 98.38 318 GLU A O 1
ATOM 2471 N N . VAL A 1 319 ? 7.52 -29.359 -16.188 1 98.62 319 VAL A N 1
ATOM 2472 C CA . VAL A 1 319 ? 7.707 -27.953 -16.469 1 98.62 319 VAL A CA 1
ATOM 2473 C C . VAL A 1 319 ? 8.078 -27.219 -15.18 1 98.62 319 VAL A C 1
ATOM 2475 O O . VAL A 1 319 ? 9.055 -26.453 -15.148 1 98.62 319 VAL A O 1
ATOM 2478 N N . PRO A 1 320 ? 7.352 -27.484 -14.055 1 98.5 320 PRO A N 1
ATOM 2479 C CA . PRO A 1 320 ? 7.77 -26.844 -12.797 1 98.5 320 PRO A CA 1
ATOM 2480 C C . PRO A 1 320 ? 9.211 -27.172 -12.422 1 98.5 320 PRO A C 1
ATOM 2482 O O . PRO A 1 320 ? 9.969 -26.297 -12.016 1 98.5 320 PRO A O 1
ATOM 2485 N N . ARG A 1 321 ? 9.609 -28.391 -12.602 1 97.69 321 ARG A N 1
ATOM 2486 C CA . ARG A 1 321 ? 10.977 -28.797 -12.273 1 97.69 321 ARG A CA 1
ATOM 2487 C C . ARG A 1 321 ? 11.984 -28.047 -13.141 1 97.69 321 ARG A C 1
ATOM 2489 O O . ARG A 1 321 ? 12.953 -27.484 -12.625 1 97.69 321 ARG A O 1
ATOM 2496 N N . ARG A 1 322 ? 11.789 -28.047 -14.453 1 96.38 322 ARG A N 1
ATOM 2497 C CA . ARG A 1 322 ? 12.688 -27.391 -15.391 1 96.38 322 ARG A CA 1
ATOM 2498 C C . ARG A 1 322 ? 12.766 -25.891 -15.133 1 96.38 322 ARG A C 1
ATOM 2500 O O . ARG A 1 322 ? 13.828 -25.281 -15.281 1 96.38 322 ARG A O 1
ATOM 2507 N N . TYR A 1 323 ? 11.648 -25.344 -14.805 1 96.81 323 TYR A N 1
ATOM 2508 C CA . TYR A 1 323 ? 11.539 -23.938 -14.461 1 96.81 323 TYR A CA 1
ATOM 2509 C C . TYR A 1 323 ? 12.523 -23.562 -13.359 1 96.81 323 TYR A C 1
ATOM 2511 O O . TYR A 1 323 ? 13.195 -22.531 -13.438 1 96.81 323 TYR A O 1
ATOM 2519 N N . PHE A 1 324 ? 12.734 -24.375 -12.398 1 96.81 324 PHE A N 1
ATOM 2520 C CA . PHE A 1 324 ? 13.602 -24.094 -11.266 1 96.81 324 PHE A CA 1
ATOM 2521 C C . PHE A 1 324 ? 15.023 -24.562 -11.531 1 96.81 324 PHE A C 1
ATOM 2523 O O . PHE A 1 324 ? 15.977 -24.078 -10.914 1 96.81 324 PHE A O 1
ATOM 2530 N N . GLU A 1 325 ? 15.266 -25.531 -12.422 1 92.56 325 GLU A N 1
ATOM 2531 C CA . GLU A 1 325 ? 16.578 -26.094 -12.68 1 92.56 325 GLU A CA 1
ATOM 2532 C C . GLU A 1 325 ? 17.375 -25.25 -13.664 1 92.56 325 GLU A C 1
ATOM 2534 O O . GLU A 1 325 ? 18.609 -25.219 -13.617 1 92.56 325 GLU A O 1
ATOM 2539 N N . ASN A 1 326 ? 16.734 -24.703 -14.562 1 71.94 326 ASN A N 1
ATOM 2540 C CA . ASN A 1 326 ? 17.422 -23.984 -15.633 1 71.94 326 ASN A CA 1
ATOM 2541 C C . ASN A 1 326 ? 18.219 -22.797 -15.078 1 71.94 326 ASN A C 1
ATOM 2543 O O . ASN A 1 326 ? 17.812 -21.656 -15.242 1 71.94 326 ASN A O 1
ATOM 2547 N N . ALA A 1 327 ? 19.156 -23.125 -14.188 1 63.88 327 ALA A N 1
ATOM 2548 C CA . ALA A 1 327 ? 19.891 -22.094 -13.461 1 63.88 327 ALA A CA 1
ATOM 2549 C C . ALA A 1 327 ? 21.141 -21.656 -14.234 1 63.88 327 ALA A C 1
ATOM 2551 O O . ALA A 1 327 ? 22.031 -21 -13.688 1 63.88 327 ALA A O 1
ATOM 2552 N N . SER A 1 328 ? 21.062 -21.906 -15.578 1 60.28 328 SER A N 1
ATOM 2553 C CA . SER A 1 328 ? 22.312 -21.484 -16.219 1 60.28 328 SER A CA 1
ATOM 2554 C C . SER A 1 328 ? 22.469 -19.969 -16.172 1 60.28 328 SER A C 1
ATOM 2556 O O . SER A 1 328 ? 21.5 -19.234 -16.375 1 60.28 328 SER A O 1
ATOM 2558 N N . ALA A 1 329 ? 23.578 -19.672 -15.414 1 59.12 329 ALA A N 1
ATOM 2559 C CA . ALA A 1 329 ? 23.953 -18.266 -15.25 1 59.12 329 ALA A CA 1
ATOM 2560 C C . ALA A 1 329 ? 24.031 -17.547 -16.594 1 59.12 329 ALA A C 1
ATOM 2562 O O . ALA A 1 329 ? 24.375 -18.156 -17.609 1 59.12 329 ALA A O 1
ATOM 2563 N N . TYR A 1 330 ? 23.375 -16.453 -16.797 1 63.72 330 TYR A N 1
ATOM 2564 C CA . TYR A 1 330 ? 23.609 -15.516 -17.891 1 63.72 330 TYR A CA 1
ATOM 2565 C C . TYR A 1 330 ? 25.094 -15.234 -18.078 1 63.72 330 TYR A C 1
ATOM 2567 O O . TYR A 1 330 ? 25.875 -15.359 -17.125 1 63.72 330 TYR A O 1
ATOM 2575 N N . MET B 1 1 ? -17.469 24.984 24.969 1 77.56 1 MET B N 1
ATOM 2576 C CA . MET B 1 1 ? -16.203 24.469 24.453 1 77.56 1 MET B CA 1
ATOM 2577 C C . MET B 1 1 ? -16.328 23 24.078 1 77.56 1 MET B C 1
ATOM 2579 O O . MET B 1 1 ? -17.25 22.312 24.531 1 77.56 1 MET B O 1
ATOM 2583 N N . THR B 1 2 ? -15.633 22.625 23.016 1 88.06 2 THR B N 1
ATOM 2584 C CA . THR B 1 2 ? -15.797 21.312 22.391 1 88.06 2 THR B CA 1
ATOM 2585 C C . THR B 1 2 ? -14.664 20.375 22.812 1 88.06 2 THR B C 1
ATOM 2587 O O . THR B 1 2 ? -13.539 20.828 23.047 1 88.06 2 THR B O 1
ATOM 2590 N N . GLN B 1 3 ? -14.984 19.125 23.062 1 94.75 3 GLN B N 1
ATOM 2591 C CA . GLN B 1 3 ? -13.984 18.109 23.344 1 94.75 3 GLN B CA 1
ATOM 2592 C C . GLN B 1 3 ? -13.328 17.609 22.062 1 94.75 3 GLN B C 1
ATOM 2594 O O . GLN B 1 3 ? -14.016 17.297 21.094 1 94.75 3 GLN B O 1
ATOM 2599 N N . ILE B 1 4 ? -12.008 17.609 22.109 1 96.88 4 ILE B N 1
ATOM 2600 C CA . ILE B 1 4 ? -11.227 17.141 20.953 1 96.88 4 ILE B CA 1
ATOM 2601 C C . ILE B 1 4 ? -10.492 15.859 21.312 1 96.88 4 ILE B C 1
ATOM 2603 O O . ILE B 1 4 ? -9.773 15.797 22.312 1 96.88 4 ILE B O 1
ATOM 2607 N N . ASN B 1 5 ? -10.656 14.836 20.484 1 97.81 5 ASN B N 1
ATOM 2608 C CA . ASN B 1 5 ? -9.969 13.562 20.703 1 97.81 5 ASN B CA 1
ATOM 2609 C C . ASN B 1 5 ? -8.461 13.695 20.484 1 97.81 5 ASN B C 1
ATOM 2611 O O . ASN B 1 5 ? -8.023 14.281 19.484 1 97.81 5 ASN B O 1
ATOM 2615 N N . THR B 1 6 ? -7.68 13.211 21.453 1 98.38 6 THR B N 1
ATOM 2616 C CA . THR B 1 6 ? -6.23 13.086 21.312 1 98.38 6 THR B CA 1
ATOM 2617 C C . THR B 1 6 ? -5.77 11.68 21.688 1 98.38 6 THR B C 1
ATOM 2619 O O . THR B 1 6 ? -6.562 10.867 22.141 1 98.38 6 THR B O 1
ATOM 2622 N N . VAL B 1 7 ? -4.539 11.391 21.5 1 98.69 7 VAL B N 1
ATOM 2623 C CA . VAL B 1 7 ? -3.975 10.062 21.734 1 98.69 7 VAL B CA 1
ATOM 2624 C C . VAL B 1 7 ? -4.062 9.719 23.219 1 98.69 7 VAL B C 1
ATOM 2626 O O . VAL B 1 7 ? -4.234 8.547 23.578 1 98.69 7 VAL B O 1
ATOM 2629 N N . ARG B 1 8 ? -4.047 10.719 24.078 1 97.88 8 ARG B N 1
ATOM 2630 C CA . ARG B 1 8 ? -4.098 10.469 25.516 1 97.88 8 ARG B CA 1
ATOM 2631 C C . ARG B 1 8 ? -5.488 10.758 26.078 1 97.88 8 ARG B C 1
ATOM 2633 O O . ARG B 1 8 ? -5.656 10.898 27.297 1 97.88 8 ARG B O 1
ATOM 2640 N N . GLY B 1 9 ? -6.473 10.875 25.219 1 97 9 GLY B N 1
ATOM 2641 C CA . GLY B 1 9 ? -7.836 11.164 25.641 1 97 9 GLY B CA 1
ATOM 2642 C C . GLY B 1 9 ? -8.312 12.531 25.203 1 97 9 GLY B C 1
ATOM 2643 O O . GLY B 1 9 ? -7.535 13.328 24.672 1 97 9 GLY B O 1
ATOM 2644 N N . PRO B 1 10 ? -9.641 12.812 25.453 1 97 10 PRO B N 1
ATOM 2645 C CA . PRO B 1 10 ? -10.195 14.086 25 1 97 10 PRO B CA 1
ATOM 2646 C C . PRO B 1 10 ? -9.672 15.273 25.812 1 97 10 PRO B C 1
ATOM 2648 O O . PRO B 1 10 ? -9.414 15.148 27 1 97 10 PRO B O 1
ATOM 2651 N N . VAL B 1 11 ? -9.547 16.375 25.125 1 97.44 11 VAL B N 1
ATOM 2652 C CA . VAL B 1 11 ? -9.172 17.625 25.766 1 97.44 11 VAL B CA 1
ATOM 2653 C C . VAL B 1 11 ? -10.141 18.734 25.359 1 97.44 11 VAL B C 1
ATOM 2655 O O . VAL B 1 11 ? -10.773 18.656 24.297 1 97.44 11 VAL B O 1
ATOM 2658 N N . ASP B 1 12 ? -10.234 19.719 26.188 1 96.94 12 ASP B N 1
ATOM 2659 C CA . ASP B 1 12 ? -11.047 20.891 25.828 1 96.94 12 ASP B CA 1
ATOM 2660 C C . ASP B 1 12 ? -10.383 21.688 24.719 1 96.94 12 ASP B C 1
ATOM 2662 O O . ASP B 1 12 ? -9.164 21.875 24.703 1 96.94 12 ASP B O 1
ATOM 2666 N N . SER B 1 13 ? -11.195 22.188 23.797 1 96.25 13 SER B N 1
ATOM 2667 C CA . SER B 1 13 ? -10.664 22.984 22.688 1 96.25 13 SER B CA 1
ATOM 2668 C C . SER B 1 13 ? -9.867 24.188 23.219 1 96.25 13 SER B C 1
ATOM 2670 O O . SER B 1 13 ? -8.898 24.609 22.578 1 96.25 13 SER B O 1
ATOM 2672 N N . ALA B 1 14 ? -10.172 24.672 24.375 1 95.19 14 ALA B N 1
ATOM 2673 C CA . ALA B 1 14 ? -9.477 25.797 24.984 1 95.19 14 ALA B CA 1
ATOM 2674 C C . ALA B 1 14 ? -8.062 25.406 25.406 1 95.19 14 ALA B C 1
ATOM 2676 O O . ALA B 1 14 ? -7.207 26.266 25.625 1 95.19 14 ALA B O 1
ATOM 2677 N N . ASP B 1 15 ? -7.828 24.125 25.422 1 95.88 15 ASP B N 1
ATOM 2678 C CA . ASP B 1 15 ? -6.547 23.641 25.922 1 95.88 15 ASP B CA 1
ATOM 2679 C C . ASP B 1 15 ? -5.617 23.266 24.766 1 95.88 15 ASP B C 1
ATOM 2681 O O . ASP B 1 15 ? -4.504 22.781 24.984 1 95.88 15 ASP B O 1
ATOM 2685 N N . LEU B 1 16 ? -5.988 23.484 23.578 1 97.81 16 LEU B N 1
ATOM 2686 C CA . LEU B 1 16 ? -5.141 23.141 22.438 1 97.81 16 LEU B CA 1
ATOM 2687 C C . LEU B 1 16 ? -3.891 24.016 22.406 1 97.81 16 LEU B C 1
ATOM 2689 O O . LEU B 1 16 ? -2.807 23.547 22.062 1 97.81 16 LEU B O 1
ATOM 2693 N N . GLY B 1 17 ? -4.078 25.375 22.766 1 98.25 17 GLY B N 1
ATOM 2694 C CA . GLY B 1 17 ? -2.943 26.281 22.719 1 98.25 17 GLY B CA 1
ATOM 2695 C C . GLY B 1 17 ? -2.326 26.406 21.344 1 98.25 17 GLY B C 1
ATOM 2696 O O . GLY B 1 17 ? -3.027 26.312 20.328 1 98.25 17 GLY B O 1
ATOM 2697 N N . ARG B 1 18 ? -0.994 26.797 21.328 1 98.62 18 ARG B N 1
ATOM 2698 C CA . ARG B 1 18 ? -0.264 26.859 20.062 1 98.62 18 ARG B CA 1
ATOM 2699 C C . ARG B 1 18 ? -0.23 25.484 19.406 1 98.62 18 ARG B C 1
ATOM 2701 O O . ARG B 1 18 ? 0.252 24.516 19.984 1 98.62 18 ARG B O 1
ATOM 2708 N N . THR B 1 19 ? -0.812 25.438 18.188 1 98.88 19 THR B N 1
ATOM 2709 C CA . THR B 1 19 ? -1.033 24.156 17.516 1 98.88 19 THR B CA 1
ATOM 2710 C C . THR B 1 19 ? -0.356 24.156 16.141 1 98.88 19 THR B C 1
ATOM 2712 O O . THR B 1 19 ? -0.53 25.094 15.359 1 98.88 19 THR B O 1
ATOM 2715 N N . TYR B 1 20 ? 0.483 23.109 15.891 1 98.88 20 TYR B N 1
ATOM 2716 C CA . TYR B 1 20 ? 0.907 22.812 14.523 1 98.88 20 TYR B CA 1
ATOM 2717 C C . TYR B 1 20 ? -0.047 21.812 13.867 1 98.88 20 TYR B C 1
ATOM 2719 O O . TYR B 1 20 ? -0.122 20.656 14.266 1 98.88 20 TYR B O 1
ATOM 2727 N N . MET B 1 21 ? -0.719 22.266 12.828 1 98.75 21 MET B N 1
ATOM 2728 C CA . MET B 1 21 ? -1.908 21.594 12.305 1 98.75 21 MET B CA 1
ATOM 2729 C C . MET B 1 21 ? -1.526 20.469 11.359 1 98.75 21 MET B C 1
ATOM 2731 O O . MET B 1 21 ? -2.393 19.719 10.891 1 98.75 21 MET B O 1
ATOM 2735 N N . HIS B 1 22 ? -0.281 20.25 11.023 1 98.94 22 HIS B N 1
ATOM 2736 C CA . HIS B 1 22 ? 0.158 19.219 10.078 1 98.94 22 HIS B CA 1
ATOM 2737 C C . HIS B 1 22 ? 1.579 18.766 10.391 1 98.94 22 HIS B C 1
ATOM 2739 O O . HIS B 1 22 ? 2.533 19.219 9.75 1 98.94 22 HIS B O 1
ATOM 2745 N N . GLU B 1 23 ? 1.709 17.859 11.281 1 98.88 23 GLU B N 1
ATOM 2746 C CA . GLU B 1 23 ? 2.977 17.203 11.602 1 98.88 23 GLU B CA 1
ATOM 2747 C C . GLU B 1 23 ? 2.822 15.688 11.656 1 98.88 23 GLU B C 1
ATOM 2749 O O . GLU B 1 23 ? 1.706 15.18 11.758 1 98.88 23 GLU B O 1
ATOM 2754 N N . HIS B 1 24 ? 3.9 15.016 11.484 1 98.88 24 HIS B N 1
ATOM 2755 C CA . HIS B 1 24 ? 3.92 13.57 11.641 1 98.88 24 HIS B CA 1
ATOM 2756 C C . HIS B 1 24 ? 4.934 13.141 12.695 1 98.88 24 HIS B C 1
ATOM 2758 O O . HIS B 1 24 ? 5.969 13.789 12.867 1 98.88 24 HIS B O 1
ATOM 2764 N N . VAL B 1 25 ? 4.594 12.078 13.438 1 98.88 25 VAL B N 1
ATOM 2765 C CA . VAL B 1 25 ? 5.609 11.469 14.281 1 98.88 25 VAL B CA 1
ATOM 2766 C C . VAL B 1 25 ? 6.414 10.453 13.477 1 98.88 25 VAL B C 1
ATOM 2768 O O . VAL B 1 25 ? 7.621 10.625 13.273 1 98.88 25 VAL B O 1
ATOM 2771 N N . PHE B 1 26 ? 5.688 9.477 12.984 1 98.75 26 PHE B N 1
ATOM 2772 C CA . PHE B 1 26 ? 6.316 8.469 12.141 1 98.75 26 PHE B CA 1
ATOM 2773 C C . PHE B 1 26 ? 5.527 8.273 10.852 1 98.75 26 PHE B C 1
ATOM 2775 O O . PHE B 1 26 ? 4.305 8.117 10.883 1 98.75 26 PHE B O 1
ATOM 2782 N N . VAL B 1 27 ? 6.172 8.305 9.688 1 98.62 27 VAL B N 1
ATOM 2783 C CA . VAL B 1 27 ? 5.605 7.949 8.391 1 98.62 27 VAL B CA 1
ATOM 2784 C C . VAL B 1 27 ? 6.324 6.723 7.832 1 98.62 27 VAL B C 1
ATOM 2786 O O . VAL B 1 27 ? 7.539 6.746 7.617 1 98.62 27 VAL B O 1
ATOM 2789 N N . LEU B 1 28 ? 5.598 5.691 7.68 1 98.25 28 LEU B N 1
ATOM 2790 C CA . LEU B 1 28 ? 6.191 4.414 7.297 1 98.25 28 LEU B CA 1
ATOM 2791 C C . LEU B 1 28 ? 5.383 3.748 6.191 1 98.25 28 LEU B C 1
ATOM 2793 O O . LEU B 1 28 ? 4.219 4.094 5.977 1 98.25 28 LEU B O 1
ATOM 2797 N N . THR B 1 29 ? 6.012 2.875 5.504 1 97.94 29 THR B N 1
ATOM 2798 C CA . THR B 1 29 ? 5.367 1.982 4.547 1 97.94 29 THR B CA 1
ATOM 2799 C C . THR B 1 29 ? 5.219 0.581 5.129 1 97.94 29 THR B C 1
ATOM 2801 O O . THR B 1 29 ? 6.156 -0.218 5.09 1 97.94 29 THR B O 1
ATOM 2804 N N . ALA B 1 30 ? 4.008 0.299 5.543 1 96.31 30 ALA B N 1
ATOM 2805 C CA . ALA B 1 30 ? 3.768 -0.829 6.441 1 96.31 30 ALA B CA 1
ATOM 2806 C C . ALA B 1 30 ? 4.277 -2.133 5.832 1 96.31 30 ALA B C 1
ATOM 2808 O O . ALA B 1 30 ? 5 -2.889 6.484 1 96.31 30 ALA B O 1
ATOM 2809 N N . ASP B 1 31 ? 3.975 -2.387 4.559 1 96.88 31 ASP B N 1
ATOM 2810 C CA . ASP B 1 31 ? 4.32 -3.65 3.914 1 96.88 31 ASP B CA 1
ATOM 2811 C C . ASP B 1 31 ? 5.832 -3.773 3.727 1 96.88 31 ASP B C 1
ATOM 2813 O O . ASP B 1 31 ? 6.395 -4.863 3.871 1 96.88 31 ASP B O 1
ATOM 2817 N N . VAL B 1 32 ? 6.48 -2.666 3.439 1 97.81 32 VAL B N 1
ATOM 2818 C CA . VAL B 1 32 ? 7.93 -2.666 3.281 1 97.81 32 VAL B CA 1
ATOM 2819 C C . VAL B 1 32 ? 8.602 -2.889 4.637 1 97.81 32 VAL B C 1
ATOM 2821 O O . VAL B 1 32 ? 9.539 -3.682 4.75 1 97.81 32 VAL B O 1
ATOM 2824 N N . GLN B 1 33 ? 8.062 -2.271 5.668 1 96.56 33 GLN B N 1
ATOM 2825 C CA . GLN B 1 33 ? 8.656 -2.396 6.996 1 96.56 33 GLN B CA 1
ATOM 2826 C C . GLN B 1 33 ? 8.523 -3.822 7.527 1 96.56 33 GLN B C 1
ATOM 2828 O O . GLN B 1 33 ? 9.398 -4.309 8.242 1 96.56 33 GLN B O 1
ATOM 2833 N N . GLN B 1 34 ? 7.469 -4.496 7.168 1 94.94 34 GLN B N 1
ATOM 2834 C CA . GLN B 1 34 ? 7.25 -5.879 7.574 1 94.94 34 GLN B CA 1
ATOM 2835 C C . GLN B 1 34 ? 8.289 -6.809 6.941 1 94.94 34 GLN B C 1
ATOM 2837 O O . GLN B 1 34 ? 8.664 -7.816 7.539 1 94.94 34 GLN B O 1
ATOM 2842 N N . ASN B 1 35 ? 8.812 -6.465 5.793 1 97.44 35 ASN B N 1
ATOM 2843 C CA . ASN B 1 35 ? 9.672 -7.352 5.016 1 97.44 35 ASN B CA 1
ATOM 2844 C C . ASN B 1 35 ? 11.125 -6.906 5.07 1 97.44 35 ASN B C 1
ATOM 2846 O O . ASN B 1 35 ? 12.039 -7.73 4.953 1 97.44 35 ASN B O 1
ATOM 2850 N N . TYR B 1 36 ? 11.32 -5.609 5.211 1 97.5 36 TYR B N 1
ATOM 2851 C CA . TYR B 1 36 ? 12.656 -5.016 5.246 1 97.5 36 TYR B CA 1
ATOM 2852 C C . TYR B 1 36 ? 12.781 -4.031 6.402 1 97.5 36 TYR B C 1
ATOM 2854 O O . TYR B 1 36 ? 12.938 -2.826 6.184 1 97.5 36 TYR B O 1
ATOM 2862 N N . PRO B 1 37 ? 12.922 -4.527 7.605 1 94.69 37 PRO B N 1
ATOM 2863 C CA . PRO B 1 37 ? 12.875 -3.668 8.789 1 94.69 37 PRO B CA 1
ATOM 2864 C C . PRO B 1 37 ? 14.227 -3.033 9.117 1 94.69 37 PRO B C 1
ATOM 2866 O O . PRO B 1 37 ? 14.328 -2.223 10.039 1 94.69 37 PRO B O 1
ATOM 2869 N N . ASP B 1 38 ? 15.227 -3.244 8.344 1 93.69 38 ASP B N 1
ATOM 2870 C CA . ASP B 1 38 ? 16.594 -2.918 8.742 1 93.69 38 ASP B CA 1
ATOM 2871 C C . ASP B 1 38 ? 16.766 -1.411 8.914 1 93.69 38 ASP B C 1
ATOM 2873 O O . ASP B 1 38 ? 17.391 -0.962 9.883 1 93.69 38 ASP B O 1
ATOM 2877 N N . GLU B 1 39 ? 16.203 -0.665 8.039 1 93.62 39 GLU B N 1
ATOM 2878 C CA . GLU B 1 39 ? 16.406 0.78 8.086 1 93.62 39 GLU B CA 1
ATOM 2879 C C . GLU B 1 39 ? 15.734 1.4 9.305 1 93.62 39 GLU B C 1
ATOM 2881 O O . GLU B 1 39 ? 16.25 2.352 9.891 1 93.62 39 GLU B O 1
ATOM 2886 N N . TRP B 1 40 ? 14.562 0.932 9.703 1 95.44 40 TRP B N 1
ATOM 2887 C CA . TRP B 1 40 ? 13.844 1.402 10.891 1 95.44 40 TRP B CA 1
ATOM 2888 C C . TRP B 1 40 ? 14.695 1.218 12.141 1 95.44 40 TRP B C 1
ATOM 2890 O O . TRP B 1 40 ? 14.781 2.119 12.977 1 95.44 40 TRP B O 1
ATOM 2900 N N . GLY B 1 41 ? 15.289 0.029 12.258 1 93.88 41 GLY B N 1
ATOM 2901 C CA . GLY B 1 41 ? 16.156 -0.267 13.391 1 93.88 41 GLY B CA 1
ATOM 2902 C C . GLY B 1 41 ? 15.391 -0.612 14.648 1 93.88 41 GLY B C 1
ATOM 2903 O O . GLY B 1 41 ? 14.492 -1.456 14.625 1 93.88 41 GLY B O 1
ATOM 2904 N N . SER B 1 42 ? 15.672 0.085 15.719 1 96.12 42 SER B N 1
ATOM 2905 C CA . SER B 1 42 ? 15.117 -0.23 17.031 1 96.12 42 SER B CA 1
ATOM 2906 C C . SER B 1 42 ? 13.891 0.621 17.328 1 96.12 42 SER B C 1
ATOM 2908 O O . SER B 1 42 ? 13.961 1.851 17.328 1 96.12 42 SER B O 1
ATOM 2910 N N . GLU B 1 43 ? 12.82 -0.078 17.688 1 96.94 43 GLU B N 1
ATOM 2911 C CA . GLU B 1 43 ? 11.594 0.599 18.094 1 96.94 43 GLU B CA 1
ATOM 2912 C C . GLU B 1 43 ? 11.844 1.523 19.281 1 96.94 43 GLU B C 1
ATOM 2914 O O . GLU B 1 43 ? 11.398 2.672 19.281 1 96.94 43 GLU B O 1
ATOM 2919 N N . ASP B 1 44 ? 12.602 1.07 20.219 1 98.12 44 ASP B N 1
ATOM 2920 C CA . ASP B 1 44 ? 12.875 1.847 21.422 1 98.12 44 ASP B CA 1
ATOM 2921 C C . ASP B 1 44 ? 13.695 3.094 21.109 1 98.12 44 ASP B C 1
ATOM 2923 O O . ASP B 1 44 ? 13.445 4.168 21.656 1 98.12 44 ASP B O 1
ATOM 2927 N N . GLU B 1 45 ? 14.633 2.93 20.172 1 98.12 45 GLU B N 1
ATOM 2928 C CA . GLU B 1 45 ? 15.453 4.074 19.797 1 98.12 45 GLU B CA 1
ATOM 2929 C C . GLU B 1 45 ? 14.641 5.105 19.016 1 98.12 45 GLU B C 1
ATOM 2931 O O . GLU B 1 45 ? 14.836 6.312 19.188 1 98.12 45 GLU B O 1
ATOM 2936 N N . ARG B 1 46 ? 13.742 4.59 18.172 1 98.38 46 ARG B N 1
ATOM 2937 C CA . ARG B 1 46 ? 12.883 5.48 17.406 1 98.38 46 ARG B CA 1
ATOM 2938 C C . ARG B 1 46 ? 11.938 6.254 18.328 1 98.38 46 ARG B C 1
ATOM 2940 O O . ARG B 1 46 ? 11.742 7.461 18.156 1 98.38 46 ARG B O 1
ATOM 2947 N N . VAL B 1 47 ? 11.406 5.586 19.312 1 98.75 47 VAL B N 1
ATOM 2948 C CA . VAL B 1 47 ? 10.508 6.227 20.25 1 98.75 47 VAL B CA 1
ATOM 2949 C C . VAL B 1 47 ? 11.273 7.254 21.078 1 98.75 47 VAL B C 1
ATOM 2951 O O . VAL B 1 47 ? 10.805 8.383 21.266 1 98.75 47 VAL B O 1
ATOM 2954 N N . ALA B 1 48 ? 12.461 6.883 21.547 1 98.75 48 ALA B N 1
ATOM 2955 C CA . ALA B 1 48 ? 13.273 7.801 22.344 1 98.75 48 ALA B CA 1
ATOM 2956 C C . ALA B 1 48 ? 13.625 9.047 21.531 1 98.75 48 ALA B C 1
ATOM 2958 O O . ALA B 1 48 ? 13.602 10.164 22.062 1 98.75 48 ALA B O 1
ATOM 2959 N N . ASP B 1 49 ? 13.93 8.852 20.312 1 98.62 49 ASP B N 1
ATOM 2960 C CA . ASP B 1 49 ? 14.258 9.969 19.422 1 98.62 49 ASP B CA 1
ATOM 2961 C C . ASP B 1 49 ? 13.055 10.883 19.234 1 98.62 49 ASP B C 1
ATOM 2963 O O . ASP B 1 49 ? 13.188 12.109 19.266 1 98.62 49 ASP B O 1
ATOM 2967 N N . ALA B 1 50 ? 11.906 10.305 19.062 1 98.88 50 ALA B N 1
ATOM 2968 C CA . ALA B 1 50 ? 10.68 11.07 18.875 1 98.88 50 ALA B CA 1
ATOM 2969 C C . ALA B 1 50 ? 10.359 11.891 20.125 1 98.88 50 ALA B C 1
ATOM 2971 O O . ALA B 1 50 ? 10.008 13.062 20.047 1 98.88 50 ALA B O 1
ATOM 2972 N N . VAL B 1 51 ? 10.508 11.25 21.25 1 98.88 51 VAL B N 1
ATOM 2973 C CA . VAL B 1 51 ? 10.242 11.938 22.516 1 98.88 51 VAL B CA 1
ATOM 2974 C C . VAL B 1 51 ? 11.18 13.133 22.656 1 98.88 51 VAL B C 1
ATOM 2976 O O . VAL B 1 51 ? 10.742 14.227 23.031 1 98.88 51 VAL B O 1
ATOM 2979 N N . ALA B 1 52 ? 12.438 12.953 22.328 1 98.81 52 ALA B N 1
ATOM 2980 C CA . ALA B 1 52 ? 13.414 14.039 22.438 1 98.81 52 ALA B CA 1
ATOM 2981 C C . ALA B 1 52 ? 13.055 15.195 21.5 1 98.81 52 ALA B C 1
ATOM 2983 O O . ALA B 1 52 ? 13.07 16.359 21.922 1 98.81 52 ALA B O 1
ATOM 2984 N N . LYS B 1 53 ? 12.711 14.938 20.297 1 98.69 53 LYS B N 1
ATOM 2985 C CA . LYS B 1 53 ? 12.383 15.953 19.312 1 98.69 53 LYS B CA 1
ATOM 2986 C C . LYS B 1 53 ? 11.117 16.703 19.703 1 98.69 53 LYS B C 1
ATOM 2988 O O . LYS B 1 53 ? 11.062 17.938 19.594 1 98.69 53 LYS B O 1
ATOM 2993 N N . LEU B 1 54 ? 10.133 16 20.156 1 98.88 54 LEU B N 1
ATOM 2994 C CA . LEU B 1 54 ? 8.852 16.609 20.484 1 98.88 54 LEU B CA 1
ATOM 2995 C C . LEU B 1 54 ? 8.945 17.375 21.812 1 98.88 54 LEU B C 1
ATOM 2997 O O . LEU B 1 54 ? 8.242 18.359 22.016 1 98.88 54 LEU B O 1
ATOM 3001 N N . ARG B 1 55 ? 9.805 16.875 22.703 1 98.69 55 ARG B N 1
ATOM 3002 C CA . ARG B 1 55 ? 10.055 17.656 23.922 1 98.69 55 ARG B CA 1
ATOM 3003 C C . ARG B 1 55 ? 10.648 19.016 23.594 1 98.69 55 ARG B C 1
ATOM 3005 O O . ARG B 1 55 ? 10.281 20.016 24.203 1 98.69 55 ARG B O 1
ATOM 3012 N N . ALA B 1 56 ? 11.586 19.031 22.672 1 98.62 56 ALA B N 1
ATOM 3013 C CA . ALA B 1 56 ? 12.148 20.297 22.219 1 98.62 56 ALA B CA 1
ATOM 3014 C C . ALA B 1 56 ? 11.055 21.203 21.656 1 98.62 56 ALA B C 1
ATOM 3016 O O . ALA B 1 56 ? 11.094 22.422 21.859 1 98.62 56 ALA B O 1
ATOM 3017 N N . LEU B 1 57 ? 10.133 20.656 21 1 98.62 57 LEU B N 1
ATOM 3018 C CA . LEU B 1 57 ? 9.023 21.406 20.438 1 98.62 57 LEU B CA 1
ATOM 3019 C C . LEU B 1 57 ? 8.164 22.031 21.547 1 98.62 57 LEU B C 1
ATOM 3021 O O . LEU B 1 57 ? 7.75 23.188 21.453 1 98.62 57 LEU B O 1
ATOM 3025 N N . THR B 1 58 ? 7.887 21.266 22.625 1 98.19 58 THR B N 1
ATOM 3026 C CA . THR B 1 58 ? 7.102 21.766 23.734 1 98.19 58 THR B CA 1
ATOM 3027 C C . THR B 1 58 ? 7.824 22.922 24.422 1 98.19 58 THR B C 1
ATOM 3029 O O . THR B 1 58 ? 7.184 23.859 24.938 1 98.19 58 THR B O 1
ATOM 3032 N N . GLN B 1 59 ? 9.086 22.906 24.375 1 97.94 59 GLN B N 1
ATOM 3033 C CA . GLN B 1 59 ? 9.875 23.969 24.984 1 97.94 59 GLN B CA 1
ATOM 3034 C C . GLN B 1 59 ? 9.727 25.266 24.188 1 97.94 59 GLN B C 1
ATOM 3036 O O . GLN B 1 59 ? 9.977 26.359 24.719 1 97.94 59 GLN B O 1
ATOM 3041 N N . GLN B 1 60 ? 9.25 25.125 22.953 1 97.62 60 GLN B N 1
ATOM 3042 C CA . GLN B 1 60 ? 8.969 26.312 22.141 1 97.62 60 GLN B CA 1
ATOM 3043 C C . GLN B 1 60 ? 7.543 26.812 22.375 1 97.62 60 GLN B C 1
ATOM 3045 O O . GLN B 1 60 ? 7.102 27.766 21.734 1 97.62 60 GLN B O 1
ATOM 3050 N N . GLY B 1 61 ? 6.859 26.125 23.234 1 97.56 61 GLY B N 1
ATOM 3051 C CA . GLY B 1 61 ? 5.535 26.594 23.625 1 97.56 61 GLY B CA 1
ATOM 3052 C C . GLY B 1 61 ? 4.418 25.906 22.859 1 97.56 61 GLY B C 1
ATOM 3053 O O . GLY B 1 61 ? 3.244 26.25 23.031 1 97.56 61 GLY B O 1
ATOM 3054 N N . VAL B 1 62 ? 4.742 25.016 22 1 98.75 62 VAL B N 1
ATOM 3055 C CA . VAL B 1 62 ? 3.719 24.266 21.281 1 98.75 62 VAL B CA 1
ATOM 3056 C C . VAL B 1 62 ? 3.025 23.297 22.219 1 98.75 62 VAL B C 1
ATOM 3058 O O . VAL B 1 62 ? 3.686 22.562 22.953 1 98.75 62 VAL B O 1
ATOM 3061 N N . ARG B 1 63 ? 1.726 23.266 22.188 1 98.62 63 ARG B N 1
ATOM 3062 C CA . ARG B 1 63 ? 0.955 22.438 23.109 1 98.62 63 ARG B CA 1
ATOM 3063 C C . ARG B 1 63 ? 0.251 21.297 22.375 1 98.62 63 ARG B C 1
ATOM 3065 O O . ARG B 1 63 ? -0.152 20.312 23 1 98.62 63 ARG B O 1
ATOM 3072 N N . THR B 1 64 ? 0.081 21.453 21.062 1 98.88 64 THR B N 1
ATOM 3073 C CA . THR B 1 64 ? -0.663 20.453 20.297 1 98.88 64 THR B CA 1
ATOM 3074 C C . THR B 1 64 ? -0.047 20.266 18.906 1 98.88 64 THR B C 1
ATOM 3076 O O . THR B 1 64 ? 0.34 21.234 18.266 1 98.88 64 THR B O 1
ATOM 3079 N N . ILE B 1 65 ? 0.109 19.047 18.5 1 98.94 65 ILE B N 1
ATOM 3080 C CA . ILE B 1 65 ? 0.333 18.75 17.094 1 98.94 65 ILE B CA 1
ATOM 3081 C C . ILE B 1 65 ? -0.81 17.906 16.547 1 98.94 65 ILE B C 1
ATOM 3083 O O . ILE B 1 65 ? -1.345 17.047 17.266 1 98.94 65 ILE B O 1
ATOM 3087 N N . VAL B 1 66 ? -1.209 18.188 15.312 1 98.88 66 VAL B N 1
ATOM 3088 C CA . VAL B 1 66 ? -2.127 17.344 14.562 1 98.88 66 VAL B CA 1
ATOM 3089 C C . VAL B 1 66 ? -1.335 16.406 13.641 1 98.88 66 VAL B C 1
ATOM 3091 O O . VAL B 1 66 ? -0.49 16.875 12.867 1 98.88 66 VAL B O 1
ATOM 3094 N N . ASP B 1 67 ? -1.53 15.117 13.805 1 98.94 67 ASP B N 1
ATOM 3095 C CA . ASP B 1 67 ? -0.825 14.086 13.047 1 98.94 67 ASP B CA 1
ATOM 3096 C C . ASP B 1 67 ? -1.762 13.391 12.062 1 98.94 67 ASP B C 1
ATOM 3098 O O . ASP B 1 67 ? -2.383 12.375 12.406 1 98.94 67 ASP B O 1
ATOM 3102 N N . PRO B 1 68 ? -1.804 13.883 10.805 1 98.81 68 PRO B N 1
ATOM 3103 C CA . PRO B 1 68 ? -2.732 13.297 9.836 1 98.81 68 PRO B CA 1
ATOM 3104 C C . PRO B 1 68 ? -2.195 12.016 9.195 1 98.81 68 PRO B C 1
ATOM 3106 O O . PRO B 1 68 ? -2.377 11.797 7.996 1 98.81 68 PRO B O 1
ATOM 3109 N N . THR B 1 69 ? -1.423 11.219 9.969 1 98.88 69 THR B N 1
ATOM 3110 C CA . THR B 1 69 ? -0.972 9.914 9.508 1 98.88 69 THR B CA 1
ATOM 3111 C C . THR B 1 69 ? -2.117 8.898 9.531 1 98.88 69 THR B C 1
ATOM 3113 O O . THR B 1 69 ? -2.693 8.641 10.594 1 98.88 69 THR B O 1
ATOM 3116 N N . VAL B 1 70 ? -2.459 8.375 8.414 1 98.88 70 VAL B N 1
ATOM 3117 C CA . VAL B 1 70 ? -3.596 7.465 8.281 1 98.88 70 VAL B CA 1
ATOM 3118 C C . VAL B 1 70 ? -3.178 6.219 7.508 1 98.88 70 VAL B C 1
ATOM 3120 O O . VAL B 1 70 ? -1.988 5.996 7.27 1 98.88 70 VAL B O 1
ATOM 3123 N N . VAL B 1 71 ? -4.141 5.309 7.227 1 98.62 71 VAL B N 1
ATOM 3124 C CA . VAL B 1 71 ? -3.887 4.18 6.332 1 98.62 71 VAL B CA 1
ATOM 3125 C C . VAL B 1 71 ? -3.26 4.68 5.035 1 98.62 71 VAL B C 1
ATOM 3127 O O . VAL B 1 71 ? -3.734 5.652 4.441 1 98.62 71 VAL B O 1
ATOM 3130 N N . GLY B 1 72 ? -2.238 4.055 4.668 1 98.06 72 GLY B N 1
ATOM 3131 C CA . GLY B 1 72 ? -1.461 4.516 3.529 1 98.06 72 GLY B CA 1
ATOM 3132 C C . GLY B 1 72 ? -0.185 5.23 3.926 1 98.06 72 GLY B C 1
ATOM 3133 O O . GLY B 1 72 ? 0.717 5.406 3.104 1 98.06 72 GLY B O 1
ATOM 3134 N N . LEU B 1 73 ? -0.112 5.621 5.242 1 98.62 73 LEU B N 1
ATOM 3135 C CA . LEU B 1 73 ? 1.052 6.359 5.719 1 98.62 73 LEU B CA 1
ATOM 3136 C C . LEU B 1 73 ? 1.702 5.652 6.898 1 98.62 73 LEU B C 1
ATOM 3138 O O . LEU B 1 73 ? 2.533 6.234 7.602 1 98.62 73 LEU B O 1
ATOM 3142 N N . GLY B 1 74 ? 1.273 4.457 7.168 1 98.19 74 GLY B N 1
ATOM 3143 C CA . GLY B 1 74 ? 1.903 3.672 8.219 1 98.19 74 GLY B CA 1
ATOM 3144 C C . GLY B 1 74 ? 1.383 3.998 9.602 1 98.19 74 GLY B C 1
ATOM 3145 O O . GLY B 1 74 ? 2.121 3.91 10.586 1 98.19 74 GLY B O 1
ATOM 3146 N N . ARG B 1 75 ? 0.128 4.406 9.711 1 98.69 75 ARG B N 1
ATOM 3147 C CA . ARG B 1 75 ? -0.471 4.676 11.016 1 98.69 75 ARG B CA 1
ATOM 3148 C C . ARG B 1 75 ? -0.348 3.463 11.93 1 98.69 75 ARG B C 1
ATOM 3150 O O . ARG B 1 75 ? -0.68 2.344 11.539 1 98.69 75 ARG B O 1
ATOM 3157 N N . TYR B 1 76 ? 0.143 3.643 13.133 1 98.25 76 TYR B N 1
ATOM 3158 C CA . TYR B 1 76 ? 0.244 2.633 14.18 1 98.25 76 TYR B CA 1
ATOM 3159 C C . TYR B 1 76 ? 0.151 3.271 15.562 1 98.25 76 TYR B C 1
ATOM 3161 O O . TYR B 1 76 ? 1.169 3.641 16.156 1 98.25 76 TYR B O 1
ATOM 3169 N N . ILE B 1 77 ? -1.022 3.25 16.156 1 98.62 77 ILE B N 1
ATOM 3170 C CA . ILE B 1 77 ? -1.387 4.074 17.297 1 98.62 77 ILE B CA 1
ATOM 3171 C C . ILE B 1 77 ? -0.646 3.582 18.547 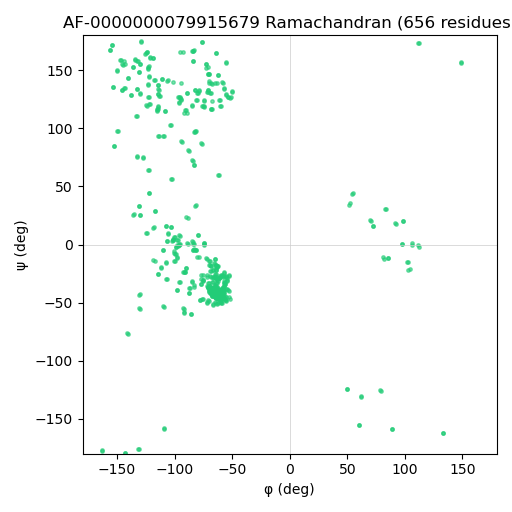1 98.62 77 ILE B C 1
ATOM 3173 O O . ILE B 1 77 ? -0.234 4.383 19.375 1 98.62 77 ILE B O 1
ATOM 3177 N N . PRO B 1 78 ? -0.41 2.217 18.75 1 98.12 78 PRO B N 1
ATOM 3178 C CA . PRO B 1 78 ? 0.34 1.794 19.938 1 98.12 78 PRO B CA 1
ATOM 3179 C C . PRO B 1 78 ? 1.699 2.48 20.047 1 98.12 78 PRO B C 1
ATOM 3181 O O . PRO B 1 78 ? 2.119 2.844 21.156 1 98.12 78 PRO B O 1
ATOM 3184 N N . ARG B 1 79 ? 2.365 2.684 18.984 1 98.19 79 ARG B N 1
ATOM 3185 C CA . ARG B 1 79 ? 3.654 3.365 18.969 1 98.19 79 ARG B CA 1
ATOM 3186 C C . ARG B 1 79 ? 3.498 4.844 19.312 1 98.19 79 ARG B C 1
ATOM 3188 O O . ARG B 1 79 ? 4.305 5.398 20.062 1 98.19 79 ARG B O 1
ATOM 3195 N N . ILE B 1 80 ? 2.486 5.508 18.781 1 98.81 80 ILE B N 1
ATOM 3196 C CA . ILE B 1 80 ? 2.236 6.922 19.047 1 98.81 80 ILE B CA 1
ATOM 3197 C C . ILE B 1 80 ? 1.875 7.113 20.516 1 98.81 80 ILE B C 1
ATOM 3199 O O . ILE B 1 80 ? 2.275 8.102 21.125 1 98.81 80 ILE B O 1
ATOM 3203 N N . ARG B 1 81 ? 1.118 6.148 21.016 1 98.44 81 ARG B N 1
ATOM 3204 C CA . ARG B 1 81 ? 0.757 6.199 22.438 1 98.44 81 ARG B CA 1
ATOM 3205 C C . ARG B 1 81 ? 1.997 6.129 23.312 1 98.44 81 ARG B C 1
ATOM 3207 O O . ARG B 1 81 ? 2.09 6.836 24.328 1 98.44 81 ARG B O 1
ATOM 3214 N N . ARG B 1 82 ? 2.951 5.289 22.969 1 98.5 82 ARG B N 1
ATOM 3215 C CA . ARG B 1 82 ? 4.203 5.184 23.719 1 98.5 82 ARG B CA 1
ATOM 3216 C C . ARG B 1 82 ? 4.93 6.52 23.75 1 98.5 82 ARG B C 1
ATOM 3218 O O . ARG B 1 82 ? 5.5 6.891 24.781 1 98.5 82 ARG B O 1
ATOM 3225 N N . VAL B 1 83 ? 4.887 7.215 22.641 1 98.88 83 VAL B N 1
ATOM 3226 C CA . VAL B 1 83 ? 5.52 8.531 22.562 1 98.88 83 VAL B CA 1
ATOM 3227 C C . VAL B 1 83 ? 4.734 9.531 23.406 1 98.88 83 VAL B C 1
ATOM 3229 O O . VAL B 1 83 ? 5.309 10.227 24.25 1 98.88 83 VAL B O 1
ATOM 3232 N N . ALA B 1 84 ? 3.439 9.57 23.25 1 98.69 84 ALA B N 1
ATOM 3233 C CA . ALA B 1 84 ? 2.562 10.555 23.891 1 98.69 84 ALA B CA 1
ATOM 3234 C C . ALA B 1 84 ? 2.605 10.422 25.406 1 98.69 84 ALA B C 1
ATOM 3236 O O . ALA B 1 84 ? 2.535 11.43 26.125 1 98.69 84 ALA B O 1
ATOM 3237 N N . GLU B 1 85 ? 2.701 9.234 25.906 1 98.06 85 GLU B N 1
ATOM 3238 C CA . GLU B 1 85 ? 2.701 8.969 27.344 1 98.06 85 GLU B CA 1
ATOM 3239 C C . GLU B 1 85 ? 3.922 9.594 28.016 1 98.06 85 GLU B C 1
ATOM 3241 O O . GLU B 1 85 ? 3.891 9.891 29.203 1 98.06 85 GLU B O 1
ATOM 3246 N N . GLN B 1 86 ? 4.906 9.828 27.25 1 9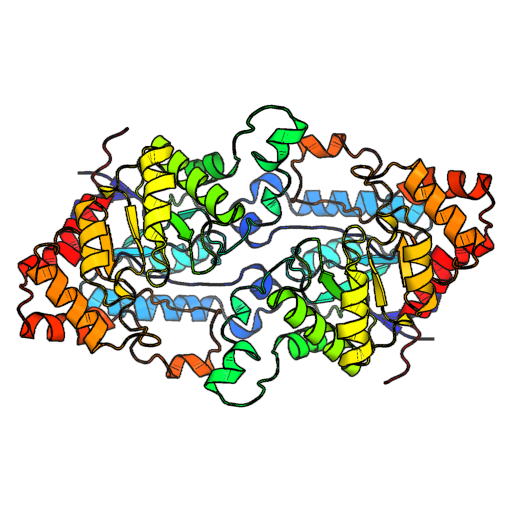8.56 86 GLN B N 1
ATOM 3247 C CA . GLN B 1 86 ? 6.137 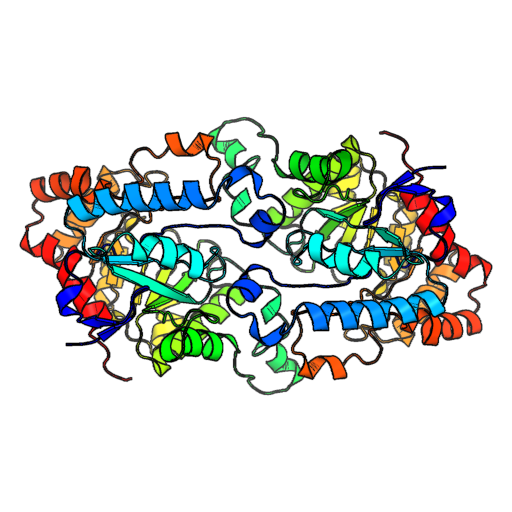10.383 27.797 1 98.56 86 GLN B CA 1
ATOM 3248 C C . GLN B 1 86 ? 6.176 11.898 27.641 1 98.56 86 GLN B C 1
ATOM 3250 O O . GLN B 1 86 ? 7.133 12.555 28.062 1 98.56 86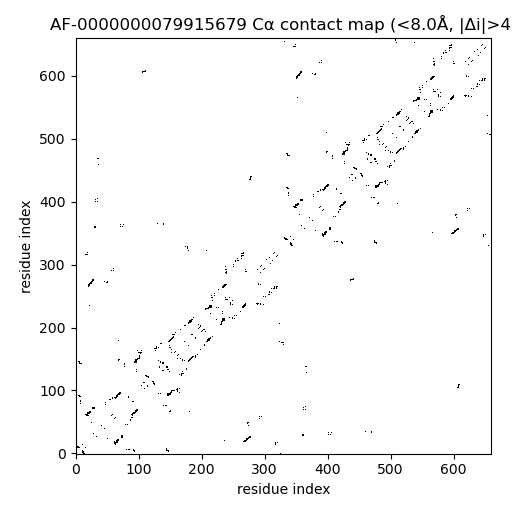 GLN B O 1
ATOM 3255 N N . LEU B 1 87 ? 5.164 12.445 27.062 1 98.44 87 LEU B N 1
ATOM 3256 C CA . LEU B 1 87 ? 5.082 13.883 26.797 1 98.44 87 LEU B CA 1
ATOM 3257 C C . LEU B 1 87 ? 3.775 14.453 27.344 1 98.44 87 LEU B C 1
ATOM 3259 O O . LEU B 1 87 ? 2.904 14.859 26.562 1 98.44 87 LEU B O 1
ATOM 3263 N N . PRO B 1 88 ? 3.656 14.617 28.625 1 96 88 PRO B N 1
ATOM 3264 C CA . PRO B 1 88 ? 2.385 15.039 29.203 1 96 88 PRO B CA 1
ATOM 3265 C C . PRO B 1 88 ? 1.984 16.453 28.797 1 96 88 PRO B C 1
ATOM 3267 O O . PRO B 1 88 ? 0.807 16.812 28.875 1 96 88 PRO B O 1
ATOM 3270 N N . ASP B 1 89 ? 2.895 17.234 28.281 1 96.62 89 ASP B N 1
ATOM 3271 C CA . ASP B 1 89 ? 2.615 18.625 27.969 1 96.62 89 ASP B CA 1
ATOM 3272 C C . ASP B 1 89 ? 2.27 18.797 26.5 1 96.62 89 ASP B C 1
ATOM 3274 O O . ASP B 1 89 ? 2.076 19.922 26.016 1 96.62 89 ASP B O 1
ATOM 3278 N N . LEU B 1 90 ? 2.189 17.719 25.781 1 98.75 90 LEU B N 1
ATOM 3279 C CA . LEU B 1 90 ? 1.921 17.797 24.359 1 98.75 90 LEU B CA 1
ATOM 3280 C C . LEU B 1 90 ? 0.7 16.953 23.984 1 98.75 90 LEU B C 1
ATOM 3282 O O . LEU B 1 90 ? 0.68 15.75 24.219 1 98.75 90 LEU B O 1
ATOM 3286 N N . ASN B 1 91 ? -0.322 17.625 23.422 1 98.75 91 ASN B N 1
ATOM 3287 C CA . ASN B 1 91 ? -1.444 16.906 22.844 1 98.75 91 ASN B CA 1
ATOM 3288 C C . ASN B 1 91 ? -1.127 16.438 21.422 1 98.75 91 ASN B C 1
ATOM 3290 O O . ASN B 1 91 ? -0.565 17.203 20.625 1 98.75 91 ASN B O 1
ATOM 3294 N N . ILE B 1 92 ? -1.416 15.219 21.125 1 98.94 92 ILE B N 1
ATOM 3295 C CA . ILE B 1 92 ? -1.321 14.703 19.766 1 98.94 92 ILE B CA 1
ATOM 3296 C C . ILE B 1 92 ? -2.707 14.305 19.266 1 98.94 92 ILE B C 1
ATOM 3298 O O . ILE B 1 92 ? -3.342 13.406 19.828 1 98.94 92 ILE B O 1
ATOM 3302 N N . VAL B 1 93 ? -3.219 14.961 18.25 1 98.88 93 VAL B N 1
ATOM 3303 C CA . VAL B 1 93 ? -4.492 14.617 17.641 1 98.88 93 VAL B CA 1
ATOM 3304 C C . VAL B 1 93 ? -4.254 13.633 16.484 1 98.88 93 VAL B C 1
ATOM 3306 O O . VAL B 1 93 ? -3.621 13.977 15.484 1 98.88 93 VAL B O 1
ATOM 3309 N N . ALA B 1 94 ? -4.73 12.398 16.656 1 98.88 94 ALA B N 1
ATOM 3310 C CA . ALA B 1 94 ? -4.598 11.391 15.609 1 98.88 94 ALA B CA 1
ATOM 3311 C C . ALA B 1 94 ? -5.719 11.508 14.578 1 98.88 94 ALA B C 1
ATOM 3313 O O . ALA B 1 94 ? -6.781 12.055 14.867 1 98.88 94 ALA B O 1
ATOM 3314 N N . ALA B 1 95 ? -5.461 10.984 13.398 1 98.94 95 ALA B N 1
ATOM 3315 C CA . ALA B 1 95 ? -6.41 11.109 12.297 1 98.94 95 ALA B CA 1
ATOM 3316 C C . ALA B 1 95 ? -6.895 9.742 11.828 1 98.94 95 ALA B C 1
ATOM 3318 O O . ALA B 1 95 ? -6.324 8.711 12.203 1 98.94 95 ALA B O 1
ATOM 3319 N N . THR B 1 96 ? -8 9.719 11.141 1 98.94 96 THR B N 1
ATOM 3320 C CA . THR B 1 96 ? -8.461 8.586 10.336 1 98.94 96 THR B CA 1
ATOM 3321 C C . THR B 1 96 ? -8.703 9.016 8.891 1 98.94 96 THR B C 1
ATOM 3323 O O . THR B 1 96 ? -8.703 10.211 8.586 1 98.94 96 THR B O 1
ATOM 3326 N N . GLY B 1 97 ? -8.828 8.094 8.031 1 98.88 97 GLY B N 1
ATOM 3327 C CA . GLY B 1 97 ? -8.906 8.305 6.594 1 98.88 97 GLY B CA 1
ATOM 3328 C C . GLY B 1 97 ? -7.996 7.379 5.805 1 98.88 97 GLY B C 1
ATOM 3329 O O . GLY B 1 97 ? -7.625 6.309 6.293 1 98.88 97 GLY B O 1
ATOM 3330 N N . LEU B 1 98 ? -7.75 7.754 4.598 1 98.88 98 LEU B N 1
ATOM 3331 C CA . LEU B 1 98 ? -6.91 6.973 3.695 1 98.88 98 LEU B CA 1
ATOM 3332 C C . LEU B 1 98 ? -6.117 7.879 2.766 1 98.88 98 LEU B C 1
ATOM 3334 O O . LEU B 1 98 ? -6.648 8.859 2.24 1 98.88 98 LEU B O 1
ATOM 3338 N N . TYR B 1 99 ? -4.879 7.57 2.684 1 98.69 99 TYR B N 1
ATOM 3339 C CA . TYR B 1 99 ? -3.947 8.352 1.878 1 98.69 99 TYR B CA 1
ATOM 3340 C C . TYR B 1 99 ? -3.531 7.59 0.627 1 98.69 99 TYR B C 1
ATOM 3342 O O . TYR B 1 99 ? -2.904 6.531 0.719 1 98.69 99 TYR B O 1
ATOM 3350 N N . THR B 1 100 ? -3.885 8.062 -0.555 1 97.81 100 THR B N 1
ATOM 3351 C CA . THR B 1 100 ? -3.486 7.508 -1.843 1 97.81 100 THR B CA 1
ATOM 3352 C C . THR B 1 100 ? -3.42 8.602 -2.908 1 97.81 100 THR B C 1
ATOM 3354 O O . THR B 1 100 ? -4.184 9.57 -2.861 1 97.81 100 THR B O 1
ATOM 3357 N N . TYR B 1 101 ? -2.525 8.414 -3.893 1 96.62 101 TYR B N 1
ATOM 3358 C CA . TYR B 1 101 ? -2.445 9.344 -5.02 1 96.62 101 TYR B CA 1
ATOM 3359 C C . TYR B 1 101 ? -3.203 8.797 -6.223 1 96.62 101 TYR B C 1
ATOM 3361 O O . TYR B 1 101 ? -3.414 9.516 -7.207 1 96.62 101 TYR B O 1
ATOM 3369 N N . ASP B 1 102 ? -3.596 7.516 -6.141 1 94.62 102 ASP B N 1
ATOM 3370 C CA . ASP B 1 102 ? -4.125 6.906 -7.355 1 94.62 102 ASP B CA 1
ATOM 3371 C C . ASP B 1 102 ? -5.309 5.992 -7.043 1 94.62 102 ASP B C 1
ATOM 3373 O O . ASP B 1 102 ? -6.465 6.406 -7.145 1 94.62 102 ASP B O 1
ATOM 3377 N N . ASP B 1 103 ? -4.984 4.816 -6.508 1 94.94 103 ASP B N 1
ATOM 3378 C CA . ASP B 1 103 ? -6.047 3.836 -6.289 1 94.94 103 ASP B CA 1
ATOM 3379 C C . ASP B 1 103 ? -6.145 3.453 -4.812 1 94.94 103 ASP B C 1
ATOM 3381 O O . ASP B 1 103 ? -5.211 3.691 -4.043 1 94.94 103 ASP B O 1
ATOM 3385 N N . VAL B 1 104 ? -7.305 2.889 -4.445 1 97.19 104 VAL B N 1
ATOM 3386 C CA . VAL B 1 104 ? -7.5 2.395 -3.086 1 97.19 104 VAL B CA 1
ATOM 3387 C C . VAL B 1 104 ? -6.695 1.114 -2.881 1 97.19 104 VAL B C 1
ATOM 3389 O O . VAL B 1 104 ? -6.379 0.413 -3.844 1 97.19 104 VAL B O 1
ATOM 3392 N N . PRO B 1 105 ? -6.328 0.782 -1.597 1 97.06 105 PRO B N 1
ATOM 3393 C CA . PRO B 1 105 ? -5.695 -0.508 -1.316 1 97.06 105 PRO B CA 1
ATOM 3394 C C . PRO B 1 105 ? -6.527 -1.693 -1.799 1 97.06 105 PRO B C 1
ATOM 3396 O O . PRO B 1 105 ? -7.754 -1.595 -1.886 1 97.06 105 PRO B O 1
ATOM 3399 N N . PHE B 1 106 ? -5.875 -2.811 -2.039 1 96.81 106 PHE B N 1
ATOM 3400 C CA . PHE B 1 106 ? -6.512 -4 -2.592 1 96.81 106 PHE B CA 1
ATOM 3401 C C . PHE B 1 106 ? -7.641 -4.48 -1.688 1 96.81 106 PHE B C 1
ATOM 3403 O O . PHE B 1 106 ? -8.641 -5.02 -2.168 1 96.81 106 PHE B O 1
ATOM 3410 N N . PHE B 1 107 ? -7.621 -4.223 -0.42 1 97.88 107 PHE B N 1
ATOM 3411 C CA . PHE B 1 107 ? -8.664 -4.574 0.54 1 97.88 107 PHE B CA 1
ATOM 3412 C C . PHE B 1 107 ? -10.023 -4.062 0.074 1 97.88 107 PHE B C 1
ATOM 3414 O O . PHE B 1 107 ? -11.047 -4.691 0.34 1 97.88 107 PHE B O 1
ATOM 3421 N N . PHE B 1 108 ? -10.016 -2.977 -0.733 1 97.44 108 PHE B N 1
ATOM 3422 C CA . PHE B 1 108 ? -11.266 -2.303 -1.066 1 97.44 108 PHE B CA 1
ATOM 3423 C C . PHE B 1 108 ? -11.672 -2.596 -2.506 1 97.44 108 PHE B C 1
ATOM 3425 O O . PHE B 1 108 ? -12.68 -2.082 -2.986 1 97.44 108 PHE B O 1
ATOM 3432 N N . HIS B 1 109 ? -10.938 -3.42 -3.236 1 93.56 109 HIS B N 1
ATOM 3433 C CA . HIS B 1 109 ? -11.133 -3.607 -4.668 1 93.56 109 HIS B CA 1
ATOM 3434 C C . HIS B 1 109 ? -12.453 -4.32 -4.953 1 93.56 109 HIS B C 1
ATOM 3436 O O . HIS B 1 109 ? -13.109 -4.047 -5.961 1 93.56 109 HIS B O 1
ATOM 3442 N N . TYR B 1 110 ? -12.836 -5.234 -4.176 1 92.94 110 TYR B N 1
ATOM 3443 C CA . TYR B 1 110 ? -14.07 -5.984 -4.418 1 92.94 110 TYR B CA 1
ATOM 3444 C C . TYR B 1 110 ? -15.016 -5.867 -3.23 1 92.94 110 TYR B C 1
ATOM 3446 O O . TYR B 1 110 ? -15.562 -6.867 -2.764 1 92.94 110 TYR B O 1
ATOM 3454 N N . ARG B 1 111 ? -15.109 -4.605 -2.75 1 94.69 111 ARG B N 1
ATOM 3455 C CA . ARG B 1 111 ? -16.016 -4.238 -1.667 1 94.69 111 ARG B CA 1
ATOM 3456 C C . ARG B 1 111 ? -16.734 -2.928 -1.976 1 94.69 111 ARG B C 1
ATOM 3458 O O . ARG B 1 111 ? -16.203 -2.076 -2.689 1 94.69 111 ARG B O 1
ATOM 3465 N N . GLY B 1 112 ? -17.938 -2.768 -1.4 1 94.69 112 GLY B N 1
ATOM 3466 C CA . GLY B 1 112 ? -18.625 -1.494 -1.486 1 94.69 112 GLY B CA 1
ATOM 3467 C C . GLY B 1 112 ? -18.953 -1.088 -2.91 1 94.69 112 GLY B C 1
ATOM 3468 O O . GLY B 1 112 ? -19.516 -1.877 -3.674 1 94.69 112 GLY B O 1
ATOM 3469 N N . PRO B 1 113 ? -18.609 0.178 -3.252 1 93.56 113 PRO B N 1
ATOM 3470 C CA . PRO B 1 113 ? -18.984 0.734 -4.555 1 93.56 113 PRO B CA 1
ATOM 3471 C C . PRO B 1 113 ? -18.469 -0.109 -5.723 1 93.56 113 PRO B C 1
ATOM 3473 O O . PRO B 1 113 ? -19.031 -0.057 -6.816 1 93.56 113 PRO B O 1
ATOM 3476 N N . ALA B 1 114 ? -17.422 -0.849 -5.5 1 89.12 114 ALA B N 1
ATOM 3477 C CA . ALA B 1 114 ? -16.891 -1.706 -6.559 1 89.12 114 ALA B CA 1
ATOM 3478 C C . ALA B 1 114 ? -17.922 -2.758 -6.977 1 89.12 114 ALA B C 1
ATOM 3480 O O . ALA B 1 114 ? -17.812 -3.348 -8.055 1 89.12 114 ALA B O 1
ATOM 3481 N N . LEU B 1 115 ? -18.906 -3.031 -6.207 1 90.62 115 LEU B N 1
ATOM 3482 C CA . LEU B 1 115 ? -19.891 -4.07 -6.441 1 90.62 115 LEU B CA 1
ATOM 3483 C C . LEU B 1 115 ? -21.172 -3.482 -7.043 1 90.62 115 LEU B C 1
ATOM 3485 O O . LEU B 1 115 ? -22.125 -4.211 -7.336 1 90.62 115 LEU B O 1
ATOM 3489 N N . ASP B 1 116 ? -21.188 -2.162 -7.211 1 91.69 116 ASP B N 1
ATOM 3490 C CA . ASP B 1 116 ? -22.406 -1.486 -7.645 1 91.69 116 ASP B CA 1
ATOM 3491 C C . ASP B 1 116 ? -22.984 -2.137 -8.898 1 91.69 116 ASP B C 1
ATOM 3493 O O . ASP B 1 116 ? -24.188 -2.434 -8.961 1 91.69 116 ASP B O 1
ATOM 3497 N N . ALA B 1 117 ? -22.094 -2.391 -9.906 1 87.5 117 ALA B N 1
ATOM 3498 C CA . ALA B 1 117 ? -22.547 -2.936 -11.18 1 87.5 117 ALA B CA 1
ATOM 3499 C C . ALA B 1 117 ? -23.078 -4.359 -11.016 1 87.5 117 ALA B C 1
ATOM 3501 O O . ALA B 1 117 ? -24.094 -4.723 -11.602 1 87.5 117 ALA B O 1
ATOM 3502 N N . MET B 1 118 ? -22.453 -5.133 -10.234 1 83.31 118 MET B N 1
ATOM 3503 C CA . MET B 1 118 ? -22.828 -6.531 -10.016 1 83.31 118 MET B CA 1
ATOM 3504 C C . MET B 1 118 ? -24.156 -6.633 -9.258 1 83.31 118 MET B C 1
ATOM 3506 O O . MET B 1 118 ? -24.984 -7.48 -9.57 1 83.31 118 MET B O 1
ATOM 3510 N N . VAL B 1 119 ? -24.328 -5.684 -8.297 1 86.62 119 VAL B N 1
ATOM 3511 C CA . VAL B 1 119 ? -25.5 -5.734 -7.418 1 86.62 119 VAL B CA 1
ATOM 3512 C C . VAL B 1 119 ? -26.641 -4.941 -8.039 1 86.62 119 VAL B C 1
ATOM 3514 O O . VAL B 1 119 ? -27.812 -5.152 -7.688 1 86.62 119 VAL B O 1
ATOM 3517 N N . GLY B 1 120 ? -26.438 -4.047 -8.953 1 89.69 120 GLY B N 1
ATOM 3518 C CA . GLY B 1 120 ? -27.438 -3.199 -9.578 1 89.69 120 GLY B CA 1
ATOM 3519 C C . GLY B 1 120 ? -27.953 -2.111 -8.656 1 89.69 120 GLY B C 1
ATOM 3520 O O . GLY B 1 120 ? -29.078 -1.651 -8.805 1 89.69 120 GLY B O 1
ATOM 3521 N N . ALA B 1 121 ? -27.234 -1.87 -7.582 1 92.56 121 ALA B N 1
ATOM 3522 C CA . ALA B 1 121 ? -27.594 -0.856 -6.59 1 92.56 121 ALA B CA 1
ATOM 3523 C C . ALA B 1 121 ? -26.328 -0.241 -5.969 1 92.56 121 ALA B C 1
ATOM 3525 O O . ALA B 1 121 ? -25.219 -0.739 -6.172 1 92.56 121 ALA B O 1
ATOM 3526 N N . GLU B 1 122 ? -26.5 0.932 -5.41 1 92.69 122 GLU B N 1
ATOM 3527 C CA . GLU B 1 122 ? -25.406 1.547 -4.672 1 92.69 122 GLU B CA 1
ATOM 3528 C C . GLU B 1 122 ? -25.109 0.778 -3.389 1 92.69 122 GLU B C 1
ATOM 3530 O O . GLU B 1 122 ? -25.969 0.651 -2.518 1 92.69 122 GLU B O 1
ATOM 3535 N N . VAL B 1 123 ? -23.906 0.24 -3.359 1 93.31 123 VAL B N 1
ATOM 3536 C CA . VAL B 1 123 ? -23.453 -0.459 -2.158 1 93.31 123 VAL B CA 1
ATOM 3537 C C . VAL B 1 123 ? -22.641 0.488 -1.284 1 93.31 123 VAL B C 1
ATOM 3539 O O . VAL B 1 123 ? -21.688 1.113 -1.756 1 93.31 123 VAL B O 1
ATOM 3542 N N . PRO B 1 124 ? -22.969 0.645 -0.047 1 95.31 124 PRO B N 1
ATOM 3543 C CA . PRO B 1 124 ? -22.25 1.564 0.832 1 95.31 124 PRO B CA 1
ATOM 3544 C C . PRO B 1 124 ? -20.766 1.239 0.927 1 95.31 124 PRO B C 1
ATOM 3546 O O . PRO B 1 124 ? -20.375 0.065 0.96 1 95.31 124 PRO B O 1
ATOM 3549 N N . ASP B 1 125 ? -19.984 2.232 0.924 1 97.38 125 ASP B N 1
ATOM 3550 C CA . ASP B 1 125 ? -18.547 2.053 1.051 1 97.38 125 ASP B CA 1
ATOM 3551 C C . ASP B 1 125 ? -18.156 1.696 2.484 1 97.38 125 ASP B C 1
ATOM 3553 O O . ASP B 1 125 ? -18.438 2.457 3.414 1 97.38 125 ASP B O 1
ATOM 3557 N N . PRO B 1 126 ? -17.469 0.607 2.701 1 97.38 126 PRO B N 1
ATOM 3558 C CA . PRO B 1 126 ? -17.094 0.222 4.066 1 97.38 126 PRO B CA 1
ATOM 3559 C C . PRO B 1 126 ? -16.156 1.225 4.723 1 97.38 126 PRO B C 1
ATOM 3561 O O . PRO B 1 126 ? -16.047 1.271 5.953 1 97.38 126 PRO B O 1
ATOM 3564 N N . MET B 1 127 ? -15.461 2.057 3.957 1 98.56 127 MET B N 1
ATOM 3565 C CA . MET B 1 127 ? -14.539 3.043 4.512 1 98.56 127 MET B CA 1
ATOM 3566 C C . MET B 1 127 ? -15.258 3.986 5.469 1 98.56 127 MET B C 1
ATOM 3568 O O . MET B 1 127 ? -14.688 4.41 6.477 1 98.56 127 MET B O 1
ATOM 3572 N N . VAL B 1 128 ? -16.484 4.359 5.121 1 98.69 128 VAL B N 1
ATOM 3573 C CA . VAL B 1 128 ? -17.234 5.312 5.938 1 98.69 128 VAL B CA 1
ATOM 3574 C C . VAL B 1 128 ? -17.391 4.766 7.352 1 98.69 128 VAL B C 1
ATOM 3576 O O . VAL B 1 128 ? -17.047 5.434 8.328 1 98.69 128 VAL B O 1
ATOM 3579 N N . ASP B 1 129 ? -17.859 3.516 7.434 1 98.44 129 ASP B N 1
ATOM 3580 C CA . ASP B 1 129 ? -18.062 2.895 8.742 1 98.44 129 ASP B CA 1
ATOM 3581 C C . ASP B 1 129 ? -16.719 2.705 9.461 1 98.44 129 ASP B C 1
ATOM 3583 O O . ASP B 1 129 ? -16.656 2.822 10.688 1 98.44 129 ASP B O 1
ATOM 3587 N N . MET B 1 130 ? -15.75 2.383 8.742 1 98.62 130 MET B N 1
ATOM 3588 C CA . MET B 1 130 ? -14.422 2.215 9.32 1 98.62 130 MET B CA 1
ATOM 3589 C C . MET B 1 130 ? -13.922 3.518 9.938 1 98.62 130 MET B C 1
ATOM 3591 O O . MET B 1 130 ? -13.453 3.527 11.078 1 98.62 130 MET B O 1
ATOM 3595 N N . PHE B 1 131 ? -14.062 4.613 9.211 1 98.88 131 PHE B N 1
ATOM 3596 C CA . PHE B 1 131 ? -13.625 5.914 9.711 1 98.88 131 PHE B CA 1
ATOM 3597 C C . PHE B 1 131 ? -14.477 6.355 10.898 1 98.88 131 PHE B C 1
ATOM 3599 O O . PHE B 1 131 ? -13.945 6.863 11.883 1 98.88 131 PHE B O 1
ATOM 3606 N N . VAL B 1 132 ? -15.742 6.156 10.797 1 98.69 132 VAL B N 1
ATOM 3607 C CA . VAL B 1 132 ? -16.641 6.539 11.875 1 98.69 132 VAL B CA 1
ATOM 3608 C C . VAL B 1 132 ? -16.297 5.758 13.141 1 98.69 132 VAL B C 1
ATOM 3610 O O . VAL B 1 132 ? -16.281 6.32 14.242 1 98.69 132 VAL B O 1
ATOM 3613 N N . LYS B 1 133 ? -16.016 4.461 12.984 1 98.62 133 LYS B N 1
ATOM 3614 C CA . LYS B 1 133 ? -15.617 3.65 14.133 1 98.62 133 LYS B CA 1
ATOM 3615 C C . LYS B 1 133 ? -14.352 4.199 14.789 1 98.62 133 LYS B C 1
ATOM 3617 O O . LYS B 1 133 ? -14.258 4.262 16.016 1 98.62 133 LYS B O 1
ATOM 3622 N N . ASP B 1 134 ? -13.375 4.598 13.977 1 98.88 134 ASP B N 1
ATOM 3623 C CA . ASP B 1 134 ? -12.141 5.188 14.492 1 98.88 134 ASP B CA 1
ATOM 3624 C C . ASP B 1 134 ? -12.438 6.41 15.359 1 98.88 134 ASP B C 1
ATOM 3626 O O . ASP B 1 134 ? -11.719 6.688 16.312 1 98.88 134 ASP B O 1
ATOM 3630 N N . ILE B 1 135 ? -13.477 7.156 15.016 1 98.31 135 ILE B N 1
ATOM 3631 C CA . ILE B 1 135 ? -13.789 8.438 15.641 1 98.31 135 ILE B CA 1
ATOM 3632 C C . ILE B 1 135 ? -14.648 8.211 16.875 1 98.31 135 ILE B C 1
ATOM 3634 O O . ILE B 1 135 ? -14.406 8.812 17.922 1 98.31 135 ILE B O 1
ATOM 3638 N N . GLU B 1 136 ? -15.602 7.34 16.812 1 97.94 136 GLU B N 1
ATOM 3639 C CA . GLU B 1 136 ? -16.625 7.23 17.859 1 97.94 136 GLU B CA 1
ATOM 3640 C C . GLU B 1 136 ? -16.266 6.148 18.875 1 97.94 136 GLU B C 1
ATOM 3642 O O . GLU B 1 136 ? -16.656 6.227 20.031 1 97.94 136 GLU B O 1
ATOM 3647 N N . VAL B 1 137 ? -15.586 5.09 18.422 1 98.06 137 VAL B N 1
ATOM 3648 C CA . VAL B 1 137 ? -15.289 3.953 19.281 1 98.06 137 VAL B CA 1
ATOM 3649 C C . VAL B 1 137 ? -13.797 3.92 19.594 1 98.06 137 VAL B C 1
ATOM 3651 O O . VAL B 1 137 ? -13.398 3.881 20.766 1 98.06 137 VAL B O 1
ATOM 3654 N N . GLY B 1 138 ? -12.945 3.943 18.531 1 98.38 138 GLY B N 1
ATOM 3655 C CA . GLY B 1 138 ? -11.5 3.885 18.703 1 98.38 138 GLY B CA 1
ATOM 3656 C C . GLY B 1 138 ? -10.789 3.195 17.547 1 98.38 138 GLY B C 1
ATOM 3657 O O . GLY B 1 138 ? -11.383 2.363 16.859 1 98.38 138 GLY B O 1
ATOM 3658 N N . ILE B 1 139 ? -9.57 3.504 17.391 1 98.38 139 ILE B N 1
ATOM 3659 C CA . ILE B 1 139 ? -8.742 2.926 16.344 1 98.38 139 ILE B CA 1
ATOM 3660 C C . ILE B 1 139 ? -8.25 1.548 16.781 1 98.38 139 ILE B C 1
ATOM 3662 O O . ILE B 1 139 ? -7.582 1.418 17.812 1 98.38 139 ILE B O 1
ATOM 3666 N N . ALA B 1 140 ? -8.555 0.58 15.938 1 95.75 140 ALA B N 1
ATOM 3667 C CA . ALA B 1 140 ? -8.219 -0.803 16.266 1 95.75 140 ALA B CA 1
ATOM 3668 C C . ALA B 1 140 ? -8.688 -1.159 17.672 1 95.75 140 ALA B C 1
ATOM 3670 O O . ALA B 1 140 ? -9.859 -0.975 18.016 1 95.75 140 ALA B O 1
ATOM 3671 N N . ASP B 1 141 ? -7.762 -1.627 18.547 1 94.69 141 ASP B N 1
ATOM 3672 C CA . ASP B 1 141 ? -8.148 -1.998 19.906 1 94.69 141 ASP B CA 1
ATOM 3673 C C . ASP B 1 141 ? -7.449 -1.116 20.938 1 94.69 141 ASP B C 1
ATOM 3675 O O . ASP B 1 141 ? -7.289 -1.512 22.094 1 94.69 141 ASP B O 1
ATOM 3679 N N . THR B 1 142 ? -7.137 0.115 20.531 1 97.19 142 THR B N 1
ATOM 3680 C CA . THR B 1 142 ? -6.312 0.951 21.391 1 97.19 142 THR B CA 1
ATOM 3681 C C . THR B 1 142 ? -7.188 1.812 22.297 1 97.19 142 THR B C 1
ATOM 3683 O O . THR B 1 142 ? -6.719 2.336 23.312 1 97.19 142 THR B O 1
ATOM 3686 N N . GLY B 1 143 ? -8.453 2.064 21.859 1 97.06 143 GLY B N 1
ATOM 3687 C CA . GLY B 1 143 ? -9.32 3 22.562 1 97.06 143 GLY B CA 1
ATOM 3688 C C . GLY B 1 143 ? -9.047 4.449 22.203 1 97.06 143 GLY B C 1
ATOM 3689 O O . GLY B 1 143 ? -9.82 5.34 22.547 1 97.06 143 GLY B O 1
ATOM 3690 N N . VAL B 1 144 ? -7.992 4.73 21.562 1 98.62 144 VAL B N 1
ATOM 3691 C CA . VAL B 1 144 ? -7.699 6.078 21.078 1 98.62 144 VAL B CA 1
ATOM 3692 C C . VAL B 1 144 ? -8.641 6.43 19.922 1 98.62 144 VAL B C 1
ATOM 3694 O O . VAL B 1 144 ? -8.805 5.645 18.984 1 98.62 144 VAL B O 1
ATOM 3697 N N . ARG B 1 145 ? -9.25 7.605 20.016 1 98.5 145 ARG B N 1
ATOM 3698 C CA . ARG B 1 145 ? -10.203 8.031 19 1 98.5 145 ARG B CA 1
ATOM 3699 C C . ARG B 1 145 ? -9.602 9.117 18.109 1 98.5 145 ARG B C 1
ATOM 3701 O O . ARG B 1 145 ? -8.867 9.984 18.594 1 98.5 145 ARG B O 1
ATOM 3708 N N . ALA B 1 146 ? -9.875 9.055 16.812 1 98.81 146 ALA B N 1
ATOM 3709 C CA . ALA B 1 146 ? -9.375 10.047 15.859 1 98.81 146 ALA B CA 1
ATOM 3710 C C . ALA B 1 146 ? -10.07 11.391 16.062 1 98.81 146 ALA B C 1
ATOM 3712 O O . ALA B 1 146 ? -11.266 11.445 16.344 1 98.81 146 ALA B O 1
ATOM 3713 N N . GLY B 1 147 ? -9.312 12.453 15.82 1 98.38 147 GLY B N 1
ATOM 3714 C CA . GLY B 1 147 ? -9.859 13.789 15.984 1 98.38 147 GLY B CA 1
ATOM 3715 C C . GLY B 1 147 ? -10.062 14.523 14.672 1 98.38 147 GLY B C 1
ATOM 3716 O O . GLY B 1 147 ? -10.602 15.625 14.648 1 98.38 147 GLY B O 1
ATOM 3717 N N . LEU B 1 148 ? -9.641 13.938 13.578 1 98.44 148 LEU B N 1
ATOM 3718 C CA . LEU B 1 148 ? -9.844 14.547 12.266 1 98.44 148 LEU B CA 1
ATOM 3719 C C . LEU B 1 148 ? -9.828 13.484 11.172 1 98.44 148 LEU B C 1
ATOM 3721 O O . LEU B 1 148 ? -9.438 12.336 11.414 1 98.44 148 LEU B O 1
ATOM 3725 N N . LEU B 1 149 ? -10.258 13.891 9.961 1 98.88 149 LEU B N 1
ATOM 3726 C CA . LEU B 1 149 ? -10.258 13.055 8.766 1 98.88 149 LEU B CA 1
ATOM 3727 C C . LEU B 1 149 ? -9.227 13.555 7.758 1 98.88 149 LEU B C 1
ATOM 3729 O O . LEU B 1 149 ? -9.031 14.758 7.602 1 98.88 149 LEU B O 1
ATOM 3733 N N . LYS B 1 150 ? -8.562 12.594 7.062 1 98.94 150 LYS B N 1
ATOM 3734 C CA . LYS B 1 150 ? -7.508 12.914 6.102 1 98.94 150 LYS B CA 1
ATOM 3735 C C . LYS B 1 150 ? -7.707 12.156 4.793 1 98.94 150 LYS B C 1
ATOM 3737 O O . LYS B 1 150 ? -8.039 10.969 4.801 1 98.94 150 LYS B O 1
ATOM 3742 N N . CYS B 1 151 ? -7.59 12.812 3.666 1 98.88 151 CYS B N 1
ATOM 3743 C CA . CYS B 1 151 ? -7.418 12.203 2.35 1 98.88 151 CYS B CA 1
ATOM 3744 C C . CYS B 1 151 ? -6.477 13.031 1.486 1 98.88 151 CYS B C 1
ATOM 3746 O O . CYS B 1 151 ? -5.887 14.008 1.961 1 98.88 151 CYS B O 1
ATOM 3748 N N . ALA B 1 152 ? -6.238 12.609 0.278 1 98.81 152 ALA B N 1
ATOM 3749 C CA . ALA B 1 152 ? -5.246 13.281 -0.551 1 98.81 152 ALA B CA 1
ATOM 3750 C C . ALA B 1 152 ? -5.719 13.383 -1.999 1 98.81 152 ALA B C 1
ATOM 3752 O O . ALA B 1 152 ? -6.406 12.492 -2.498 1 98.81 152 ALA B O 1
ATOM 3753 N N . ILE B 1 153 ? -5.426 14.438 -2.643 1 98.69 153 ILE B N 1
ATOM 3754 C CA . ILE B 1 153 ? -5.445 14.609 -4.09 1 98.69 153 ILE B CA 1
ATOM 3755 C C . ILE B 1 153 ? -4.156 15.281 -4.547 1 98.69 153 ILE B C 1
ATOM 3757 O O . ILE B 1 153 ? -3.895 16.438 -4.207 1 98.69 153 ILE B O 1
ATOM 3761 N N . ASP B 1 154 ? -3.352 14.539 -5.215 1 97.5 154 ASP B N 1
ATOM 3762 C CA . ASP B 1 154 ? -2.045 15.031 -5.648 1 97.5 154 ASP B CA 1
ATOM 3763 C C . ASP B 1 154 ? -2.016 15.242 -7.16 1 97.5 154 ASP B C 1
ATOM 3765 O O . ASP B 1 154 ? -3.053 15.5 -7.777 1 97.5 154 ASP B O 1
ATOM 3769 N N . GLU B 1 155 ? -0.89 15.25 -7.73 1 95.06 155 GLU B N 1
ATOM 3770 C CA . GLU B 1 155 ? -0.621 15.656 -9.109 1 95.06 155 GLU B CA 1
ATOM 3771 C C . GLU B 1 155 ? -1.445 14.828 -10.094 1 95.06 155 GLU B C 1
ATOM 3773 O O . GLU B 1 155 ? -1.949 15.359 -11.086 1 95.06 155 GLU B O 1
ATOM 3778 N N . PRO B 1 156 ? -1.7 13.516 -9.852 1 94.31 156 PRO B N 1
ATOM 3779 C CA . PRO B 1 156 ? -2.479 12.727 -10.812 1 94.31 156 PRO B CA 1
ATOM 3780 C C . PRO B 1 156 ? -3.941 13.164 -10.883 1 94.31 156 PRO B C 1
ATOM 3782 O O . PRO B 1 156 ? -4.645 12.82 -11.836 1 94.31 156 PRO B O 1
ATOM 3785 N N . GLY B 1 157 ? -4.352 13.867 -9.859 1 96.69 157 GLY B N 1
ATOM 3786 C CA . GLY B 1 157 ? -5.688 14.438 -9.906 1 96.69 157 GLY B CA 1
ATOM 3787 C C . GLY B 1 157 ? -6.754 13.5 -9.367 1 96.69 157 GLY B C 1
ATOM 3788 O O . GLY B 1 157 ? -6.473 12.656 -8.516 1 96.69 157 GLY B O 1
ATOM 3789 N N . LEU B 1 158 ? -7.957 13.773 -9.781 1 98 158 LEU B N 1
ATOM 3790 C CA . LEU B 1 158 ? -9.117 13.094 -9.211 1 98 158 LEU B CA 1
ATOM 3791 C C . LEU B 1 158 ? -9.328 11.742 -9.891 1 98 158 LEU B C 1
ATOM 3793 O O . LEU B 1 158 ? -10.328 11.539 -10.586 1 98 158 LEU B O 1
ATOM 3797 N N . THR B 1 159 ? -8.422 10.758 -9.68 1 96.5 159 THR B N 1
ATOM 3798 C CA . THR B 1 159 ? -8.633 9.391 -10.133 1 96.5 159 THR B CA 1
ATOM 3799 C C . THR B 1 159 ? -9.828 8.758 -9.438 1 96.5 159 THR B C 1
ATOM 3801 O O . THR B 1 159 ? -10.289 9.258 -8.406 1 96.5 159 THR B O 1
ATOM 3804 N N . PRO B 1 160 ? -10.352 7.641 -9.945 1 96.12 160 PRO B N 1
ATOM 3805 C CA . PRO B 1 160 ? -11.5 7 -9.297 1 96.12 160 PRO B CA 1
ATOM 3806 C C . PRO B 1 160 ? -11.219 6.609 -7.848 1 96.12 160 PRO B C 1
ATOM 3808 O O . PRO B 1 160 ? -12.086 6.766 -6.984 1 96.12 160 PRO B O 1
ATOM 3811 N N . GLY B 1 161 ? -10 6.102 -7.613 1 97.25 161 GLY B N 1
ATOM 3812 C CA . GLY B 1 161 ? -9.641 5.754 -6.246 1 97.25 161 GLY B CA 1
ATOM 3813 C C . GLY B 1 161 ? -9.594 6.953 -5.32 1 97.25 161 GLY B C 1
ATOM 3814 O O . GLY B 1 161 ? -10.094 6.898 -4.195 1 97.25 161 GLY B O 1
ATOM 3815 N N . VAL B 1 162 ? -9.047 8.047 -5.789 1 98.44 162 VAL B N 1
ATOM 3816 C CA . VAL B 1 162 ? -8.953 9.273 -5.016 1 98.44 162 VAL B CA 1
ATOM 3817 C C . VAL B 1 162 ? -10.352 9.812 -4.723 1 98.44 162 VAL B C 1
ATOM 3819 O O . VAL B 1 162 ? -10.656 10.195 -3.59 1 98.44 162 VAL B O 1
ATOM 3822 N N . GLU B 1 163 ? -11.164 9.82 -5.738 1 98.5 163 GLU B N 1
ATOM 3823 C CA . GLU B 1 163 ? -12.531 10.305 -5.555 1 98.5 163 GLU B CA 1
ATOM 3824 C C . GLU B 1 163 ? -13.289 9.453 -4.543 1 98.5 163 GLU B C 1
ATOM 3826 O O . GLU B 1 163 ? -14.023 9.977 -3.707 1 98.5 163 GLU B O 1
ATOM 3831 N N . ARG B 1 164 ? -13.133 8.141 -4.668 1 98.31 164 ARG B N 1
ATOM 3832 C CA . ARG B 1 164 ? -13.789 7.227 -3.744 1 98.31 164 ARG B CA 1
ATOM 3833 C C . ARG B 1 164 ? -13.422 7.547 -2.299 1 98.31 164 ARG B C 1
ATOM 3835 O O . ARG B 1 164 ? -14.297 7.609 -1.43 1 98.31 164 ARG B O 1
ATOM 3842 N N . VAL B 1 165 ? -12.18 7.785 -2.031 1 98.88 165 VAL B N 1
ATOM 3843 C CA . VAL B 1 165 ? -11.711 8.086 -0.683 1 98.88 165 VAL B CA 1
ATOM 3844 C C . VAL B 1 165 ? -12.266 9.438 -0.238 1 98.88 165 VAL B C 1
ATOM 3846 O O . VAL B 1 165 ? -12.727 9.586 0.895 1 98.88 165 VAL B O 1
ATOM 3849 N N . MET B 1 166 ? -12.219 10.422 -1.14 1 98.81 166 MET B N 1
ATOM 3850 C CA . MET B 1 166 ? -12.695 11.766 -0.821 1 98.81 166 MET B CA 1
ATOM 3851 C C . MET B 1 166 ? -14.164 11.742 -0.408 1 98.81 166 MET B C 1
ATOM 3853 O O . MET B 1 166 ? -14.547 12.391 0.563 1 98.81 166 MET B O 1
ATOM 3857 N N . ARG B 1 167 ? -14.945 11 -1.093 1 98.69 167 ARG B N 1
ATOM 3858 C CA . ARG B 1 167 ? -16.375 10.898 -0.785 1 98.69 167 ARG B CA 1
ATOM 3859 C C . ARG B 1 167 ? -16.594 10.18 0.544 1 98.69 167 ARG B C 1
ATOM 3861 O O . ARG B 1 167 ? -17.453 10.57 1.326 1 98.69 167 ARG B O 1
ATOM 3868 N N . ALA B 1 168 ? -15.82 9.117 0.788 1 98.88 168 ALA B N 1
ATOM 3869 C CA . ALA B 1 168 ? -15.93 8.406 2.059 1 98.88 168 ALA B CA 1
ATOM 3870 C C . ALA B 1 168 ? -15.586 9.32 3.23 1 98.88 168 ALA B C 1
ATOM 3872 O O . ALA B 1 168 ? -16.25 9.297 4.266 1 98.88 168 ALA B O 1
ATOM 3873 N N . VAL B 1 169 ? -14.578 10.117 3.076 1 98.88 169 VAL B N 1
ATOM 3874 C CA . VAL B 1 169 ? -14.148 11.062 4.098 1 98.88 169 VAL B CA 1
ATOM 3875 C C . VAL B 1 169 ? -15.242 12.102 4.34 1 98.88 169 VAL B C 1
ATOM 3877 O O . VAL B 1 169 ? -15.578 12.398 5.488 1 98.88 169 VAL B O 1
ATOM 3880 N N . ALA B 1 170 ? -15.797 12.609 3.242 1 98.75 170 ALA B N 1
ATOM 3881 C CA . ALA B 1 170 ? -16.875 13.586 3.352 1 98.75 170 ALA B CA 1
ATOM 3882 C C . ALA B 1 170 ? -18.062 13.008 4.098 1 98.75 170 ALA B C 1
ATOM 3884 O O . ALA B 1 170 ? -18.625 13.656 4.98 1 98.75 170 ALA B O 1
ATOM 3885 N N . LYS B 1 171 ? -18.438 11.82 3.781 1 98.31 171 LYS B N 1
ATOM 3886 C CA . LYS B 1 171 ? -19.578 11.164 4.414 1 98.31 171 LYS B CA 1
ATOM 3887 C C . LYS B 1 171 ? -19.312 10.914 5.895 1 98.31 171 LYS B C 1
ATOM 3889 O O . LYS B 1 171 ? -20.219 11.07 6.727 1 98.31 171 LYS B O 1
ATOM 3894 N N . ALA B 1 172 ? -18.109 10.477 6.215 1 98.5 172 ALA B N 1
ATOM 3895 C CA . ALA B 1 172 ? -17.75 10.273 7.617 1 98.5 172 ALA B CA 1
ATOM 3896 C C . ALA B 1 172 ? -17.828 11.586 8.391 1 98.5 172 ALA B C 1
ATOM 3898 O O . ALA B 1 172 ? -18.281 11.617 9.539 1 98.5 172 ALA B O 1
ATOM 3899 N N . HIS B 1 173 ? -17.406 12.656 7.777 1 98.38 173 HIS B N 1
ATOM 3900 C CA . HIS B 1 173 ? -17.5 13.984 8.375 1 98.38 173 HIS B CA 1
ATOM 3901 C C . HIS B 1 173 ? -18.969 14.344 8.656 1 98.38 173 HIS B C 1
ATOM 3903 O O . HIS B 1 173 ? -19.281 14.82 9.75 1 98.38 173 HIS B O 1
ATOM 3909 N N . ARG B 1 174 ? -19.766 14.125 7.715 1 97.06 174 ARG B N 1
ATOM 3910 C CA . ARG B 1 174 ? -21.172 14.492 7.867 1 97.06 174 ARG B CA 1
ATOM 3911 C C . ARG B 1 174 ? -21.812 13.727 9.016 1 97.06 174 ARG B C 1
ATOM 3913 O O . ARG B 1 174 ? -22.703 14.242 9.703 1 97.06 174 ARG B O 1
ATOM 3920 N N . ARG B 1 175 ? -21.328 12.586 9.266 1 96.31 175 ARG B N 1
ATOM 3921 C CA . ARG B 1 175 ? -21.891 11.734 10.312 1 96.31 175 ARG B CA 1
ATOM 3922 C C . ARG B 1 175 ? -21.312 12.094 11.68 1 96.31 175 ARG B C 1
ATOM 3924 O O . ARG B 1 175 ? -21.984 11.953 12.695 1 96.31 175 ARG B O 1
ATOM 3931 N N . THR B 1 176 ? -20.094 12.523 11.703 1 96.5 176 THR B N 1
ATOM 3932 C CA . THR B 1 176 ? -19.406 12.586 12.992 1 96.5 176 THR B CA 1
ATOM 3933 C C . THR B 1 176 ? -19.109 14.039 13.375 1 96.5 176 THR B C 1
ATOM 3935 O O . THR B 1 176 ? -18.859 14.336 14.539 1 96.5 176 THR B O 1
ATOM 3938 N N . GLY B 1 177 ? -19 14.945 12.32 1 95.56 177 GLY B N 1
ATOM 3939 C CA . GLY B 1 177 ? -18.688 16.344 12.57 1 95.56 177 GLY B CA 1
ATOM 3940 C C . GLY B 1 177 ? -17.203 16.625 12.68 1 95.56 177 GLY B C 1
ATOM 3941 O O . GLY B 1 177 ? -16.797 17.781 12.719 1 95.56 177 GLY B O 1
ATOM 3942 N N . VAL B 1 178 ? -16.422 15.586 12.773 1 96.25 178 VAL B N 1
ATOM 3943 C CA . VAL B 1 178 ? -14.984 15.797 12.883 1 96.25 178 VAL B CA 1
ATOM 3944 C C . VAL B 1 178 ? -14.461 16.438 11.602 1 96.25 178 VAL B C 1
ATOM 3946 O O . VAL B 1 178 ? -14.883 16.078 10.5 1 96.25 178 VAL B O 1
ATOM 3949 N N . PRO B 1 179 ? -13.547 17.422 11.695 1 98 179 PRO B N 1
ATOM 3950 C CA . PRO B 1 179 ? -13.141 18.188 10.523 1 98 179 PRO B CA 1
ATOM 3951 C C . PRO B 1 179 ? -12.188 17.422 9.609 1 98 179 PRO B C 1
ATOM 3953 O O . PRO B 1 179 ? -11.805 16.297 9.922 1 98 179 PRO B O 1
ATOM 3956 N N . ILE B 1 180 ? -11.859 18.047 8.422 1 98.75 180 ILE B N 1
ATOM 3957 C CA . ILE B 1 180 ? -11.156 17.359 7.359 1 98.75 180 ILE B CA 1
ATOM 3958 C C . ILE B 1 180 ? -9.875 18.109 7.008 1 98.75 180 ILE B C 1
ATOM 3960 O O . ILE B 1 180 ? -9.867 19.344 6.961 1 98.75 180 ILE B O 1
ATOM 3964 N N . THR B 1 181 ? -8.797 17.391 6.809 1 98.88 181 THR B N 1
ATOM 3965 C CA . THR B 1 181 ? -7.617 17.891 6.117 1 98.88 181 THR B CA 1
ATOM 3966 C C . THR B 1 181 ? -7.398 17.141 4.809 1 98.88 181 THR B C 1
ATOM 3968 O O . THR B 1 181 ? -7.426 15.914 4.781 1 98.88 181 THR B O 1
ATOM 3971 N N . VAL B 1 182 ? -7.215 17.891 3.719 1 98.94 182 VAL B N 1
ATOM 3972 C CA . VAL B 1 182 ? -6.953 17.281 2.416 1 98.94 182 VAL B CA 1
ATOM 3973 C C . VAL B 1 182 ? -5.543 17.656 1.952 1 98.94 182 VAL B C 1
ATOM 3975 O O . VAL B 1 182 ? -5.207 18.828 1.843 1 98.94 182 VAL B O 1
ATOM 3978 N N . HIS B 1 183 ? -4.703 16.672 1.765 1 98.88 183 HIS B N 1
ATOM 3979 C CA . HIS B 1 183 ? -3.479 16.906 1.01 1 98.88 183 HIS B CA 1
ATOM 3980 C C . HIS B 1 183 ? -3.787 17.344 -0.419 1 98.88 183 HIS B C 1
ATOM 3982 O O . HIS B 1 183 ? -4.492 16.641 -1.147 1 98.88 183 HIS B O 1
ATOM 3988 N N . THR B 1 184 ? -3.248 18.484 -0.81 1 98.31 184 THR B N 1
ATOM 3989 C CA . THR B 1 184 ? -3.51 18.969 -2.16 1 98.31 184 THR B CA 1
ATOM 3990 C C . THR B 1 184 ? -2.203 19.234 -2.9 1 98.31 184 THR B C 1
ATOM 3992 O O . THR B 1 184 ? -1.133 19.266 -2.289 1 98.31 184 THR B O 1
ATOM 3995 N N . HIS B 1 185 ? -2.35 19.359 -4.199 1 97.25 185 HIS B N 1
ATOM 3996 C CA . HIS B 1 185 ? -1.287 19.781 -5.102 1 97.25 185 HIS B CA 1
ATOM 3997 C C . HIS B 1 185 ? -1.606 21.141 -5.73 1 97.25 185 HIS B C 1
ATOM 3999 O O . HIS B 1 185 ? -2.166 21.203 -6.824 1 97.25 185 HIS B O 1
ATOM 4005 N N . PRO B 1 186 ? -1.133 22.188 -5.133 1 94.81 186 PRO B N 1
ATOM 4006 C CA . PRO B 1 186 ? -1.503 23.516 -5.617 1 94.81 186 PRO B CA 1
ATOM 4007 C C . PRO B 1 186 ? -1.052 23.766 -7.055 1 94.81 186 PRO B C 1
ATOM 4009 O O . PRO B 1 186 ? -1.711 24.516 -7.793 1 94.81 186 PRO B O 1
ATOM 4012 N N . GLY B 1 187 ? 0.013 23.094 -7.469 1 92.69 187 GLY B N 1
ATOM 4013 C CA . GLY B 1 187 ? 0.515 23.266 -8.82 1 92.69 187 GLY B CA 1
ATOM 4014 C C . GLY B 1 187 ? -0.491 22.859 -9.883 1 92.69 187 GLY B C 1
ATOM 4015 O O . GLY B 1 187 ? -0.503 23.438 -10.977 1 92.69 187 GLY B O 1
ATOM 4016 N N . SER B 1 188 ? -1.379 21.922 -9.586 1 94 188 SER B N 1
ATOM 4017 C CA . SER B 1 188 ? -2.408 21.469 -10.516 1 94 188 SER B CA 1
ATOM 4018 C C . SER B 1 188 ? -3.779 22.016 -10.125 1 94 188 SER B C 1
ATOM 4020 O O . SER B 1 188 ? -4.805 21.531 -10.625 1 94 188 SER B O 1
ATOM 4022 N N . ALA B 1 189 ? -3.832 22.938 -9.172 1 93.62 189 ALA B N 1
ATOM 4023 C CA . ALA B 1 189 ? -5.07 23.531 -8.672 1 93.62 189 ALA B CA 1
ATOM 4024 C C . ALA B 1 189 ? -6.047 22.453 -8.211 1 93.62 189 ALA B C 1
ATOM 4026 O O . ALA B 1 189 ? -7.238 22.516 -8.531 1 93.62 189 ALA B O 1
ATOM 4027 N N . ALA B 1 190 ? -5.539 21.484 -7.508 1 92.56 190 ALA B N 1
ATOM 4028 C CA . ALA B 1 190 ? -6.336 20.344 -7.086 1 92.56 190 ALA B CA 1
ATOM 4029 C C . ALA B 1 190 ? -7.465 20.766 -6.152 1 92.56 190 ALA B C 1
ATOM 4031 O O . ALA B 1 190 ? -8.461 20.047 -6.012 1 92.56 190 ALA B O 1
ATOM 4032 N N . GLY B 1 191 ? -7.391 21.953 -5.539 1 93.25 191 GLY B N 1
ATOM 4033 C CA . GLY B 1 191 ? -8.414 22.469 -4.648 1 93.25 191 GLY B CA 1
ATOM 4034 C C . GLY B 1 191 ? -9.773 22.578 -5.309 1 93.25 191 GLY B C 1
ATOM 4035 O O . GLY B 1 191 ? -10.805 22.484 -4.641 1 93.25 191 GLY B O 1
ATOM 4036 N N . VAL B 1 192 ? -9.797 22.766 -6.582 1 94.75 192 VAL B N 1
ATOM 4037 C CA . VAL B 1 192 ? -11.047 22.906 -7.32 1 94.75 192 VAL B CA 1
ATOM 4038 C C . VAL B 1 192 ? -11.836 21.609 -7.258 1 94.75 192 VAL B C 1
ATOM 4040 O O . VAL B 1 192 ? -13.07 21.609 -7.195 1 94.75 192 VAL B O 1
ATOM 4043 N N . HIS B 1 193 ? -11.109 20.5 -7.262 1 97.56 193 HIS B N 1
ATOM 4044 C CA . HIS B 1 193 ? -11.758 19.203 -7.168 1 97.56 193 HIS B CA 1
ATOM 4045 C C . HIS B 1 193 ? -12.312 18.953 -5.766 1 97.56 193 HIS B C 1
ATOM 4047 O O . HIS B 1 193 ? -13.359 18.328 -5.605 1 97.56 193 HIS B O 1
ATOM 4053 N N . VAL B 1 194 ? -11.586 19.438 -4.766 1 98.62 194 VAL B N 1
ATOM 4054 C CA . VAL B 1 194 ? -12.07 19.344 -3.391 1 98.62 194 VAL B CA 1
ATOM 4055 C C . VAL B 1 194 ? -13.383 20.109 -3.248 1 98.62 194 VAL B C 1
ATOM 4057 O O . VAL B 1 194 ? -14.352 19.594 -2.693 1 98.62 194 VAL B O 1
ATOM 4060 N N . LYS B 1 195 ? -13.445 21.312 -3.791 1 98.31 195 LYS B N 1
ATOM 4061 C CA . LYS B 1 195 ? -14.664 22.125 -3.764 1 98.31 195 LYS B CA 1
ATOM 4062 C C . LYS B 1 195 ? -15.828 21.406 -4.43 1 98.31 195 LYS B C 1
ATOM 4064 O O . LYS B 1 195 ? -16.906 21.312 -3.859 1 98.31 195 LYS B O 1
ATOM 4069 N N . ARG B 1 196 ? -15.594 20.875 -5.527 1 98.38 196 ARG B N 1
ATOM 4070 C CA . ARG B 1 196 ? -16.656 20.219 -6.281 1 98.38 196 ARG B CA 1
ATOM 4071 C C . ARG B 1 196 ? -17.156 18.969 -5.559 1 98.38 196 ARG B C 1
ATOM 4073 O O . ARG B 1 196 ? -18.344 18.844 -5.27 1 98.38 196 ARG B O 1
ATOM 4080 N N . VAL B 1 197 ? -16.25 18.094 -5.188 1 98.69 197 VAL B N 1
ATOM 4081 C CA . VAL B 1 197 ? -16.625 16.781 -4.699 1 98.69 197 VAL B CA 1
ATOM 4082 C C . VAL B 1 197 ? -17.094 16.875 -3.252 1 98.69 197 VAL B C 1
ATOM 4084 O O . VAL B 1 197 ? -18.203 16.438 -2.918 1 98.69 197 VAL B O 1
ATOM 4087 N N . MET B 1 198 ? -16.359 17.547 -2.406 1 98.69 198 MET B N 1
ATOM 4088 C CA . MET B 1 198 ? -16.656 17.5 -0.977 1 98.69 198 MET B CA 1
ATOM 4089 C C . MET B 1 198 ? -17.688 18.562 -0.605 1 98.69 198 MET B C 1
ATOM 4091 O O . MET B 1 198 ? -18.578 18.312 0.204 1 98.69 198 MET B O 1
ATOM 4095 N N . CYS B 1 199 ? -17.578 19.703 -1.244 1 98.19 199 CYS B N 1
ATOM 4096 C CA . CYS B 1 199 ? -18.469 20.781 -0.848 1 98.19 199 CYS B CA 1
ATOM 4097 C C . CYS B 1 199 ? -19.734 20.781 -1.686 1 98.19 199 CYS B C 1
ATOM 4099 O O . CYS B 1 199 ? -20.844 20.594 -1.152 1 98.19 199 CYS B O 1
ATOM 4101 N N . ASP B 1 200 ? -19.625 20.891 -3.01 1 98.5 200 ASP B N 1
ATOM 4102 C CA . ASP B 1 200 ? -20.781 21.047 -3.881 1 98.5 200 ASP B CA 1
ATOM 4103 C C . ASP B 1 200 ? -21.609 19.766 -3.941 1 98.5 200 ASP B C 1
ATOM 4105 O O . ASP B 1 200 ? -22.844 19.828 -3.934 1 98.5 200 ASP B O 1
ATOM 4109 N N . GLU B 1 201 ? -20.984 18.641 -3.967 1 98.44 201 GLU B N 1
ATOM 4110 C CA . GLU B 1 201 ? -21.703 17.391 -4.184 1 98.44 201 GLU B CA 1
ATOM 4111 C C . GLU B 1 201 ? -22 16.688 -2.863 1 98.44 201 GLU B C 1
ATOM 4113 O O . GLU B 1 201 ? -23.109 16.156 -2.67 1 98.44 201 GLU B O 1
ATOM 4118 N N . GLU B 1 202 ? -21.078 16.703 -1.912 1 98 202 GLU B N 1
ATOM 4119 C CA . GLU B 1 202 ? -21.266 15.945 -0.678 1 98 202 GLU B CA 1
ATOM 4120 C C . GLU B 1 202 ? -21.734 16.859 0.457 1 98 202 GLU B C 1
ATOM 4122 O O . GLU B 1 202 ? -22.062 16.375 1.545 1 98 202 GLU B O 1
ATOM 4127 N N . GLY B 1 203 ? -21.625 18.156 0.3 1 97.38 203 GLY B N 1
ATOM 4128 C CA . GLY B 1 203 ? -22.281 19.062 1.222 1 97.38 203 GLY B CA 1
ATOM 4129 C C . GLY B 1 203 ? -21.391 19.469 2.383 1 97.38 203 GLY B C 1
ATOM 4130 O O . GLY B 1 203 ? -21.875 19.984 3.395 1 97.38 203 GLY B O 1
ATOM 4131 N N . VAL B 1 204 ? -20.125 19.297 2.279 1 98 204 VAL B N 1
ATOM 4132 C CA . VAL B 1 204 ? -19.219 19.703 3.348 1 98 204 VAL B CA 1
ATOM 4133 C C . VAL B 1 204 ? -18.984 21.219 3.277 1 98 204 VAL B C 1
ATOM 4135 O O . VAL B 1 204 ? -18.75 21.766 2.197 1 98 204 VAL B O 1
ATOM 4138 N N . ARG B 1 205 ? -19.078 21.922 4.41 1 97.31 205 ARG B N 1
ATOM 4139 C CA . ARG B 1 205 ? -18.734 23.344 4.449 1 97.31 205 ARG B CA 1
ATOM 4140 C C . ARG B 1 205 ? -17.234 23.547 4.234 1 97.31 205 ARG B C 1
ATOM 4142 O O . ARG B 1 205 ? -16.422 22.844 4.832 1 97.31 205 ARG B O 1
ATOM 4149 N N . PRO B 1 206 ? -16.891 24.5 3.482 1 97.5 206 PRO B N 1
ATOM 4150 C CA . PRO B 1 206 ? -15.477 24.734 3.197 1 97.5 206 PRO B CA 1
ATOM 4151 C C . PRO B 1 206 ? -14.672 25.062 4.449 1 97.5 206 PRO B C 1
ATOM 4153 O O . PRO B 1 206 ? -13.492 24.719 4.543 1 97.5 206 PRO B O 1
ATOM 4156 N N . ASP B 1 207 ? -15.273 25.703 5.449 1 96.62 207 ASP B N 1
ATOM 4157 C CA . ASP B 1 207 ? -14.539 26.141 6.637 1 96.62 207 ASP B CA 1
ATOM 4158 C C . ASP B 1 207 ? -14.219 24.953 7.551 1 96.62 207 ASP B C 1
ATOM 4160 O O . ASP B 1 207 ? -13.539 25.125 8.562 1 96.62 207 ASP B O 1
ATOM 4164 N N . ARG B 1 208 ? -14.648 23.766 7.133 1 97.56 208 ARG B N 1
ATOM 4165 C CA . ARG B 1 208 ? -14.344 22.547 7.871 1 97.56 208 ARG B CA 1
ATOM 4166 C C . ARG B 1 208 ? -13.203 21.766 7.215 1 97.56 208 ARG B C 1
ATOM 4168 O O . ARG B 1 208 ? -12.852 20.672 7.648 1 97.56 208 ARG B O 1
ATOM 4175 N N . ILE B 1 209 ? -12.656 22.344 6.184 1 98.62 209 ILE B N 1
ATOM 4176 C CA . ILE B 1 209 ? -11.617 21.656 5.414 1 98.62 209 ILE B CA 1
ATOM 4177 C C . ILE B 1 209 ? -10.352 22.516 5.398 1 98.62 209 ILE B C 1
ATOM 4179 O O . ILE B 1 209 ? -10.383 23.672 4.996 1 98.62 209 ILE B O 1
ATOM 4183 N N . VAL B 1 210 ? -9.273 21.953 5.902 1 98.81 210 VAL B N 1
ATOM 4184 C CA . VAL B 1 210 ? -7.953 22.516 5.617 1 98.81 210 VAL B CA 1
ATOM 4185 C C . VAL B 1 210 ? -7.445 21.969 4.281 1 98.81 210 VAL B C 1
ATOM 4187 O O . VAL B 1 210 ? -7.355 20.766 4.09 1 98.81 210 VAL B O 1
ATOM 4190 N N . LEU B 1 211 ? -7.188 22.875 3.33 1 98.81 211 LEU B N 1
ATOM 4191 C CA . LEU B 1 211 ? -6.473 22.5 2.119 1 98.81 211 LEU B CA 1
ATOM 4192 C C . LEU B 1 211 ? -4.969 22.484 2.359 1 98.81 211 LEU B C 1
ATOM 4194 O O . LEU B 1 211 ? -4.309 23.516 2.281 1 98.81 211 LEU B O 1
ATOM 4198 N N . GLY B 1 212 ? -4.492 21.266 2.609 1 98.69 212 GLY B N 1
ATOM 4199 C CA . GLY B 1 212 ? -3.078 21.109 2.906 1 98.69 212 GLY B CA 1
ATOM 4200 C C . GLY B 1 212 ? -2.176 21.531 1.759 1 98.69 212 GLY B C 1
ATOM 4201 O O . GLY B 1 212 ? -2.562 21.422 0.592 1 98.69 212 GLY B O 1
ATOM 4202 N N . HIS B 1 213 ? -1.037 22.078 2.088 1 98 213 HIS B N 1
ATOM 4203 C CA . HIS B 1 213 ? 0.078 22.406 1.209 1 98 213 HIS B CA 1
ATOM 4204 C C . HIS B 1 213 ? -0.268 23.578 0.301 1 98 213 HIS B C 1
ATOM 4206 O O . HIS B 1 213 ? 0.351 23.766 -0.751 1 98 213 HIS B O 1
ATOM 4212 N N . SER B 1 214 ? -1.235 24.328 0.693 1 97.5 214 SER B N 1
ATOM 4213 C CA . SER B 1 214 ? -1.564 25.547 -0.046 1 97.5 214 SER B CA 1
ATOM 4214 C C . SER B 1 214 ? -0.346 26.453 -0.192 1 97.5 214 SER B C 1
ATOM 4216 O O . SER B 1 214 ? -0.196 27.141 -1.202 1 97.5 214 SER B O 1
ATOM 4218 N N . GLY B 1 215 ? 0.501 26.391 0.753 1 95.75 215 GLY B N 1
ATOM 4219 C CA . GLY B 1 215 ? 1.681 27.234 0.779 1 95.75 215 GLY B CA 1
ATOM 4220 C C . GLY B 1 215 ? 2.752 26.797 -0.202 1 95.75 215 GLY B C 1
ATOM 4221 O O . GLY B 1 215 ? 3.809 27.422 -0.295 1 95.75 215 GLY B O 1
ATOM 4222 N N . ASP B 1 216 ? 2.498 25.75 -0.969 1 96.75 216 ASP B N 1
ATOM 4223 C CA . ASP B 1 216 ? 3.48 25.266 -1.933 1 96.75 216 ASP B CA 1
ATOM 4224 C C . ASP B 1 216 ? 3.404 26.047 -3.238 1 96.75 216 ASP B C 1
ATOM 4226 O O . ASP B 1 216 ? 4.188 25.812 -4.16 1 96.75 216 ASP B O 1
ATOM 4230 N N . THR B 1 217 ? 2.531 27.016 -3.363 1 96.31 217 THR B N 1
ATOM 4231 C CA . THR B 1 217 ? 2.453 27.906 -4.52 1 96.31 217 THR B CA 1
ATOM 4232 C C . THR B 1 217 ? 2.602 29.359 -4.098 1 96.31 217 THR B C 1
ATOM 4234 O O . THR B 1 217 ? 2.316 29.719 -2.949 1 96.31 217 THR B O 1
ATOM 4237 N N . THR B 1 218 ? 3.07 30.141 -5.012 1 97 218 THR B N 1
ATOM 4238 C CA . THR B 1 218 ? 3.158 31.578 -4.777 1 97 218 THR B CA 1
ATOM 4239 C C . THR B 1 218 ? 2.002 32.312 -5.453 1 97 218 THR B C 1
ATOM 4241 O O . THR B 1 218 ? 1.974 33.531 -5.484 1 97 218 THR B O 1
ATOM 4244 N N . ASP B 1 219 ? 1.09 31.547 -5.984 1 97.12 219 ASP B N 1
ATOM 4245 C CA . ASP B 1 219 ? -0.062 32.125 -6.672 1 97.12 219 ASP B CA 1
ATOM 4246 C C . ASP B 1 219 ? -1.088 32.656 -5.68 1 97.12 219 ASP B C 1
ATOM 4248 O O . ASP B 1 219 ? -2.09 32 -5.395 1 97.12 219 ASP B O 1
ATOM 4252 N N . VAL B 1 220 ? -0.914 33.875 -5.273 1 97.81 220 VAL B N 1
ATOM 4253 C CA . VAL B 1 220 ? -1.727 34.469 -4.215 1 97.81 220 VAL B CA 1
ATOM 4254 C C . VAL B 1 220 ? -3.154 34.656 -4.715 1 97.81 220 VAL B C 1
ATOM 4256 O O . VAL B 1 220 ? -4.098 34.719 -3.924 1 97.81 220 VAL B O 1
ATOM 4259 N N . GLU B 1 221 ? -3.314 34.844 -6.07 1 97.94 221 GLU B N 1
ATOM 4260 C CA . GLU B 1 221 ? -4.668 34.938 -6.605 1 97.94 221 GLU B CA 1
ATOM 4261 C C . GLU B 1 221 ? -5.445 33.656 -6.426 1 97.94 221 GLU B C 1
ATOM 4263 O O . GLU B 1 221 ? -6.613 33.656 -6.039 1 97.94 221 GLU B O 1
ATOM 4268 N N . HIS B 1 222 ? -4.734 32.594 -6.699 1 97.38 222 HIS B N 1
ATOM 4269 C CA . HIS B 1 222 ? -5.34 31.281 -6.492 1 97.38 222 HIS B CA 1
ATOM 4270 C C . HIS B 1 222 ? -5.676 31.047 -5.02 1 97.38 222 HIS B C 1
ATOM 4272 O O . HIS B 1 222 ? -6.785 30.625 -4.691 1 97.38 222 HIS B O 1
ATOM 4278 N N . LEU B 1 223 ? -4.777 31.344 -4.168 1 98.19 223 LEU B N 1
ATOM 4279 C CA . LEU B 1 223 ? -4.977 31.156 -2.736 1 98.19 223 LEU B CA 1
ATOM 4280 C C . LEU B 1 223 ? -6.113 32.031 -2.232 1 98.19 223 LEU B C 1
ATOM 4282 O O . LEU B 1 223 ? -6.93 31.609 -1.419 1 98.19 223 LEU B O 1
ATOM 4286 N N . THR B 1 224 ? -6.164 33.25 -2.76 1 98.44 224 THR B N 1
ATOM 4287 C CA . THR B 1 224 ? -7.23 34.188 -2.391 1 98.44 224 THR B CA 1
ATOM 4288 C C . THR B 1 224 ? -8.594 33.625 -2.785 1 98.44 224 THR B C 1
ATOM 4290 O O . THR B 1 224 ? -9.539 33.656 -2 1 98.44 224 THR B O 1
ATOM 4293 N N . SER B 1 225 ? -8.633 33.094 -3.957 1 97.94 225 SER B N 1
ATOM 4294 C CA . SER B 1 225 ? -9.891 32.531 -4.434 1 97.94 225 SER B CA 1
ATOM 4295 C C . SER B 1 225 ? -10.367 31.375 -3.537 1 97.94 225 SER B C 1
ATOM 4297 O O . SER B 1 225 ? -11.555 31.266 -3.238 1 97.94 225 SER B O 1
ATOM 4299 N N . LEU B 1 226 ? -9.508 30.531 -3.061 1 97.94 226 LEU B N 1
ATOM 4300 C CA . LEU B 1 226 ? -9.844 29.438 -2.168 1 97.94 226 LEU B CA 1
ATOM 4301 C C . LEU B 1 226 ? -10.289 29.953 -0.805 1 97.94 226 LEU B C 1
ATOM 4303 O O . LEU B 1 226 ? -11.266 29.453 -0.236 1 97.94 226 LEU B O 1
ATOM 4307 N N . ALA B 1 227 ? -9.602 30.938 -0.326 1 98.19 227 ALA B N 1
ATOM 4308 C CA . ALA B 1 227 ? -9.961 31.531 0.958 1 98.19 227 ALA B CA 1
ATOM 4309 C C . ALA B 1 227 ? -11.344 32.188 0.895 1 98.19 227 ALA B C 1
ATOM 4311 O O . ALA B 1 227 ? -12.133 32.062 1.835 1 98.19 227 ALA B O 1
ATOM 4312 N N . GLU B 1 228 ? -11.57 32.844 -0.192 1 98.19 228 GLU B N 1
ATOM 4313 C CA . GLU B 1 228 ? -12.852 33.531 -0.37 1 98.19 228 GLU B CA 1
ATOM 4314 C C . GLU B 1 228 ? -14 32.531 -0.424 1 98.19 228 GLU B C 1
ATOM 4316 O O . GLU B 1 228 ? -15.141 32.844 -0.073 1 98.19 228 GLU B O 1
ATOM 4321 N N . GLN B 1 229 ? -13.695 31.344 -0.81 1 97.56 229 GLN B N 1
ATOM 4322 C CA . GLN B 1 229 ? -14.703 30.281 -0.841 1 97.56 229 GLN B CA 1
ATOM 4323 C C . GLN B 1 229 ? -14.922 29.688 0.549 1 97.56 229 GLN B C 1
ATOM 4325 O O . GLN B 1 229 ? -15.828 28.875 0.748 1 97.56 229 GLN B O 1
ATOM 4330 N N . GLY B 1 230 ? -14.078 30.016 1.477 1 97.56 230 GLY B N 1
ATOM 4331 C CA . GLY B 1 230 ? -14.32 29.656 2.863 1 97.56 230 GLY B CA 1
ATOM 4332 C C . GLY B 1 230 ? -13.336 28.625 3.385 1 97.56 230 GLY B C 1
ATOM 4333 O O . GLY B 1 230 ? -13.344 28.297 4.574 1 97.56 230 GLY B O 1
ATOM 4334 N N . PHE B 1 231 ? -12.43 28.156 2.52 1 98.56 231 PHE B N 1
ATOM 4335 C CA . PHE B 1 231 ? -11.492 27.125 2.936 1 98.56 231 PHE B CA 1
ATOM 4336 C C . PHE B 1 231 ? -10.453 27.688 3.904 1 98.56 231 PHE B C 1
ATOM 4338 O O . PHE B 1 231 ? -10.188 28.891 3.902 1 98.56 231 PHE B O 1
ATOM 4345 N N . ILE B 1 232 ? -9.945 26.812 4.75 1 98.75 232 ILE B N 1
ATOM 4346 C CA . ILE B 1 232 ? -8.734 27.109 5.516 1 98.75 232 ILE B CA 1
ATOM 4347 C C . ILE B 1 232 ? -7.504 26.688 4.723 1 98.75 232 ILE B C 1
ATOM 4349 O O . ILE B 1 232 ? -7.461 25.578 4.184 1 98.75 232 ILE B O 1
ATOM 4353 N N . LEU B 1 233 ? -6.543 27.594 4.613 1 98.81 233 LEU B N 1
ATOM 4354 C CA . LEU B 1 233 ? -5.344 27.297 3.834 1 98.81 233 LEU B CA 1
ATOM 4355 C C . LEU B 1 233 ? -4.23 26.766 4.723 1 98.81 233 LEU B C 1
ATOM 4357 O O . LEU B 1 233 ? -3.852 27.391 5.707 1 98.81 233 LEU B O 1
ATOM 4361 N N . GLY B 1 234 ? -3.717 25.562 4.34 1 98.81 234 GLY B N 1
ATOM 4362 C CA . GLY B 1 234 ? -2.57 25 5.043 1 98.81 234 GLY B CA 1
ATOM 4363 C C . GLY B 1 234 ? -1.245 25.547 4.539 1 98.81 234 GLY B C 1
ATOM 4364 O O . GLY B 1 234 ? -0.731 25.094 3.516 1 98.81 234 GLY B O 1
ATOM 4365 N N . MET B 1 235 ? -0.741 26.531 5.223 1 98.69 235 MET B N 1
ATOM 4366 C CA . MET B 1 235 ? 0.647 26.938 5.035 1 98.69 235 MET B CA 1
ATOM 4367 C C . MET B 1 235 ? 1.588 26.078 5.863 1 98.69 235 MET B C 1
ATOM 4369 O O . MET B 1 235 ? 2.176 26.547 6.84 1 98.69 235 MET B O 1
ATOM 4373 N N . ASP B 1 236 ? 1.719 24.797 5.367 1 98.62 236 ASP B N 1
ATOM 4374 C CA . ASP B 1 236 ? 2.068 23.781 6.355 1 98.62 236 ASP B CA 1
ATOM 4375 C C . ASP B 1 236 ? 3.25 22.938 5.887 1 98.62 236 ASP B C 1
ATOM 4377 O O . ASP B 1 236 ? 3.412 21.797 6.312 1 98.62 236 ASP B O 1
ATOM 4381 N N . ARG B 1 237 ? 4.117 23.469 5 1 98.12 237 ARG B N 1
ATOM 4382 C CA . ARG B 1 237 ? 5.316 22.734 4.605 1 98.12 237 ARG B CA 1
ATOM 4383 C C . ARG B 1 237 ? 6.555 23.609 4.703 1 98.12 237 ARG B C 1
ATOM 4385 O O . ARG B 1 237 ? 7.461 23.516 3.875 1 98.12 237 ARG B O 1
ATOM 4392 N N . PHE B 1 238 ? 6.5 24.484 5.668 1 98.12 238 PHE B N 1
ATOM 4393 C CA . PHE B 1 238 ? 7.719 25.25 5.895 1 98.12 238 PHE B CA 1
ATOM 4394 C C . PHE B 1 238 ? 8.898 24.328 6.168 1 98.12 238 PHE B C 1
ATOM 4396 O O . PHE B 1 238 ? 8.789 23.391 6.969 1 98.12 238 PHE B O 1
ATOM 4403 N N . GLY B 1 239 ? 10 24.562 5.547 1 97 239 GLY B N 1
ATOM 4404 C CA . GLY B 1 239 ? 11.195 23.75 5.691 1 97 239 GLY B CA 1
ATOM 4405 C C . GLY B 1 239 ? 11.438 22.844 4.504 1 97 239 GLY B C 1
ATOM 4406 O O . GLY B 1 239 ? 12.555 22.344 4.32 1 97 239 GLY B O 1
ATOM 4407 N N . ILE B 1 240 ? 10.383 22.562 3.73 1 95.38 240 ILE B N 1
ATOM 4408 C CA . ILE B 1 240 ? 10.539 21.797 2.492 1 95.38 240 ILE B CA 1
ATOM 4409 C C . ILE B 1 240 ? 10.695 22.766 1.317 1 95.38 240 ILE B C 1
ATOM 4411 O O . ILE B 1 240 ? 9.711 23.125 0.666 1 95.38 240 ILE B O 1
ATOM 4415 N N . ASN B 1 241 ? 11.938 23.141 1.036 1 91.06 241 ASN B N 1
ATOM 4416 C CA . ASN B 1 241 ? 12.234 24.156 0.027 1 91.06 241 ASN B CA 1
ATOM 4417 C C . ASN B 1 241 ? 12.734 23.531 -1.27 1 91.06 241 ASN B C 1
ATOM 4419 O O . ASN B 1 241 ? 13.844 23.828 -1.718 1 91.06 241 ASN B O 1
ATOM 4423 N N . LEU B 1 242 ? 11.984 22.641 -1.863 1 81.25 242 LEU B N 1
ATOM 4424 C CA . LEU B 1 242 ? 12.375 21.953 -3.088 1 81.25 242 LEU B CA 1
ATOM 4425 C C . LEU B 1 242 ? 11.859 22.703 -4.316 1 81.25 242 LEU B C 1
ATOM 4427 O O . LEU B 1 242 ? 12.648 23.109 -5.176 1 81.25 242 LEU B O 1
ATOM 4431 N N . ASP B 1 243 ? 10.602 22.953 -4.391 1 79.88 243 ASP B N 1
ATOM 4432 C CA . ASP B 1 243 ? 10.008 23.609 -5.551 1 79.88 243 ASP B CA 1
ATOM 4433 C C . ASP B 1 243 ? 9.766 25.094 -5.27 1 79.88 243 ASP B C 1
ATOM 4435 O O . ASP B 1 243 ? 9.297 25.828 -6.145 1 79.88 243 ASP B O 1
ATOM 4439 N N . THR B 1 244 ? 10 25.484 -4.07 1 88.31 244 THR B N 1
ATOM 4440 C CA . THR B 1 244 ? 9.898 26.859 -3.617 1 88.31 244 THR B CA 1
ATOM 4441 C C . THR B 1 244 ? 10.977 27.172 -2.584 1 88.31 244 THR B C 1
ATOM 4443 O O . THR B 1 244 ? 11.594 26.266 -2.031 1 88.31 244 THR B O 1
ATOM 4446 N N . THR B 1 245 ? 11.281 28.438 -2.436 1 94.5 245 THR B N 1
ATOM 4447 C CA . THR B 1 245 ? 12.281 28.828 -1.446 1 94.5 245 THR B CA 1
ATOM 4448 C C . THR B 1 245 ? 11.609 29.234 -0.135 1 94.5 245 THR B C 1
ATOM 4450 O O . THR B 1 245 ? 10.398 29.438 -0.091 1 94.5 245 THR B O 1
ATOM 4453 N N . PHE B 1 246 ? 12.438 29.312 0.883 1 96.94 246 PHE B N 1
ATOM 4454 C CA . PHE B 1 246 ? 11.961 29.797 2.172 1 96.94 246 PHE B CA 1
ATOM 4455 C C . PHE B 1 246 ? 11.328 31.172 2.029 1 96.94 246 PHE B C 1
ATOM 4457 O O . PHE B 1 246 ? 10.203 31.391 2.486 1 96.94 246 PHE B O 1
ATOM 4464 N N . GLU B 1 247 ? 12.039 32 1.347 1 97.81 247 GLU B N 1
ATOM 4465 C CA . GLU B 1 247 ? 11.609 33.375 1.214 1 97.81 247 GLU B CA 1
ATOM 4466 C C . GLU B 1 247 ? 10.297 33.469 0.441 1 97.81 247 GLU B C 1
ATOM 4468 O O . GLU B 1 247 ? 9.383 34.188 0.844 1 97.81 247 GLU B O 1
ATOM 4473 N N . ALA B 1 248 ? 10.188 32.75 -0.641 1 97.62 248 ALA B N 1
ATOM 4474 C CA . ALA B 1 248 ? 8.984 32.781 -1.464 1 97.62 248 ALA B CA 1
ATOM 4475 C C . ALA B 1 248 ? 7.77 32.312 -0.687 1 97.62 248 ALA B C 1
ATOM 4477 O O . ALA B 1 248 ? 6.688 32.875 -0.773 1 97.62 248 ALA B O 1
ATOM 4478 N N . ARG B 1 249 ? 7.945 31.219 0.034 1 97.5 249 ARG B N 1
ATOM 4479 C CA . ARG B 1 249 ? 6.875 30.672 0.856 1 97.5 249 ARG B CA 1
ATOM 4480 C C . ARG B 1 249 ? 6.453 31.641 1.946 1 97.5 249 ARG B C 1
ATOM 4482 O O . ARG B 1 249 ? 5.262 31.875 2.152 1 97.5 249 ARG B O 1
ATOM 4489 N N . ALA B 1 250 ? 7.449 32.188 2.609 1 98.5 250 ALA B N 1
ATOM 4490 C CA . ALA B 1 250 ? 7.188 33.125 3.703 1 98.5 250 ALA B CA 1
ATOM 4491 C C . ALA B 1 250 ? 6.562 34.406 3.184 1 98.5 250 ALA B C 1
ATOM 4493 O O . ALA B 1 250 ? 5.66 34.969 3.816 1 98.5 250 ALA B O 1
ATOM 4494 N N . ASP B 1 251 ? 7.039 34.875 2.041 1 98.69 251 ASP B N 1
ATOM 4495 C CA . ASP B 1 251 ? 6.484 36.062 1.442 1 98.69 251 ASP B CA 1
ATOM 4496 C C . ASP B 1 251 ? 5.027 35.875 1.028 1 98.69 251 ASP B C 1
ATOM 4498 O O . ASP B 1 251 ? 4.219 36.781 1.092 1 98.69 251 ASP B O 1
ATOM 4502 N N . THR B 1 252 ? 4.727 34.719 0.541 1 98.5 252 THR B N 1
ATOM 4503 C CA . THR B 1 252 ? 3.346 34.375 0.215 1 98.5 252 THR B CA 1
ATOM 4504 C C . THR B 1 252 ? 2.463 34.469 1.456 1 98.5 252 THR B C 1
ATOM 4506 O O . THR B 1 252 ? 1.353 35 1.402 1 98.5 252 THR B O 1
ATOM 4509 N N . LEU B 1 253 ? 2.943 33.938 2.547 1 98.81 253 LEU B N 1
ATOM 4510 C CA . LEU B 1 253 ? 2.23 34.031 3.814 1 98.81 253 LEU B CA 1
ATOM 4511 C C . LEU B 1 253 ? 2.006 35.5 4.195 1 98.81 253 LEU B C 1
ATOM 4513 O O . LEU B 1 253 ? 0.902 35.875 4.594 1 98.81 253 LEU B O 1
ATOM 4517 N N . VAL B 1 254 ? 3.053 36.312 4.074 1 98.88 254 VAL B N 1
ATOM 4518 C CA . VAL B 1 254 ? 2.98 37.75 4.395 1 98.88 254 VAL B CA 1
ATOM 4519 C C . VAL B 1 254 ? 1.905 38.406 3.541 1 98.88 254 VAL B C 1
ATOM 4521 O O . VAL B 1 254 ? 1.082 39.156 4.051 1 98.88 254 VAL B O 1
ATOM 4524 N N . GLU B 1 255 ? 1.917 38.094 2.277 1 98.88 255 GLU B N 1
ATOM 4525 C CA . GLU B 1 255 ? 0.955 38.688 1.36 1 98.88 255 GLU B CA 1
ATOM 4526 C C . GLU B 1 255 ? -0.473 38.281 1.712 1 98.88 255 GLU B C 1
ATOM 4528 O O . GLU B 1 255 ? -1.389 39.125 1.672 1 98.88 255 GLU B O 1
ATOM 4533 N N . MET B 1 256 ? -0.672 37.031 2.027 1 98.88 256 MET B N 1
ATOM 4534 C CA . MET B 1 256 ? -2.006 36.562 2.398 1 98.88 256 MET B CA 1
ATOM 4535 C C . MET B 1 256 ? -2.473 37.25 3.688 1 98.88 256 MET B C 1
ATOM 4537 O O . MET B 1 256 ? -3.662 37.531 3.85 1 98.88 256 MET B O 1
ATOM 4541 N N . CYS B 1 257 ? -1.56 37.469 4.617 1 98.81 257 CYS B N 1
ATOM 4542 C CA . CYS B 1 257 ? -1.887 38.25 5.816 1 98.81 257 CYS B CA 1
ATOM 4543 C C . CYS B 1 257 ? -2.299 39.656 5.461 1 98.81 257 CYS B C 1
ATOM 4545 O O . CYS B 1 257 ? -3.289 40.188 5.988 1 98.81 257 CYS B O 1
ATOM 4547 N N . ARG B 1 258 ? -1.528 40.25 4.602 1 98.56 258 ARG B N 1
ATOM 4548 C CA . ARG B 1 258 ? -1.835 41.625 4.164 1 98.56 258 ARG B CA 1
ATOM 4549 C C . ARG B 1 258 ? -3.234 41.688 3.561 1 98.56 258 ARG B C 1
ATOM 4551 O O . ARG B 1 258 ? -3.934 42.688 3.732 1 98.56 258 ARG B O 1
ATOM 4558 N N . ARG B 1 259 ? -3.619 40.625 2.932 1 98.38 259 ARG B N 1
ATOM 4559 C CA . ARG B 1 259 ? -4.918 40.594 2.264 1 98.38 259 ARG B CA 1
ATOM 4560 C C . ARG B 1 259 ? -6.027 40.25 3.256 1 98.38 259 ARG B C 1
ATOM 4562 O O . ARG B 1 259 ? -7.199 40.188 2.881 1 98.38 259 ARG B O 1
ATOM 4569 N N . GLY B 1 260 ? -5.703 39.969 4.48 1 98.44 260 GLY B N 1
ATOM 4570 C CA . GLY B 1 260 ? -6.699 39.844 5.531 1 98.44 260 GLY B CA 1
ATOM 4571 C C . GLY B 1 260 ? -7.074 38.375 5.82 1 98.44 260 GLY B C 1
ATOM 4572 O O . GLY B 1 260 ? -8.125 38.125 6.418 1 98.44 260 GLY B O 1
ATOM 4573 N N . PHE B 1 261 ? -6.223 37.438 5.441 1 98.75 261 PHE B N 1
ATOM 4574 C CA . PHE B 1 261 ? -6.641 36.062 5.516 1 98.75 261 PHE B CA 1
ATOM 4575 C C . PHE B 1 261 ? -5.938 35.344 6.66 1 98.75 261 PHE B C 1
ATOM 4577 O O . PHE B 1 261 ? -5.922 34.125 6.715 1 98.75 261 PHE B O 1
ATOM 4584 N N . ALA B 1 262 ? -5.328 36.031 7.613 1 98.69 262 ALA B N 1
ATOM 4585 C CA . ALA B 1 262 ? -4.664 35.406 8.758 1 98.69 262 ALA B CA 1
ATOM 4586 C C . ALA B 1 262 ? -5.625 34.5 9.523 1 98.69 262 ALA B C 1
ATOM 4588 O O . ALA B 1 262 ? -5.219 33.469 10.055 1 98.69 262 ALA B O 1
ATOM 4589 N N . GLY B 1 263 ? -6.898 34.906 9.508 1 98.44 263 GLY B N 1
ATOM 4590 C CA . GLY B 1 263 ? -7.91 34.125 10.227 1 98.44 263 GLY B CA 1
ATOM 4591 C C . GLY B 1 263 ? -8.383 32.906 9.469 1 98.44 263 GLY B C 1
ATOM 4592 O O . GLY B 1 263 ? -9.328 32.25 9.891 1 98.44 263 GLY B O 1
ATOM 4593 N N . GLN B 1 264 ? -7.723 32.594 8.336 1 98.5 264 GLN B N 1
ATOM 4594 C CA . GLN B 1 264 ? -8.094 31.438 7.52 1 98.5 264 GLN B CA 1
ATOM 4595 C C . GLN B 1 264 ? -6.867 30.656 7.086 1 98.5 264 GLN B C 1
ATOM 4597 O O . GLN B 1 264 ? -6.871 30.016 6.031 1 98.5 264 GLN B O 1
ATOM 4602 N N . MET B 1 265 ? -5.785 30.734 7.863 1 98.88 265 MET B N 1
ATOM 4603 C CA . MET B 1 265 ? -4.566 29.984 7.566 1 98.88 265 MET B CA 1
ATOM 4604 C C . MET B 1 265 ? -4.062 29.25 8.805 1 98.88 265 MET B C 1
ATOM 4606 O O . MET B 1 265 ? -4.289 29.703 9.93 1 98.88 265 MET B O 1
ATOM 4610 N N . VAL B 1 266 ? -3.461 28.156 8.594 1 98.94 266 VAL B N 1
ATOM 4611 C CA . VAL B 1 266 ? -2.75 27.438 9.648 1 98.94 266 VAL B CA 1
ATOM 4612 C C . VAL B 1 266 ? -1.293 27.234 9.234 1 98.94 266 VAL B C 1
ATOM 4614 O O . VAL B 1 266 ? -0.982 27.156 8.047 1 98.94 266 VAL B O 1
ATOM 4617 N N . LEU B 1 267 ? -0.413 27.156 10.219 1 98.75 267 LEU B N 1
ATOM 4618 C CA . LEU B 1 267 ? 1.019 27 9.984 1 98.75 267 LEU B CA 1
ATOM 4619 C C . LEU B 1 267 ? 1.518 25.656 10.492 1 98.75 267 LEU B C 1
ATOM 4621 O O . LEU B 1 267 ? 1.088 25.188 11.555 1 98.75 267 LEU B O 1
ATOM 4625 N N . SER B 1 268 ? 2.318 25.047 9.734 1 98.81 268 SER B N 1
ATOM 4626 C CA . SER B 1 268 ? 3.012 23.828 10.148 1 98.81 268 SER B CA 1
ATOM 4627 C C . SER B 1 268 ? 4.203 23.547 9.234 1 98.81 268 SER B C 1
ATOM 4629 O O . SER B 1 268 ? 4.617 24.406 8.453 1 98.81 268 SER B O 1
ATOM 4631 N N . GLN B 1 269 ? 4.883 22.438 9.461 1 98.38 269 GLN B N 1
ATOM 4632 C CA . GLN B 1 269 ? 6.09 22.109 8.719 1 98.38 269 GLN B CA 1
ATOM 4633 C C . GLN B 1 269 ? 5.91 20.797 7.941 1 98.38 269 GLN B C 1
ATOM 4635 O O . GLN B 1 269 ? 6.691 20.5 7.035 1 98.38 269 GLN B O 1
ATOM 4640 N N . ASP B 1 270 ? 4.875 20.062 8.25 1 98.5 270 ASP B N 1
ATOM 4641 C CA . ASP B 1 270 ? 4.758 18.703 7.734 1 98.5 270 ASP B CA 1
ATOM 4642 C C . ASP B 1 270 ? 6.023 17.891 8.008 1 98.5 270 ASP B C 1
ATOM 4644 O O . ASP B 1 270 ? 6.469 17.109 7.156 1 98.5 270 ASP B O 1
ATOM 4648 N N . ALA B 1 271 ? 6.645 18.141 9.109 1 98.06 271 ALA B N 1
ATOM 4649 C CA . ALA B 1 271 ? 7.852 17.438 9.531 1 98.06 271 ALA B CA 1
ATOM 4650 C C . ALA B 1 271 ? 7.508 16.109 10.219 1 98.06 271 ALA B C 1
ATOM 4652 O O . ALA B 1 271 ? 6.348 15.859 10.539 1 98.06 271 ALA B O 1
ATOM 4653 N N . SER B 1 272 ? 8.453 15.273 10.414 1 98.25 272 SER B N 1
ATOM 4654 C CA . SER B 1 272 ? 8.32 14 11.117 1 98.25 272 SER B CA 1
ATOM 4655 C C . SER B 1 272 ? 9.586 13.664 11.898 1 98.25 272 SER B C 1
ATOM 4657 O O . SER B 1 272 ? 10.664 14.203 11.609 1 98.25 272 SER B O 1
ATOM 4659 N N . CYS B 1 273 ? 9.406 12.867 12.914 1 97.69 273 CYS B N 1
ATOM 4660 C CA . CYS B 1 273 ? 10.578 12.336 13.594 1 97.69 273 CYS B CA 1
ATOM 4661 C C . CYS B 1 273 ? 11.297 11.312 12.727 1 97.69 273 CYS B C 1
ATOM 4663 O O . CYS B 1 273 ? 12.516 11.164 12.812 1 97.69 273 CYS B O 1
ATOM 4665 N N . TYR B 1 274 ? 10.516 10.625 11.969 1 97.31 274 TYR B N 1
ATOM 4666 C CA . TYR B 1 274 ? 11.055 9.656 11.023 1 97.31 274 TYR B CA 1
ATOM 4667 C C . TYR B 1 274 ? 10.109 9.461 9.844 1 97.31 274 TYR B C 1
ATOM 4669 O O . TYR B 1 274 ? 8.891 9.391 10.023 1 97.31 274 TYR B O 1
ATOM 4677 N N . ILE B 1 275 ? 10.625 9.438 8.656 1 97.44 275 ILE B N 1
ATOM 4678 C CA . ILE B 1 275 ? 9.891 9.156 7.426 1 97.44 275 ILE B CA 1
ATOM 4679 C C . ILE B 1 275 ? 10.711 8.234 6.535 1 97.44 275 ILE B C 1
ATOM 4681 O O . ILE B 1 275 ? 11.883 8.5 6.258 1 97.44 275 ILE B O 1
ATOM 4685 N N . ASP B 1 276 ? 10.109 7.121 6.062 1 97.19 276 ASP B N 1
ATOM 4686 C CA . ASP B 1 276 ? 10.906 6.133 5.34 1 97.19 276 ASP B CA 1
ATOM 4687 C C . ASP B 1 276 ? 10.812 6.348 3.832 1 97.19 276 ASP B C 1
ATOM 4689 O O . ASP B 1 276 ? 11.344 5.555 3.051 1 97.19 276 ASP B O 1
ATOM 4693 N N . TRP B 1 277 ? 10.18 7.484 3.412 1 95.81 277 TRP B N 1
ATOM 4694 C CA . TRP B 1 277 ? 10.055 7.797 1.992 1 95.81 277 TRP B CA 1
ATOM 4695 C C . TRP B 1 277 ? 11.398 8.211 1.401 1 95.81 277 TRP B C 1
ATOM 4697 O O . TRP B 1 277 ? 11.617 8.094 0.194 1 95.81 277 TRP B O 1
ATOM 4707 N N . ILE B 1 278 ? 12.195 8.75 2.289 1 92 278 ILE B N 1
ATOM 4708 C CA . ILE B 1 278 ? 13.398 9.438 1.827 1 92 278 ILE B CA 1
ATOM 4709 C C . ILE B 1 278 ? 14.633 8.672 2.279 1 92 278 ILE B C 1
ATOM 4711 O O . ILE B 1 278 ? 14.742 8.281 3.443 1 92 278 ILE B O 1
ATOM 4715 N N . ASP B 1 279 ? 15.516 8.5 1.346 1 89.5 279 ASP B N 1
ATOM 4716 C CA . ASP B 1 279 ? 16.812 7.961 1.732 1 89.5 279 ASP B CA 1
ATOM 4717 C C . ASP B 1 279 ? 17.438 8.781 2.863 1 89.5 279 ASP B C 1
ATOM 4719 O O . ASP B 1 279 ? 17.547 10 2.768 1 89.5 279 ASP B O 1
ATOM 4723 N N . PRO B 1 280 ? 17.828 8.094 3.928 1 87.38 280 PRO B N 1
ATOM 4724 C CA . PRO B 1 280 ? 18.391 8.828 5.07 1 87.38 280 PRO B CA 1
ATOM 4725 C C . PRO B 1 280 ? 19.562 9.727 4.688 1 87.38 280 PRO B C 1
ATOM 4727 O O . PRO B 1 280 ? 19.766 10.773 5.305 1 87.38 280 PRO B O 1
ATOM 4730 N N . ASN B 1 281 ? 20.266 9.352 3.668 1 84 281 ASN B N 1
ATOM 4731 C CA . ASN B 1 281 ? 21.422 10.117 3.236 1 84 281 ASN B CA 1
ATOM 4732 C C . ASN B 1 281 ? 21.031 11.43 2.572 1 84 281 ASN B C 1
ATOM 4734 O O . ASN B 1 281 ? 21.859 12.328 2.408 1 84 281 ASN B O 1
ATOM 4738 N N . LEU B 1 282 ? 19.719 11.539 2.268 1 85 282 LEU B N 1
ATOM 4739 C CA . LEU B 1 282 ? 19.234 12.734 1.574 1 85 282 LEU B CA 1
ATOM 4740 C C . LEU B 1 282 ? 18.609 13.719 2.557 1 85 282 LEU B C 1
ATOM 4742 O O . LEU B 1 282 ? 18.328 14.867 2.197 1 85 282 LEU B O 1
ATOM 4746 N N . MET B 1 283 ? 18.453 13.297 3.75 1 85.12 283 MET B N 1
ATOM 4747 C CA . MET B 1 283 ? 17.797 14.156 4.738 1 85.12 283 MET B CA 1
ATOM 4748 C C . MET B 1 283 ? 18.625 15.398 5.016 1 85.12 283 MET B C 1
ATOM 4750 O O . MET B 1 283 ? 18.078 16.469 5.316 1 85.12 283 MET B O 1
ATOM 4754 N N . ALA B 1 284 ? 19.906 15.219 4.832 1 82.81 284 ALA B N 1
ATOM 4755 C CA . ALA B 1 284 ? 20.812 16.344 5.055 1 82.81 284 ALA B CA 1
ATOM 4756 C C . ALA B 1 284 ? 20.531 17.469 4.062 1 82.81 284 ALA B C 1
ATOM 4758 O O . ALA B 1 284 ? 20.844 18.641 4.328 1 82.81 284 ALA B O 1
ATOM 4759 N N . ALA B 1 285 ? 19.844 17.109 2.982 1 85.06 285 ALA B N 1
ATOM 4760 C CA . ALA B 1 285 ? 19.531 18.094 1.948 1 85.06 285 ALA B CA 1
ATOM 4761 C C . ALA B 1 285 ? 18.312 18.938 2.336 1 85.06 285 ALA B C 1
ATOM 4763 O O . ALA B 1 285 ? 17.984 19.922 1.665 1 85.06 285 ALA B O 1
ATOM 4764 N N . LEU B 1 286 ? 17.641 18.641 3.451 1 91.38 286 LEU B N 1
ATOM 4765 C CA . LEU B 1 286 ? 16.469 19.375 3.945 1 91.38 286 LEU B CA 1
ATOM 4766 C C . LEU B 1 286 ? 16.719 19.891 5.359 1 91.38 286 LEU B C 1
ATOM 4768 O O . LEU B 1 286 ? 15.984 19.547 6.285 1 91.38 286 LEU B O 1
ATOM 4772 N N . PRO B 1 287 ? 17.672 20.766 5.488 1 91.56 287 PRO B N 1
ATOM 4773 C CA . PRO B 1 287 ? 18.141 21.156 6.824 1 91.56 287 PRO B CA 1
ATOM 4774 C C . PRO B 1 287 ? 17.062 21.922 7.609 1 91.56 287 PRO B C 1
ATOM 4776 O O . PRO B 1 287 ? 17.094 21.938 8.844 1 91.56 287 PRO B O 1
ATOM 4779 N N . GLN B 1 288 ? 16.109 22.5 6.918 1 95.75 288 GLN B N 1
ATOM 4780 C CA . GLN B 1 288 ? 15.117 23.312 7.617 1 95.75 288 GLN B CA 1
ATOM 4781 C C . GLN B 1 288 ? 13.844 22.531 7.875 1 95.75 288 GLN B C 1
ATOM 4783 O O . GLN B 1 288 ? 12.906 23.031 8.5 1 95.75 288 GLN B O 1
ATOM 4788 N N . TRP B 1 289 ? 13.836 21.297 7.445 1 96.44 289 TRP B N 1
ATOM 4789 C CA . TRP B 1 289 ? 12.625 20.5 7.598 1 96.44 289 TRP B CA 1
ATOM 4790 C C . TRP B 1 289 ? 12.617 19.781 8.945 1 96.44 289 TRP B C 1
ATOM 4792 O O . TRP B 1 289 ? 12.945 18.594 9.023 1 96.44 289 TRP B O 1
ATOM 4802 N N . HIS B 1 290 ? 12.242 20.516 9.891 1 97.12 290 HIS B N 1
ATOM 4803 C CA . HIS B 1 290 ? 12.133 20.016 11.258 1 97.12 290 HIS B CA 1
ATOM 4804 C C . HIS B 1 290 ? 11.117 20.828 12.055 1 97.12 290 HIS B C 1
ATOM 4806 O O . HIS B 1 290 ? 10.719 21.922 11.641 1 97.12 290 HIS B O 1
ATOM 4812 N N . TYR B 1 291 ? 10.766 20.391 13.281 1 97.62 291 TYR B N 1
ATOM 4813 C CA . TYR B 1 291 ? 9.648 20.906 14.07 1 97.62 291 TYR B CA 1
ATOM 4814 C C . TYR B 1 291 ? 9.914 22.328 14.547 1 97.62 291 TYR B C 1
ATOM 4816 O O . TYR B 1 291 ? 8.984 23.078 14.859 1 97.62 291 TYR B O 1
ATOM 4824 N N . LEU B 1 292 ? 11.117 22.703 14.625 1 98.5 292 LEU B N 1
ATOM 4825 C CA . LEU B 1 292 ? 11.469 23.938 15.328 1 98.5 292 LEU B CA 1
ATOM 4826 C C . LEU B 1 292 ? 11.586 25.094 14.359 1 98.5 292 LEU B C 1
ATOM 4828 O O . LEU B 1 292 ? 11.812 26.234 14.773 1 98.5 292 LEU B O 1
ATOM 4832 N N . HIS B 1 293 ? 11.359 24.844 13.141 1 98.62 293 HIS B N 1
ATOM 4833 C CA . HIS B 1 293 ? 11.664 25.781 12.062 1 98.62 293 HIS B CA 1
ATOM 4834 C C . HIS B 1 293 ? 10.758 27 12.117 1 98.62 293 HIS B C 1
ATOM 4836 O O . HIS B 1 293 ? 11.203 28.125 11.891 1 98.62 293 HIS B O 1
ATOM 4842 N N . ILE B 1 294 ? 9.484 26.828 12.406 1 98.69 294 ILE B N 1
ATOM 4843 C CA . ILE B 1 294 ? 8.531 27.938 12.414 1 98.69 294 ILE B CA 1
ATOM 4844 C C . ILE B 1 294 ? 8.961 28.984 13.445 1 98.69 294 ILE B C 1
ATOM 4846 O O . ILE B 1 294 ? 9.086 30.172 13.125 1 98.69 294 ILE B O 1
ATOM 4850 N N . GLU B 1 295 ? 9.258 28.547 14.648 1 98.5 295 GLU B N 1
ATOM 4851 C CA . GLU B 1 295 ? 9.664 29.469 15.711 1 98.5 295 GLU B CA 1
ATOM 4852 C C . GLU B 1 295 ? 11.023 30.078 15.422 1 98.5 295 GLU B C 1
ATOM 4854 O O . GLU B 1 295 ? 11.227 31.281 15.617 1 98.5 295 GLU B O 1
ATOM 4859 N N . ASN B 1 296 ? 11.898 29.25 14.898 1 98.44 296 ASN B N 1
ATOM 4860 C CA . ASN B 1 296 ? 13.289 29.656 14.773 1 98.44 296 ASN B CA 1
ATOM 4861 C C . ASN B 1 296 ? 13.492 30.609 13.586 1 98.44 296 ASN B C 1
ATOM 4863 O O . ASN B 1 296 ? 14.32 31.516 13.648 1 98.44 296 ASN B O 1
ATOM 4867 N N . ASP B 1 297 ? 12.703 30.375 12.539 1 98.44 297 ASP B N 1
ATOM 4868 C CA . ASP B 1 297 ? 13.07 31.062 11.297 1 98.44 297 ASP B CA 1
ATOM 4869 C C . ASP B 1 297 ? 11.867 31.766 10.688 1 98.44 297 ASP B C 1
ATOM 4871 O O . ASP B 1 297 ? 11.969 32.938 10.273 1 98.44 297 ASP B O 1
ATOM 4875 N N . VAL B 1 298 ? 10.75 31.141 10.664 1 98.75 298 VAL B N 1
ATOM 4876 C CA . VAL B 1 298 ? 9.602 31.656 9.922 1 98.75 298 VAL B CA 1
ATOM 4877 C C . VAL B 1 298 ? 9.023 32.875 10.648 1 98.75 298 VAL B C 1
ATOM 4879 O O . VAL B 1 298 ? 8.82 33.938 10.031 1 98.75 298 VAL B O 1
ATOM 4882 N N . LEU B 1 299 ? 8.773 32.75 11.984 1 98.75 299 LEU B N 1
ATOM 4883 C CA . LEU B 1 299 ? 8.109 33.812 12.734 1 98.75 299 LEU B CA 1
ATOM 4884 C C . LEU B 1 299 ? 8.969 35.062 12.773 1 98.75 299 LEU B C 1
ATOM 4886 O O . LEU B 1 299 ? 8.469 36.156 12.516 1 98.75 299 LEU B O 1
ATOM 4890 N N . PRO B 1 300 ? 10.297 34.938 13.039 1 98.75 300 PRO B N 1
ATOM 4891 C CA . PRO B 1 300 ? 11.117 36.156 12.969 1 98.75 300 PRO B CA 1
ATOM 4892 C C . PRO B 1 300 ? 11.055 36.812 11.594 1 98.75 300 PRO B C 1
ATOM 4894 O O . PRO B 1 300 ? 10.953 38.031 11.508 1 98.75 300 PRO B O 1
ATOM 4897 N N . TYR B 1 301 ? 11.031 36.062 10.531 1 98.75 301 TYR B N 1
ATOM 4898 C CA . TYR B 1 301 ? 11.016 36.562 9.172 1 98.75 301 TYR B CA 1
ATOM 4899 C C . TYR B 1 301 ? 9.727 37.344 8.891 1 98.75 301 TYR B C 1
ATOM 4901 O O . TYR B 1 301 ? 9.766 38.469 8.383 1 98.75 301 TYR B O 1
ATOM 4909 N N . VAL B 1 302 ? 8.625 36.75 9.211 1 98.81 302 VAL B N 1
ATOM 4910 C CA . VAL B 1 302 ? 7.352 37.344 8.828 1 98.81 302 VAL B CA 1
ATOM 4911 C C . VAL B 1 302 ? 7.047 38.531 9.742 1 98.81 302 VAL B C 1
ATOM 4913 O O . VAL B 1 302 ? 6.418 39.531 9.312 1 98.81 302 VAL B O 1
ATOM 4916 N N . ARG B 1 303 ? 7.512 38.531 11.039 1 98.56 303 ARG B N 1
ATOM 4917 C CA . ARG B 1 303 ? 7.375 39.688 11.945 1 98.56 303 ARG B CA 1
ATOM 4918 C C . ARG B 1 303 ? 8.047 40.938 11.375 1 98.56 303 ARG B C 1
ATOM 4920 O O . ARG B 1 303 ? 7.465 42 11.398 1 98.56 303 ARG B O 1
ATOM 4927 N N . GLU B 1 304 ? 9.156 40.719 10.875 1 98.5 304 GLU B N 1
ATOM 4928 C CA . GLU B 1 304 ? 9.93 41.812 10.297 1 98.5 304 GLU B CA 1
ATOM 4929 C C . GLU B 1 304 ? 9.219 42.406 9.078 1 98.5 304 GLU B C 1
ATOM 4931 O O . GLU B 1 304 ? 9.562 43.5 8.625 1 98.5 304 GLU B O 1
ATOM 4936 N N . ARG B 1 305 ? 8.242 41.719 8.641 1 98.44 305 ARG B N 1
ATOM 4937 C CA . ARG B 1 305 ? 7.586 42.125 7.398 1 98.44 305 ARG B CA 1
ATOM 4938 C C . ARG B 1 305 ? 6.117 42.469 7.633 1 98.44 305 ARG B C 1
ATOM 4940 O O . ARG B 1 305 ? 5.309 42.406 6.703 1 98.44 305 ARG B O 1
ATOM 4947 N N . GLY B 1 306 ? 5.793 42.625 8.828 1 98.06 306 GLY B N 1
ATOM 4948 C CA . GLY B 1 306 ? 4.52 43.25 9.125 1 98.06 306 GLY B CA 1
ATOM 4949 C C . GLY B 1 306 ? 3.469 42.281 9.617 1 98.06 306 GLY B C 1
ATOM 4950 O O . GLY B 1 306 ? 2.332 42.688 9.891 1 98.06 306 GLY B O 1
ATOM 4951 N N . VAL B 1 307 ? 3.758 41.062 9.75 1 98.81 307 VAL B N 1
ATOM 4952 C CA . VAL B 1 307 ? 2.811 40.125 10.344 1 98.81 307 VAL B CA 1
ATOM 4953 C C . VAL B 1 307 ? 2.771 40.312 11.859 1 98.81 307 VAL B C 1
ATOM 4955 O O . VAL B 1 307 ? 3.777 40.094 12.539 1 98.81 307 VAL B O 1
ATOM 4958 N N . THR B 1 308 ? 1.644 40.656 12.383 1 98.75 308 THR B N 1
ATOM 4959 C CA . THR B 1 308 ? 1.52 41.062 13.789 1 98.75 308 THR B CA 1
ATOM 4960 C C . THR B 1 308 ? 1.375 39.812 14.68 1 98.75 308 THR B C 1
ATOM 4962 O O . THR B 1 308 ? 1.056 38.75 14.195 1 98.75 308 THR B O 1
ATOM 4965 N N . GLU B 1 309 ? 1.546 40.094 15.961 1 98.56 309 GLU B N 1
ATOM 4966 C CA . GLU B 1 309 ? 1.36 39.031 16.922 1 98.56 309 GLU B CA 1
ATOM 4967 C C . GLU B 1 309 ? -0.083 38.531 16.938 1 98.56 309 GLU B C 1
ATOM 4969 O O . GLU B 1 309 ? -0.337 37.344 17.156 1 98.56 309 GLU B O 1
ATOM 4974 N N . ASN B 1 310 ? -0.974 39.438 16.688 1 98.69 310 ASN B N 1
ATOM 4975 C CA . ASN B 1 310 ? -2.373 39.031 16.594 1 98.69 310 ASN B CA 1
ATOM 4976 C C . ASN B 1 310 ? -2.596 38.062 15.43 1 98.69 310 ASN B C 1
ATOM 4978 O O . ASN B 1 310 ? -3.299 37.062 15.57 1 98.69 310 ASN B O 1
ATOM 4982 N N . MET B 1 311 ? -2.033 38.406 14.289 1 98.81 311 MET B N 1
ATOM 4983 C CA . MET B 1 311 ? -2.146 37.531 13.109 1 98.81 311 MET B CA 1
ATOM 4984 C C . MET B 1 311 ? -1.503 36.188 13.367 1 98.81 311 MET B C 1
ATOM 4986 O O . MET B 1 311 ? -2.051 35.156 12.977 1 98.81 311 MET B O 1
ATOM 4990 N N . ILE B 1 312 ? -0.38 36.188 13.992 1 98.88 312 ILE B N 1
ATOM 4991 C CA . ILE B 1 312 ? 0.321 34.938 14.344 1 98.88 312 ILE B CA 1
ATOM 4992 C C . ILE B 1 312 ? -0.54 34.125 15.289 1 98.88 312 ILE B C 1
ATOM 4994 O O . ILE B 1 312 ? -0.683 32.906 15.102 1 98.88 312 ILE B O 1
ATOM 4998 N N . SER B 1 313 ? -1.133 34.781 16.25 1 98.75 313 SER B N 1
ATOM 4999 C CA . SER B 1 313 ? -2.027 34.094 17.188 1 98.75 313 SER B CA 1
ATOM 5000 C C . SER B 1 313 ? -3.236 33.5 16.469 1 98.75 313 SER B C 1
ATOM 5002 O O . SER B 1 313 ? -3.711 32.438 16.812 1 98.75 313 SER B O 1
ATOM 5004 N N . GLU B 1 314 ? -3.76 34.219 15.516 1 98.69 314 GLU B N 1
ATOM 5005 C CA . GLU B 1 314 ? -4.848 33.656 14.703 1 98.69 314 GLU B CA 1
ATOM 5006 C C . GLU B 1 314 ? -4.441 32.344 14.055 1 98.69 314 GLU B C 1
ATOM 5008 O O . GLU B 1 314 ? -5.148 31.344 14.188 1 98.69 314 GLU B O 1
ATOM 5013 N N . MET B 1 315 ? -3.316 32.281 13.461 1 98.88 315 MET B N 1
ATOM 5014 C CA . MET B 1 315 ? -2.898 31.172 12.633 1 98.88 315 MET B CA 1
ATOM 5015 C C . MET B 1 315 ? -2.475 29.984 13.492 1 98.88 315 MET B C 1
ATOM 5017 O O . MET B 1 315 ? -2.631 28.828 13.094 1 98.88 315 MET B O 1
ATOM 5021 N N . LEU B 1 316 ? -2.027 30.266 14.711 1 98.88 316 LEU B N 1
ATOM 5022 C CA . LEU B 1 316 ? -1.427 29.203 15.5 1 98.88 316 LEU B CA 1
ATOM 5023 C C . LEU B 1 316 ? -2.357 28.781 16.641 1 98.88 316 LEU B C 1
ATOM 5025 O O . LEU B 1 316 ? -2.164 27.719 17.234 1 98.88 316 LEU B O 1
ATOM 5029 N N . VAL B 1 317 ? -3.361 29.609 16.922 1 98.69 317 VAL B N 1
ATOM 5030 C CA . VAL B 1 317 ? -4.168 29.297 18.109 1 98.69 317 VAL B CA 1
ATOM 5031 C C . VAL B 1 317 ? -5.652 29.344 17.75 1 98.69 317 VAL B C 1
ATOM 5033 O O . VAL B 1 317 ? -6.359 28.344 17.875 1 98.69 317 VAL B O 1
ATOM 5036 N N . GLU B 1 318 ? -6.074 30.453 17.203 1 98.38 318 GLU B N 1
ATOM 5037 C CA . GLU B 1 318 ? -7.512 30.672 17.062 1 98.38 318 GLU B CA 1
ATOM 5038 C C . GLU B 1 318 ? -8.086 29.844 15.906 1 98.38 318 GLU B C 1
ATOM 5040 O O . GLU B 1 318 ? -9.148 29.25 16.047 1 98.38 318 GLU B O 1
ATOM 5045 N N . VAL B 1 319 ? -7.41 29.875 14.742 1 98.62 319 VAL B N 1
ATOM 5046 C CA . VAL B 1 319 ? -7.918 29.109 13.602 1 98.62 319 VAL B CA 1
ATOM 5047 C C . VAL B 1 319 ? -7.93 27.625 13.938 1 98.62 319 VAL B C 1
ATOM 5049 O O . VAL B 1 319 ? -8.945 26.953 13.75 1 98.62 319 VAL B O 1
ATOM 5052 N N . PRO B 1 320 ? -6.82 27.078 14.531 1 98.5 320 PRO B N 1
ATOM 5053 C CA . PRO B 1 320 ? -6.867 25.672 14.938 1 98.5 320 PRO B CA 1
ATOM 5054 C C . PRO B 1 320 ? -8.008 25.375 15.914 1 98.5 320 PRO B C 1
ATOM 5056 O O . PRO B 1 320 ? -8.703 24.375 15.758 1 98.5 320 PRO B O 1
ATOM 5059 N N . ARG B 1 321 ? -8.227 26.25 16.859 1 97.62 321 ARG B N 1
ATOM 5060 C CA . ARG B 1 321 ? -9.305 26.047 17.828 1 97.62 321 ARG B CA 1
ATOM 5061 C C . ARG B 1 321 ? -10.664 26.031 17.125 1 97.62 321 ARG B C 1
ATOM 5063 O O . ARG B 1 321 ? -11.469 25.125 17.359 1 97.62 321 ARG B O 1
ATOM 5070 N N . ARG B 1 322 ? -10.945 27.016 16.297 1 96.38 322 ARG B N 1
ATOM 5071 C CA . ARG B 1 322 ? -12.219 27.141 15.586 1 96.38 322 ARG B CA 1
ATOM 5072 C C . ARG B 1 322 ? -12.453 25.938 14.664 1 96.38 322 ARG B C 1
ATOM 5074 O O . ARG B 1 322 ? -13.586 25.484 14.516 1 96.38 322 ARG B O 1
ATOM 5081 N N . TYR B 1 323 ? -11.406 25.531 14.047 1 96.88 323 TYR B N 1
ATOM 5082 C CA . TYR B 1 323 ? -11.414 24.375 13.172 1 96.88 323 TYR B CA 1
ATOM 5083 C C . TYR B 1 323 ? -12 23.156 13.883 1 96.88 323 TYR B C 1
ATOM 5085 O O . TYR B 1 323 ? -12.812 22.422 13.312 1 96.88 323 TYR B O 1
ATOM 5093 N N . PHE B 1 324 ? -11.703 22.938 15.117 1 96.88 324 PHE B N 1
ATOM 5094 C CA . PHE B 1 324 ? -12.148 21.766 15.859 1 96.88 324 PHE B CA 1
ATOM 5095 C C . PHE B 1 324 ? -13.477 22.047 16.562 1 96.88 324 PHE B C 1
ATOM 5097 O O . PHE B 1 324 ? -14.219 21.109 16.875 1 96.88 324 PHE B O 1
ATOM 5104 N N . GLU B 1 325 ? -13.836 23.297 16.844 1 92.44 325 GLU B N 1
ATOM 5105 C CA . GLU B 1 325 ? -15.047 23.656 17.578 1 92.44 325 GLU B CA 1
ATOM 5106 C C . GLU B 1 325 ? -16.266 23.688 16.656 1 92.44 325 GLU B C 1
ATOM 5108 O O . GLU B 1 325 ? -17.391 23.438 17.094 1 92.44 325 GLU B O 1
ATOM 5113 N N . ASN B 1 326 ? -16.094 24.109 15.523 1 71.75 326 ASN B N 1
ATOM 5114 C CA . ASN B 1 326 ? -17.219 24.328 14.617 1 71.75 326 ASN B CA 1
ATOM 5115 C C . ASN B 1 326 ? -17.969 23.016 14.328 1 71.75 326 ASN B C 1
ATOM 5117 O O . ASN B 1 326 ? -17.828 22.453 13.242 1 71.75 326 ASN B O 1
ATOM 5121 N N . ALA B 1 327 ? -18.469 22.438 15.383 1 63.84 327 ALA B N 1
ATOM 5122 C CA . ALA B 1 327 ? -19.062 21.109 15.281 1 63.84 327 ALA B CA 1
ATOM 5123 C C . ALA B 1 327 ? -20.562 21.219 14.961 1 63.84 327 ALA B C 1
ATOM 5125 O O . ALA B 1 327 ? -21.297 20.234 15.086 1 63.84 327 ALA B O 1
ATOM 5126 N N . SER B 1 328 ? -20.891 22.375 14.359 1 60.69 328 SER B N 1
ATOM 5127 C CA . SER B 1 328 ? -22.344 22.406 14.125 1 60.69 328 SER B CA 1
ATOM 5128 C C . SER B 1 328 ? -22.734 21.359 13.086 1 60.69 328 SER B C 1
ATOM 5130 O O . SER B 1 328 ? -22.031 21.156 12.102 1 60.69 328 SER B O 1
ATOM 5132 N N . ALA B 1 329 ? -23.656 20.531 13.617 1 59.66 329 ALA B N 1
ATOM 5133 C CA . ALA B 1 329 ? -24.219 19.422 12.852 1 59.66 329 ALA B CA 1
ATOM 5134 C C . ALA B 1 329 ? -24.75 19.906 11.508 1 59.66 329 ALA B C 1
ATOM 5136 O O . ALA B 1 329 ? -25.234 21.031 11.391 1 59.66 329 ALA B O 1
ATOM 5137 N N . TYR B 1 330 ? -24.391 19.391 10.398 1 64.75 330 TYR B N 1
ATOM 5138 C CA . TYR B 1 330 ? -25.094 19.516 9.125 1 64.75 330 TYR B CA 1
ATOM 5139 C C . TYR B 1 330 ? -26.594 19.281 9.305 1 64.75 330 TYR B C 1
ATOM 5141 O O . TYR B 1 330 ? -27.016 18.578 10.234 1 64.75 330 TYR B O 1
#

pLDDT: mean 96.43, std 5.22, range [59.12, 98.94]